Protein AF-A0A2N2UIP7-F1 (afdb_monomer)

Sequence (643 aa):
MDFLDLPQLLSAAGTVRLPGSKSISNRVLLLAALAEGETEVRDLLASDDTERMLEALKTLGIGVTHLGGENWRISGCAGRIPVRQAELFLGNAGTAFRPLTAALALAGGDYVLKGVARMHERPIGDLVDGLRQLGADVTYLGNDGYPPLHLKPATIRAGGVLKVRGDVSSQFLTGLLMALPLTGEAAAVEVIGELISKPYIEITLATMARFGVDVQRDGWQRFTVPAGSRYRSPGTVYVEGDASSASYFLALGAIGGGPVRVEGVGRDSIQGDVKFAEALAQMGAQITMGPNWMEARAPAGGLLAVDLDCNHIPDAAMTLATAALFAKGTTTLRNIASWRVKETDRIAAMATELRKLGAEVEEGADYIRVTPAALQPAAIATYDDHRMAMCFSLAAFGTPLRINDPKCVAKTFPDYFERFAGVTRAAPVIAIDGPSASGKGTVAARVAAELGYAYLDSGALYRLTALAARQASVDWTDEFAVAAIATNLDVAFAENDIRLNGALVGDAIRTEEISAGASQVAALPAVREALLFRQRVFNRVPGLVGDGRDMGSVVFPHATLKVFLTASAEARAERRYKQLIEKGFSANLPDLLLDLQQRDARDSGRSVAPLRQEVDAKLLDTTALTIEEAVNQVLLWSREASL

Secondary structure (DSSP, 8-state):
--EEEEPPEEEEEEEEEPPBPHHHHHHHHHHHHHSBSEEEEES---SHHHHHHHHHHHHTT-EEEEEETTEEEEE--TT--S-SEEEEE-TT-HHHHHHHHHHHHHHT-EEEEE--GGGGGS--HHHHHHHHHTT-EEEESSSTTSS-EEEE------SEEEEEESSS-HHHHHHHHHHGGGG-S-EEEEEES----HHHHHHHHHHHHHTT---EEETTTEEEEPTT---B--SEEEPPB-HHHHHHHHHHHHHSEEEEEEES--TT-S-GGGGHHHHHHHTT-EEEE-SSEEEEE--TT-EE--EEE-TTSTTTHHHHHHHGGGEES-EEEES-GGGGGSSS-HHHHHHHHHHHTT-EEEE-SS-EEEE--S---EEEP-TT-HHHHHHHGGGGGTS-EEEESGGGGGGT-TTHHHHHHHTEEEPPEEEEE--TTSSHHHHHHHHHHHHT-EEEEHHHHHHHHHHHHHHTT--TT-HHHHHHHHHT--EEE-SS-EEETTEE-TTGGGSHHHHHHHHHHTT-HHHHHHHHHHHHTT--TT-EEEEESSIIIII-TT-SEEEEEE--HHHHHHHHHHHHHHTT----HHHHHHHHHHHHHHHHT-SSS-----TTPEEEE-TT--HHHHHHHHHHHHHHTT-

Nearest PDB structures (foldseek):
  7tm6-assembly1_A  TM=9.715E-01  e=1.469E-62  Klebsiella pneumoniae subsp. pneumoniae HS11286
  1mi4-assembly1_A  TM=9.652E-01  e=9.496E-60  Escherichia coli
  1x8r-assembly1_A  TM=9.606E-01  e=3.960E-60  Escherichia coli
  1q36-assembly1_A  TM=9.617E-01  e=1.428E-59  Escherichia coli
  2qft-assembly1_A  TM=9.630E-01  e=5.787E-59  Escherichia coli K-12

Foldseek 3Di:
DDWDWFFFFQFFEDEAEFQFAPLLQLLLLLLQQQAAAKEKEASRGDFLQNVLLLVVCVQQVWDWADPDDNIIMTGYPQLARPDQAEEGERALNLSNQLLCVLSNQLNFGWYWYAYPPLQQLFFDQQLVQQSVVQFWDKDAPDDHRGDGIITHGTDGNQADEGEGEQQADPSSVLSNVSRNVSSLAKYKYFYDDDHFQVLSVLSSQVSLVLQVWHWDDDDPGMIMTHHRDTGHHNHYDYGAGHLLLVLLQQLSQQQRFDWYKYFRAFDQDSGLSVCSQVVQVVQVWDWDTDNGMITTGHHPVWGAAEADECRSNLRSVLLVQLSLLGHDFKHKYFQNLNCCNGLHVNQVLSQVQLVQQVWDWDGDNTMIITHHDQGDEEEHECSLPLSSLSSCSSVSNRFIYMDPPNCSVSNGGRCRVVSVVVGIHFQFEEEEAEAPLLCRQLLLQVLCVVVVAFEAELLLLLLLLLVQCVVVVHDLQPLVVSLVCSLPWDWGDHNQATDTPNDGCVVVSVDPVSNVSSVSNVVRPSNCVSNLSVLSRSQDPPGYRYYYQQCCPPNCVPHLAAAYRYEDLLLSLVSVCVVQVVVVHDDDSVVSSVVRVVRLCVQQPDPPRRRDADPRHHYHYCHPPDSVRSSVVSNVVSVVSVD

Radius of gyration: 30.1 Å; Cα contacts (8 Å, |Δi|>4): 1523; chains: 1; bounding box: 69×46×92 Å

Solvent-accessible surface area (backbone atoms only — not comparable to full-atom values): 31795 Å² total; per-residue (Å²): 131,64,65,44,78,43,50,10,36,70,33,19,43,46,77,44,75,49,56,16,17,63,75,54,35,39,48,50,54,50,49,28,39,35,3,37,53,53,22,40,39,31,47,37,37,81,24,63,43,44,48,32,41,54,53,42,40,46,69,33,60,40,46,75,44,81,71,58,90,45,26,36,37,27,41,24,44,56,51,52,69,71,47,50,66,48,76,38,70,36,46,77,24,61,75,38,48,45,37,50,51,36,36,49,38,66,54,50,27,40,37,38,43,39,52,42,76,73,33,43,73,34,82,46,37,59,38,52,55,35,41,42,73,32,40,31,42,72,42,60,76,61,52,86,44,18,38,31,37,38,26,36,66,44,73,65,52,63,45,54,77,39,61,36,61,18,69,74,46,46,57,38,59,45,10,46,64,72,24,46,43,63,57,43,34,40,33,31,43,35,41,45,75,62,66,45,44,52,32,63,45,51,39,44,51,55,52,37,39,60,23,60,32,69,65,47,67,53,86,80,47,35,41,34,40,52,56,67,32,51,46,35,43,67,43,67,45,76,41,49,19,25,38,49,64,45,36,48,49,35,48,39,2,33,70,28,52,34,54,16,32,37,32,44,35,28,74,71,50,68,51,37,28,54,53,42,57,57,56,44,35,68,20,46,27,46,72,50,70,44,62,49,22,34,32,15,19,32,33,95,85,49,39,38,40,46,79,42,78,27,44,59,23,66,74,30,46,57,38,52,61,47,50,21,58,62,22,56,55,60,21,35,44,29,66,44,44,62,36,54,70,51,88,42,42,46,58,63,50,49,46,54,49,44,41,56,26,48,28,51,64,52,73,57,86,30,35,44,33,33,32,46,49,80,54,39,65,37,78,37,78,25,75,82,26,30,62,49,45,55,30,53,56,62,48,16,57,70,26,18,34,32,34,37,52,55,68,38,26,28,65,69,39,65,59,45,70,60,56,51,54,73,27,45,38,61,35,48,30,38,17,35,18,40,59,86,68,36,50,46,65,63,35,34,28,5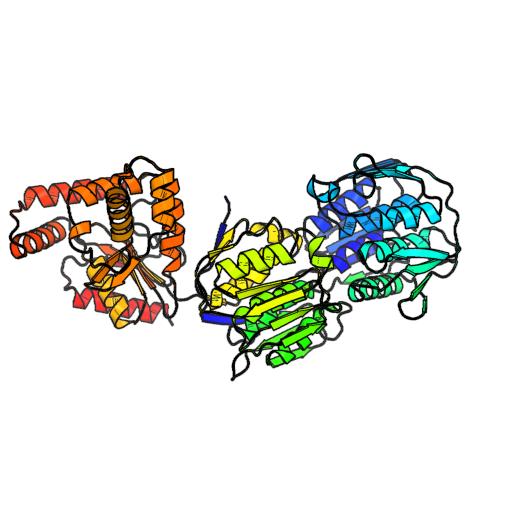0,45,8,61,77,70,63,25,40,41,40,55,53,66,54,50,41,13,49,42,31,46,50,27,53,76,68,73,42,59,65,82,41,45,68,64,45,15,58,49,38,62,68,61,50,70,49,53,52,80,92,46,35,27,52,78,84,40,84,38,60,67,67,42,68,36,69,68,27,48,54,35,18,56,51,38,67,70,30,66,59,27,47,57,30,38,51,56,59,58,46,55,50,31,30,80,76,11,22,21,33,22,30,46,36,26,40,72,68,75,36,63,80,36,61,37,32,32,29,32,33,45,49,62,64,56,27,22,53,52,52,41,53,57,37,48,78,71,73,42,92,78,56,58,70,60,46,33,51,53,50,52,54,48,48,54,52,42,44,63,37,95,69,74,37,45,66,75,52,97,83,36,48,78,41,74,38,62,90,49,53,68,65,58,53,30,53,52,52,55,49,53,52,53,64,60,72,110

pLDDT: mean 94.38, std 4.98, range [49.62, 98.81]

Mean predicted aligned error: 5.88 Å

Structure (mmCIF, N/CA/C/O backbone):
data_AF-A0A2N2UIP7-F1
#
_entry.id   AF-A0A2N2UIP7-F1
#
loop_
_atom_site.group_PDB
_atom_site.id
_atom_site.type_symbol
_atom_site.label_atom_id
_atom_site.label_alt_id
_atom_site.label_comp_id
_atom_site.label_asym_id
_atom_site.label_entity_id
_atom_site.label_seq_id
_atom_site.pdbx_PDB_ins_code
_atom_site.Cartn_x
_atom_site.Cartn_y
_atom_site.Cartn_z
_atom_site.occupancy
_atom_site.B_iso_or_equiv
_atom_site.auth_seq_id
_atom_site.auth_comp_id
_atom_site.auth_asym_id
_atom_site.auth_atom_id
_atom_site.pdbx_PDB_model_num
ATOM 1 N N . MET A 1 1 ? -7.714 4.421 -16.549 1.00 59.88 1 MET A N 1
ATOM 2 C CA . MET A 1 1 ? -7.763 4.181 -15.086 1.00 59.88 1 MET A CA 1
ATOM 3 C C . MET A 1 1 ? -6.495 4.748 -14.481 1.00 59.88 1 MET A C 1
ATOM 5 O O . MET A 1 1 ? -5.479 4.726 -15.163 1.00 59.88 1 MET A O 1
ATOM 9 N N . ASP A 1 2 ? -6.537 5.245 -13.246 1.00 91.00 2 ASP A N 1
ATOM 10 C CA . ASP A 1 2 ? -5.313 5.659 -12.550 1.00 91.00 2 ASP A CA 1
ATOM 11 C C . ASP A 1 2 ? -4.471 4.417 -12.210 1.00 91.00 2 ASP A C 1
ATOM 13 O O . ASP A 1 2 ? -5.002 3.400 -11.759 1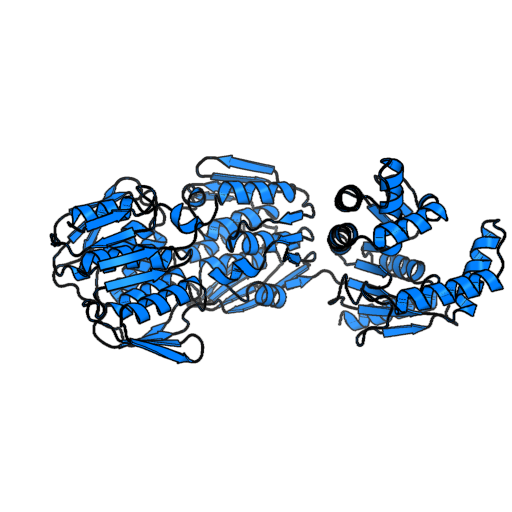.00 91.00 2 ASP A O 1
ATOM 17 N N . PHE A 1 3 ? -3.159 4.484 -12.435 1.00 93.94 3 PHE A N 1
ATOM 18 C CA . PHE A 1 3 ? -2.216 3.411 -12.118 1.00 93.94 3 PHE A CA 1
ATOM 19 C C . PHE A 1 3 ? -0.857 3.978 -11.694 1.00 93.94 3 PHE A C 1
ATOM 21 O O . PHE A 1 3 ? -0.518 5.119 -12.011 1.00 93.94 3 PHE A O 1
ATOM 28 N N . LEU A 1 4 ? -0.061 3.155 -11.013 1.00 95.56 4 LEU A N 1
ATOM 29 C CA . LEU A 1 4 ? 1.342 3.410 -10.698 1.00 95.56 4 LEU A CA 1
ATOM 30 C C . LEU A 1 4 ? 2.184 2.229 -11.179 1.00 95.56 4 LEU A C 1
ATOM 32 O O . LEU A 1 4 ? 1.950 1.099 -10.762 1.00 95.56 4 LEU A O 1
ATOM 36 N N . ASP A 1 5 ? 3.178 2.487 -12.025 1.00 95.56 5 ASP A N 1
ATOM 37 C CA . ASP A 1 5 ? 4.145 1.460 -12.413 1.00 95.56 5 ASP A CA 1
ATOM 38 C C . ASP A 1 5 ? 5.363 1.530 -11.498 1.00 95.56 5 ASP A C 1
ATOM 40 O O . ASP A 1 5 ? 6.028 2.564 -11.412 1.00 95.56 5 ASP A O 1
ATOM 44 N N . LEU A 1 6 ? 5.653 0.418 -10.834 1.00 95.69 6 LEU A N 1
ATOM 45 C CA . LEU A 1 6 ? 6.823 0.243 -9.994 1.00 95.69 6 LEU A CA 1
ATOM 46 C C . LEU A 1 6 ? 7.925 -0.453 -10.810 1.00 95.69 6 LEU A C 1
ATOM 48 O O . LEU A 1 6 ? 7.676 -1.517 -11.389 1.00 95.69 6 LEU A O 1
ATOM 52 N N . PRO A 1 7 ? 9.137 0.126 -10.880 1.00 93.88 7 PRO A N 1
ATOM 53 C CA . PRO A 1 7 ? 10.280 -0.523 -11.513 1.00 93.88 7 PRO A CA 1
ATOM 54 C C . PRO A 1 7 ? 10.759 -1.715 -10.680 1.00 93.88 7 PRO A C 1
ATOM 56 O O . PRO A 1 7 ? 10.384 -1.846 -9.513 1.00 93.88 7 PRO A O 1
ATOM 59 N N . GLN A 1 8 ? 11.648 -2.545 -11.238 1.00 96.00 8 GLN A N 1
ATOM 60 C CA . GLN A 1 8 ? 12.323 -3.529 -10.399 1.00 96.00 8 GLN A CA 1
ATOM 61 C C . GLN A 1 8 ? 13.229 -2.822 -9.379 1.00 96.00 8 GLN A C 1
ATOM 63 O O . GLN A 1 8 ? 13.991 -1.918 -9.734 1.00 96.00 8 GLN A O 1
ATOM 68 N N . LEU A 1 9 ? 13.146 -3.221 -8.112 1.00 96.94 9 LEU A N 1
ATOM 69 C CA . LEU A 1 9 ? 13.920 -2.641 -7.015 1.00 96.94 9 LEU A CA 1
ATOM 70 C C . LEU A 1 9 ? 15.216 -3.417 -6.761 1.00 96.94 9 LEU A C 1
ATOM 72 O O . LEU A 1 9 ? 15.248 -4.641 -6.843 1.00 96.94 9 LEU A O 1
ATOM 76 N N . LEU A 1 10 ? 16.275 -2.686 -6.414 1.00 95.81 10 LEU A N 1
ATOM 77 C CA . LEU A 1 10 ? 17.601 -3.209 -6.078 1.00 95.81 10 LEU A CA 1
ATOM 78 C C . LEU A 1 10 ? 17.790 -3.393 -4.573 1.00 95.81 10 LEU A C 1
ATOM 80 O O . LEU A 1 10 ? 18.344 -4.393 -4.128 1.00 95.81 10 LEU A O 1
ATOM 84 N N . SER A 1 11 ? 17.381 -2.397 -3.790 1.00 97.12 11 SER A N 1
ATOM 85 C CA . SER A 1 11 ? 17.629 -2.36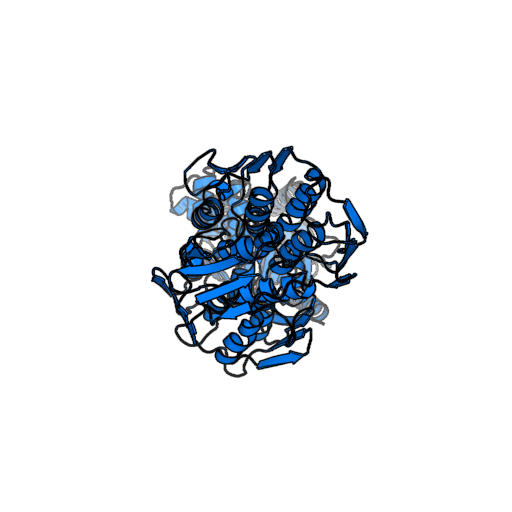8 -2.349 1.00 97.12 11 SER A CA 1
ATOM 86 C C . SER A 1 11 ? 16.613 -1.500 -1.620 1.00 97.12 11 SER A C 1
ATOM 88 O O . SER A 1 11 ? 16.015 -0.605 -2.221 1.00 97.12 11 SER A O 1
ATOM 90 N N . ALA A 1 12 ? 16.495 -1.708 -0.311 1.00 98.19 12 ALA A N 1
ATOM 91 C CA . ALA A 1 12 ? 15.815 -0.799 0.595 1.00 98.19 12 ALA A CA 1
ATOM 92 C C . ALA A 1 12 ? 16.638 -0.524 1.851 1.00 98.19 12 ALA A C 1
ATOM 94 O O . ALA A 1 12 ? 17.149 -1.448 2.486 1.00 98.19 12 ALA A O 1
ATOM 95 N N . ALA A 1 13 ? 16.737 0.753 2.209 1.00 98.44 13 ALA A N 1
ATOM 96 C CA . ALA A 1 13 ? 17.358 1.219 3.437 1.00 98.44 13 ALA A CA 1
ATOM 97 C C . ALA A 1 13 ? 16.841 2.618 3.800 1.00 98.44 13 ALA A C 1
ATOM 99 O O . ALA A 1 13 ? 16.536 3.415 2.916 1.00 98.44 13 ALA A O 1
ATOM 100 N N . GLY A 1 14 ? 16.777 2.929 5.094 1.00 98.31 14 GLY A N 1
ATOM 101 C CA . GLY A 1 14 ? 16.383 4.251 5.585 1.00 98.31 14 GLY A CA 1
ATOM 102 C C . GLY A 1 14 ? 15.420 4.194 6.766 1.00 98.31 14 GLY A C 1
ATOM 103 O O . GLY A 1 14 ? 15.246 3.147 7.389 1.00 98.31 14 GLY A O 1
ATOM 104 N N . THR A 1 15 ? 14.790 5.330 7.062 1.00 98.56 15 THR A N 1
ATOM 105 C CA . THR A 1 15 ? 13.851 5.485 8.181 1.00 98.56 15 THR A CA 1
ATOM 106 C C . THR A 1 15 ? 12.525 6.048 7.684 1.00 98.56 15 THR A C 1
ATOM 108 O O . THR A 1 15 ? 12.508 7.014 6.924 1.00 98.56 15 THR A O 1
ATOM 111 N N . VAL A 1 16 ? 11.413 5.475 8.144 1.00 97.94 16 VAL A N 1
ATOM 112 C CA . VAL A 1 16 ? 10.048 5.916 7.837 1.00 97.94 16 VAL A CA 1
ATOM 113 C C . VAL A 1 16 ? 9.301 6.208 9.132 1.00 97.94 16 VAL A C 1
ATOM 115 O O . VAL A 1 16 ? 9.153 5.329 9.978 1.00 97.94 16 VAL A O 1
ATOM 118 N N . ARG A 1 17 ? 8.780 7.429 9.284 1.00 96.56 17 ARG A N 1
ATOM 119 C CA . ARG A 1 17 ? 7.814 7.744 10.345 1.00 96.56 17 ARG A CA 1
ATOM 120 C C . ARG A 1 17 ? 6.425 7.329 9.877 1.00 96.56 17 ARG A C 1
ATOM 122 O O . ARG A 1 17 ? 5.999 7.739 8.800 1.00 96.56 17 ARG A O 1
ATOM 129 N N . LEU A 1 18 ? 5.749 6.499 10.662 1.00 96.06 18 LEU A N 1
ATOM 130 C CA . LEU A 1 18 ? 4.412 6.023 10.326 1.00 96.06 18 LEU A CA 1
ATOM 131 C C . LEU A 1 18 ? 3.351 7.074 10.680 1.00 96.06 18 LEU A C 1
ATOM 133 O O . LEU A 1 18 ? 3.507 7.768 11.690 1.00 96.06 18 LEU A O 1
ATOM 137 N N . PRO A 1 19 ? 2.257 7.163 9.905 1.00 95.38 19 PRO A N 1
ATOM 138 C CA . PRO A 1 19 ? 1.084 7.918 10.312 1.00 95.38 19 PRO A CA 1
ATOM 139 C C . PRO A 1 19 ? 0.377 7.212 11.477 1.00 95.38 19 PRO A C 1
ATOM 141 O O . PRO A 1 19 ? 0.603 6.024 11.737 1.00 95.38 19 PRO A O 1
ATOM 144 N N . GLY A 1 20 ? -0.505 7.940 12.166 1.00 96.19 20 GLY A N 1
ATOM 145 C CA . GLY A 1 20 ? -1.274 7.410 13.289 1.00 96.19 20 GLY A CA 1
ATOM 146 C C . GLY A 1 20 ? -2.097 6.161 12.941 1.00 96.19 20 GLY A C 1
ATOM 147 O O . GLY A 1 20 ? -2.575 5.974 11.824 1.00 96.19 20 GLY A O 1
ATOM 148 N N . SER A 1 21 ? -2.317 5.294 13.926 1.00 96.00 21 SER A N 1
ATOM 149 C CA . SER A 1 21 ? -3.133 4.089 13.790 1.00 96.00 21 SER A CA 1
ATOM 150 C C . SER A 1 21 ? -4.600 4.445 13.589 1.00 96.00 21 SER A C 1
ATOM 152 O O . SER A 1 21 ? -5.225 5.085 14.444 1.00 96.00 21 SER A O 1
ATOM 154 N N . LYS A 1 22 ? -5.201 3.961 12.496 1.00 93.31 22 LYS A N 1
ATOM 155 C CA . LYS A 1 22 ? -6.638 4.135 12.214 1.00 93.31 22 LYS A CA 1
ATOM 156 C C . LYS A 1 22 ? -7.507 3.573 13.339 1.00 93.31 22 LYS A C 1
ATOM 158 O O . LYS A 1 22 ? -8.514 4.164 13.733 1.00 93.31 22 LYS A O 1
ATOM 163 N N . SER A 1 23 ? -7.118 2.407 13.857 1.00 92.00 23 SER A N 1
ATOM 164 C CA . SER A 1 23 ? -7.872 1.692 14.889 1.00 92.00 23 SER A CA 1
ATOM 165 C C . SER A 1 23 ? -7.858 2.421 16.227 1.00 92.00 23 SER A C 1
ATOM 167 O O . SER A 1 23 ? -8.884 2.426 16.910 1.00 92.00 23 SER A O 1
ATOM 169 N N . ILE A 1 24 ? -6.729 3.037 16.591 1.00 96.50 24 ILE A N 1
ATOM 170 C CA . ILE A 1 24 ? -6.614 3.863 17.799 1.00 96.50 24 ILE A CA 1
ATOM 171 C C . ILE A 1 24 ? -7.332 5.196 17.581 1.00 96.50 24 ILE A C 1
ATOM 173 O O . ILE A 1 24 ? -8.148 5.576 18.414 1.00 96.50 24 ILE A O 1
ATOM 177 N N . SER A 1 25 ? -7.111 5.853 16.439 1.00 97.50 25 SER A N 1
ATOM 178 C CA . SER A 1 25 ? -7.690 7.161 16.100 1.00 97.50 25 SER A CA 1
ATOM 179 C C . SER A 1 25 ? -9.206 7.201 16.305 1.00 97.50 25 SER A C 1
ATOM 181 O O . SER A 1 25 ? -9.699 7.998 17.100 1.00 97.50 25 SER A O 1
ATOM 183 N N . ASN A 1 26 ? -9.958 6.293 15.674 1.00 97.06 26 ASN A N 1
ATOM 184 C CA . ASN A 1 26 ? -11.423 6.303 15.775 1.00 97.06 26 ASN A CA 1
ATOM 185 C C . ASN A 1 26 ? -11.946 5.937 17.175 1.00 97.06 26 ASN A C 1
ATOM 187 O O . ASN A 1 26 ? -12.981 6.456 17.595 1.00 97.06 26 ASN A O 1
ATOM 191 N N . ARG A 1 27 ? -11.220 5.102 17.934 1.00 98.12 27 ARG A N 1
ATOM 192 C CA . ARG A 1 27 ? -11.558 4.811 19.339 1.00 98.12 27 ARG A CA 1
ATOM 193 C C . ARG A 1 27 ? -11.333 6.031 20.216 1.00 98.12 27 ARG A C 1
ATOM 195 O O . ARG A 1 27 ? -12.224 6.406 20.965 1.00 98.12 27 ARG A O 1
ATOM 202 N N . VAL A 1 28 ? -10.173 6.670 20.091 1.00 98.38 28 VAL A N 1
ATOM 203 C CA . VAL A 1 28 ? -9.830 7.878 20.845 1.00 98.38 28 VAL A CA 1
ATOM 204 C C . VAL A 1 28 ? -10.815 9.002 20.538 1.00 98.38 28 VAL A C 1
ATOM 206 O O . VAL A 1 28 ? -11.292 9.630 21.474 1.00 98.38 28 VAL A O 1
ATOM 209 N N . LEU A 1 29 ? -11.182 9.216 19.270 1.00 98.69 29 LEU A N 1
ATOM 210 C CA . LEU A 1 29 ? -12.185 10.217 18.891 1.00 98.69 29 LEU A CA 1
ATOM 211 C C . LEU A 1 29 ? -13.543 9.952 19.550 1.00 98.69 29 LEU A C 1
ATOM 213 O O . LEU A 1 29 ? -14.135 10.873 20.111 1.00 98.69 29 LEU A O 1
ATOM 217 N N . LEU A 1 30 ? -14.026 8.705 19.520 1.00 98.56 30 LEU A N 1
ATOM 218 C CA . LEU A 1 30 ? -15.292 8.360 20.166 1.00 98.56 30 LEU A CA 1
ATOM 219 C C . LEU A 1 30 ? -15.212 8.538 21.684 1.00 98.56 30 LEU A C 1
ATOM 221 O O . LEU A 1 30 ? -16.082 9.173 22.269 1.00 98.56 30 LEU A O 1
ATOM 225 N N . LEU A 1 31 ? -14.179 7.995 22.330 1.00 98.69 31 LEU A N 1
ATOM 226 C CA . LEU A 1 31 ? -14.061 8.058 23.786 1.00 98.69 31 LEU A CA 1
ATOM 227 C C . LEU A 1 31 ? -13.845 9.490 24.283 1.00 98.69 31 LEU A C 1
ATOM 229 O O . LEU A 1 31 ? -14.440 9.866 25.287 1.00 98.69 31 LEU A O 1
ATOM 233 N N . ALA A 1 32 ? -13.091 10.313 23.551 1.00 98.75 32 ALA A N 1
ATOM 234 C CA . ALA A 1 32 ? -12.959 11.740 23.827 1.00 98.75 32 ALA A CA 1
ATOM 235 C C . ALA A 1 32 ? -14.299 12.476 23.707 1.00 98.75 32 ALA A C 1
ATOM 237 O O . ALA A 1 32 ? -14.622 13.301 24.557 1.00 98.75 32 ALA A O 1
ATOM 238 N N . ALA A 1 33 ? -15.114 12.142 22.702 1.00 98.62 33 ALA A N 1
ATOM 239 C CA . ALA A 1 33 ? -16.452 12.706 22.561 1.00 98.62 33 ALA A CA 1
ATOM 240 C C . ALA A 1 33 ? -17.385 12.287 23.708 1.00 98.62 33 ALA A C 1
ATOM 242 O O . ALA A 1 33 ? -18.175 13.099 24.178 1.00 98.62 33 ALA A O 1
ATOM 243 N N . LEU A 1 34 ? -17.293 11.043 24.186 1.00 98.44 34 LEU A N 1
ATOM 244 C CA . LEU A 1 34 ? -18.128 10.536 25.280 1.00 98.44 34 LEU A CA 1
ATOM 245 C C . LEU A 1 34 ? -17.633 10.955 26.676 1.00 98.44 34 LEU A C 1
ATOM 247 O O . LEU A 1 34 ? -18.390 10.838 27.641 1.00 98.44 34 LEU A O 1
ATOM 251 N N . ALA A 1 35 ? -16.395 11.432 26.802 1.00 98.44 35 ALA A N 1
ATOM 252 C CA . ALA A 1 35 ? -15.773 11.771 28.075 1.00 98.44 35 ALA A CA 1
ATOM 253 C C . ALA A 1 35 ? -16.315 13.055 28.720 1.00 98.44 35 ALA A C 1
ATOM 255 O O . ALA A 1 35 ? -16.899 13.923 28.074 1.00 98.44 35 ALA A O 1
ATOM 256 N N . GLU A 1 36 ? -16.098 13.180 30.027 1.00 98.12 36 GLU A N 1
ATOM 257 C CA . GLU A 1 36 ? -16.140 14.456 30.739 1.00 98.12 36 GLU A CA 1
ATOM 258 C C . GLU A 1 36 ? -14.818 15.221 30.540 1.00 98.12 36 GLU A C 1
ATOM 260 O O . GLU A 1 36 ? -13.735 14.664 30.747 1.00 98.12 36 GLU A O 1
ATOM 265 N N . GLY A 1 37 ? -14.909 16.503 30.173 1.00 98.00 37 GLY A N 1
ATOM 266 C CA . GLY A 1 37 ? -13.764 17.392 29.948 1.00 98.00 37 GLY A CA 1
ATOM 267 C C . GLY A 1 37 ? -13.328 17.490 28.482 1.00 98.00 37 GLY A C 1
ATOM 268 O O . GLY A 1 37 ? -13.983 16.974 27.580 1.00 98.00 37 GLY A O 1
ATOM 269 N N . GLU A 1 38 ? -12.214 18.182 28.242 1.00 98.56 38 GLU A N 1
ATOM 270 C CA . GLU A 1 38 ? -11.635 18.344 26.903 1.00 98.56 38 GLU A CA 1
ATOM 271 C C . GLU A 1 38 ? -10.434 17.425 26.716 1.00 98.56 38 GLU A C 1
ATOM 273 O O . GLU A 1 38 ? -9.593 17.318 27.613 1.00 98.56 38 GLU A O 1
ATOM 278 N N . THR A 1 39 ? -10.333 16.777 25.557 1.00 98.81 39 THR A N 1
ATOM 279 C CA . THR A 1 39 ? -9.190 15.936 25.189 1.00 98.81 39 THR A CA 1
ATOM 280 C C . THR A 1 39 ? -8.463 16.525 23.988 1.00 98.81 39 THR A C 1
ATOM 282 O O . THR A 1 39 ? -9.058 16.734 22.931 1.00 98.81 39 THR A O 1
ATOM 285 N N . GLU A 1 40 ? -7.159 16.752 24.124 1.00 98.69 40 GLU A N 1
ATOM 286 C CA . GLU A 1 40 ? -6.274 17.004 22.991 1.00 98.69 40 GLU A CA 1
ATOM 287 C C . GLU A 1 40 ? -5.779 15.678 22.413 1.00 98.69 40 GLU A C 1
ATOM 289 O O . GLU A 1 40 ? -5.111 14.904 23.096 1.00 98.69 40 GLU A O 1
ATOM 294 N N . VAL A 1 41 ? -6.087 15.423 21.148 1.00 98.50 41 VAL A N 1
ATOM 295 C CA . VAL A 1 41 ? -5.643 14.247 20.399 1.00 98.50 41 VAL A CA 1
ATOM 296 C C . VAL A 1 41 ? -4.502 14.662 19.471 1.00 98.50 41 VAL A C 1
ATOM 298 O O . VAL A 1 41 ? -4.662 15.588 18.676 1.00 98.50 41 VAL A O 1
ATOM 301 N N . ARG A 1 42 ? -3.347 14.008 19.602 1.00 97.81 42 ARG A N 1
ATOM 302 C CA . ARG A 1 42 ? -2.093 14.288 18.886 1.00 97.81 42 ARG A CA 1
ATOM 303 C C . ARG A 1 42 ? -1.727 13.129 17.958 1.00 97.81 42 ARG A C 1
ATOM 305 O O . ARG A 1 42 ? -2.031 11.981 18.287 1.00 97.81 42 ARG A O 1
ATOM 312 N N . ASP A 1 43 ? -1.076 13.448 16.837 1.00 95.81 43 ASP A N 1
ATOM 313 C CA . ASP A 1 43 ? -0.696 12.497 15.773 1.00 95.81 43 ASP A CA 1
ATOM 314 C C . ASP A 1 43 ? -1.904 11.673 15.251 1.00 95.81 43 ASP A C 1
ATOM 316 O O . ASP A 1 43 ? -1.792 10.496 14.905 1.00 95.81 43 ASP A O 1
ATOM 320 N N . LEU A 1 44 ? -3.100 12.280 15.229 1.00 96.94 44 LEU A N 1
ATOM 321 C CA . LEU A 1 44 ? -4.311 11.646 14.707 1.00 96.94 44 LEU A CA 1
ATOM 322 C C . LEU A 1 44 ? -4.128 11.340 13.218 1.00 96.94 44 LEU A C 1
ATOM 324 O O . LEU A 1 44 ? -3.775 12.227 12.444 1.00 96.94 44 LEU A O 1
ATOM 328 N N . LEU A 1 45 ? -4.460 10.119 12.797 1.00 96.19 45 LEU A N 1
ATOM 329 C CA . LEU A 1 45 ? -4.417 9.763 11.382 1.00 96.19 45 LEU A CA 1
ATOM 330 C C . LEU A 1 45 ? -5.279 10.722 10.548 1.00 96.19 45 LEU A C 1
ATOM 332 O O . LEU A 1 45 ? -6.479 10.847 10.797 1.00 96.19 45 LEU A O 1
ATOM 336 N N . ALA A 1 46 ? -4.695 11.326 9.516 1.00 93.56 46 ALA A N 1
ATOM 337 C CA . ALA A 1 46 ? -5.435 12.006 8.459 1.00 93.56 46 ALA A CA 1
ATOM 338 C C . ALA A 1 46 ? -5.848 10.980 7.388 1.00 93.56 46 ALA A C 1
ATOM 340 O O . ALA A 1 46 ? -5.021 10.522 6.604 1.00 93.56 46 ALA A O 1
ATOM 341 N N . SER A 1 47 ? -7.120 10.574 7.390 1.00 91.00 47 SER A N 1
ATOM 342 C CA . SER A 1 47 ? -7.685 9.592 6.451 1.00 91.00 47 SER A CA 1
ATOM 343 C C . SER A 1 47 ? -9.180 9.825 6.256 1.00 91.00 47 SER A C 1
ATOM 345 O O . SER A 1 47 ? -9.819 10.443 7.109 1.00 91.00 47 SER A O 1
ATOM 347 N N . ASP A 1 48 ? -9.761 9.238 5.211 1.00 87.56 48 ASP A N 1
ATOM 348 C CA . ASP A 1 48 ? -11.208 9.280 4.975 1.00 87.56 48 ASP A CA 1
ATOM 349 C C . ASP A 1 48 ? -12.006 8.784 6.195 1.00 87.56 48 ASP A C 1
ATOM 351 O O . ASP A 1 48 ? -12.995 9.397 6.592 1.00 87.56 48 ASP A O 1
ATOM 355 N N . ASP A 1 49 ? -11.566 7.691 6.834 1.00 91.12 49 ASP A N 1
ATOM 356 C CA . ASP A 1 49 ? -12.258 7.083 7.978 1.00 91.12 49 ASP A CA 1
ATOM 357 C C . ASP A 1 49 ? -12.298 8.021 9.202 1.00 91.12 49 ASP A C 1
ATOM 359 O O . ASP A 1 49 ? -13.321 8.094 9.888 1.00 91.12 49 ASP A O 1
ATOM 363 N N . THR A 1 50 ? -11.197 8.721 9.495 1.00 94.81 50 THR A N 1
ATOM 364 C CA . THR A 1 50 ? -11.120 9.674 10.617 1.00 94.81 50 THR A CA 1
ATOM 365 C C . THR A 1 50 ? -11.811 10.990 10.288 1.00 94.81 50 THR A C 1
ATOM 367 O O . THR A 1 50 ? -12.435 11.581 11.168 1.00 94.81 50 THR A O 1
ATOM 370 N N . GLU A 1 51 ? -11.789 11.419 9.026 1.00 94.69 51 GLU A N 1
ATOM 371 C CA . GLU A 1 51 ? -12.559 12.569 8.559 1.00 94.69 51 GLU A CA 1
ATOM 372 C C . GLU A 1 51 ? -14.065 12.325 8.727 1.00 94.69 51 GLU A C 1
ATOM 374 O O . GLU A 1 51 ? -14.742 13.139 9.358 1.00 94.69 51 GLU A O 1
ATOM 379 N N . ARG A 1 52 ? -14.582 11.164 8.286 1.00 95.75 52 ARG A N 1
ATOM 380 C CA . ARG A 1 52 ? -15.996 10.794 8.494 1.00 95.75 52 ARG A CA 1
ATOM 381 C C . ARG A 1 52 ? -16.371 10.763 9.976 1.00 95.75 52 ARG A C 1
ATOM 383 O O . ARG A 1 52 ? -17.467 11.183 10.344 1.00 95.75 52 ARG A O 1
ATOM 390 N N . MET A 1 53 ? -15.473 10.282 10.838 1.00 97.56 53 MET A N 1
ATOM 391 C CA . MET A 1 53 ? -15.688 10.296 12.287 1.00 97.56 53 MET A CA 1
ATOM 392 C C . MET A 1 53 ? -15.775 11.731 12.829 1.00 97.56 53 MET A C 1
ATOM 394 O O . MET A 1 53 ? -16.713 12.055 13.554 1.00 97.56 53 MET A O 1
ATOM 398 N N . LEU A 1 54 ? -14.843 12.613 12.458 1.00 98.19 54 LEU A N 1
ATOM 399 C CA . LEU A 1 54 ? -14.838 14.020 12.875 1.00 98.19 54 LEU A CA 1
ATOM 400 C C . LEU A 1 54 ? -16.086 14.774 12.381 1.00 98.19 54 LEU A C 1
ATOM 402 O O . LEU A 1 54 ? -16.673 15.547 13.138 1.00 98.19 54 LEU A O 1
ATOM 406 N N . GLU A 1 55 ? -16.516 14.544 11.138 1.00 98.00 55 GLU A N 1
ATOM 407 C CA . GLU A 1 55 ? -17.761 15.089 10.575 1.00 98.00 55 GLU A CA 1
ATOM 408 C C . GLU A 1 55 ? -18.998 14.613 11.345 1.00 98.00 55 GLU A C 1
ATOM 410 O O . GLU A 1 55 ? -19.873 15.417 11.683 1.00 98.00 55 GLU A O 1
ATOM 415 N N . ALA A 1 56 ? -19.062 13.318 11.668 1.00 98.44 56 ALA A N 1
ATOM 416 C CA . ALA A 1 56 ? -20.153 12.754 12.449 1.00 98.44 56 ALA A CA 1
ATOM 417 C C . ALA A 1 56 ? -20.212 13.371 13.852 1.00 98.44 56 ALA A C 1
ATOM 419 O O . ALA A 1 56 ? -21.280 13.790 14.290 1.00 98.44 56 ALA A O 1
ATOM 420 N N . LEU A 1 57 ? -19.068 13.511 14.531 1.00 98.56 57 LEU A N 1
ATOM 421 C CA . LEU A 1 57 ? -18.994 14.167 15.839 1.00 98.56 57 LEU A CA 1
ATOM 422 C C . LEU A 1 57 ? -19.488 15.621 15.783 1.00 98.56 57 LEU A C 1
ATOM 424 O O . LEU A 1 57 ? -20.299 16.017 16.621 1.00 98.56 57 LEU A O 1
ATOM 428 N N . LYS A 1 58 ? -19.079 16.395 14.768 1.00 98.44 58 LYS A N 1
ATOM 429 C CA . LYS A 1 58 ? -19.585 17.764 14.551 1.00 98.44 58 LYS A CA 1
ATOM 430 C C . LYS A 1 58 ? -21.100 17.785 14.343 1.00 98.44 58 LYS A C 1
ATOM 432 O O . LYS A 1 58 ? -21.789 18.597 14.953 1.00 98.44 58 LYS A O 1
ATOM 437 N N . THR A 1 59 ? -21.622 16.872 13.523 1.00 98.44 59 THR A N 1
ATOM 438 C CA . THR A 1 59 ? -23.065 16.746 13.240 1.00 98.44 59 THR A CA 1
ATOM 439 C C . THR A 1 59 ? -23.862 16.404 14.501 1.00 98.44 59 THR A C 1
ATOM 441 O O . THR A 1 59 ? -24.974 16.888 14.689 1.00 98.44 59 THR A O 1
ATOM 444 N N . LEU A 1 60 ? -23.269 15.628 15.410 1.00 98.56 60 LEU A N 1
ATOM 445 C CA . LEU A 1 60 ? -23.841 15.291 16.715 1.00 98.56 60 LEU A CA 1
ATOM 446 C C . LEU A 1 60 ? -23.753 16.440 17.743 1.00 98.56 60 LEU A C 1
ATOM 448 O O . LEU A 1 60 ? -24.218 16.292 18.875 1.00 98.56 60 LEU A O 1
ATOM 452 N N . GLY A 1 61 ? -23.182 17.588 17.365 1.00 98.19 61 GLY A N 1
ATOM 453 C CA . GLY A 1 61 ? -23.018 18.763 18.223 1.00 98.19 61 GLY A CA 1
ATOM 454 C C . GLY A 1 61 ? -21.846 18.668 19.202 1.00 98.19 61 GLY A C 1
ATOM 455 O O . GLY A 1 61 ? -21.799 19.431 20.164 1.00 98.19 61 GLY A O 1
ATOM 456 N N . ILE A 1 62 ? -20.913 17.737 18.989 1.00 98.50 62 ILE A N 1
ATOM 457 C CA . ILE A 1 62 ? -19.687 17.621 19.786 1.00 98.50 62 ILE A CA 1
ATOM 458 C C . ILE A 1 62 ? -18.703 18.715 19.355 1.00 98.50 62 ILE A C 1
ATOM 460 O O . ILE A 1 62 ? -18.532 18.977 18.162 1.00 98.50 62 ILE A O 1
ATOM 464 N N . GLY A 1 63 ? -18.030 19.348 20.319 1.00 97.69 63 GLY A N 1
ATOM 465 C CA . GLY A 1 63 ? -17.004 20.348 20.028 1.00 97.69 63 GLY A CA 1
ATOM 466 C C . GLY A 1 63 ? -15.774 19.697 19.398 1.00 97.69 63 GLY A C 1
ATOM 467 O O . GLY A 1 63 ? -15.118 18.882 20.039 1.00 97.69 63 GLY A O 1
ATOM 468 N N . VAL A 1 64 ? -15.456 20.051 18.152 1.00 98.38 64 VAL A N 1
ATOM 469 C CA . VAL A 1 64 ? -14.304 19.524 17.404 1.00 98.38 64 VAL A CA 1
ATOM 470 C C . VAL A 1 64 ? -13.508 20.689 16.827 1.00 98.38 64 VAL A C 1
ATOM 472 O O . VAL A 1 64 ? -13.945 21.334 15.872 1.00 98.38 64 VAL A O 1
ATOM 475 N N . THR A 1 65 ? -12.324 20.936 17.382 1.00 98.38 65 THR A N 1
ATOM 476 C CA . THR A 1 65 ? -11.450 22.054 16.999 1.00 98.38 65 THR A CA 1
ATOM 477 C C . THR A 1 65 ? -10.134 21.527 16.436 1.00 98.38 65 THR A C 1
ATOM 479 O O . THR A 1 65 ? -9.458 20.729 17.082 1.00 98.38 65 THR A O 1
ATOM 482 N N . HIS A 1 66 ? -9.741 21.976 15.243 1.00 97.81 66 HIS A N 1
ATOM 483 C CA . HIS A 1 66 ? -8.427 21.664 14.670 1.00 97.81 66 HIS A CA 1
ATOM 484 C C . HIS A 1 66 ? -7.355 22.556 15.302 1.00 97.81 66 HIS A C 1
ATOM 486 O O . HIS A 1 66 ? -7.525 23.772 15.359 1.00 97.81 66 HIS A O 1
ATOM 492 N N . LEU A 1 67 ? -6.264 21.962 15.789 1.00 96.94 67 LEU A N 1
ATOM 493 C CA . LEU A 1 67 ? -5.160 22.677 16.444 1.00 96.94 67 LEU A CA 1
ATOM 494 C C . LEU A 1 67 ? -3.934 22.858 15.528 1.00 96.94 67 LEU A C 1
ATOM 496 O O . LEU A 1 67 ? -2.907 23.361 15.979 1.00 96.94 67 LEU A O 1
ATOM 500 N N . GLY A 1 68 ? -4.028 22.445 14.259 1.00 94.25 68 GLY A N 1
ATOM 501 C CA . GLY A 1 68 ? -2.926 22.445 13.295 1.00 94.25 68 GLY A CA 1
ATOM 502 C C . GLY A 1 68 ? -2.195 21.100 13.206 1.00 94.25 68 GLY A C 1
ATOM 503 O O . GLY A 1 68 ? -2.053 20.373 14.194 1.00 94.25 68 GLY A O 1
ATOM 504 N N . GLY A 1 69 ? -1.726 20.760 12.001 1.00 92.31 69 GLY A N 1
ATOM 505 C CA . GLY A 1 69 ? -1.162 19.439 11.702 1.00 92.31 69 GLY A CA 1
ATOM 506 C C . GLY A 1 69 ? -2.173 18.320 11.966 1.00 92.31 69 GLY A C 1
ATOM 507 O O . GLY A 1 69 ? -3.357 18.458 11.669 1.00 92.31 69 GLY A O 1
ATOM 508 N N . GLU A 1 70 ? -1.720 17.238 12.585 1.00 94.75 70 GLU A N 1
ATOM 509 C CA . GLU A 1 70 ? -2.527 16.062 12.947 1.00 94.75 70 GLU A CA 1
ATOM 510 C C . GLU A 1 70 ? -3.114 16.169 14.369 1.00 94.75 70 GLU A C 1
ATOM 512 O O . GLU A 1 70 ? -3.346 15.171 15.049 1.00 94.75 70 GLU A O 1
ATOM 517 N N . ASN A 1 71 ? -3.337 17.397 14.855 1.00 97.94 71 ASN A N 1
ATOM 518 C CA . ASN A 1 71 ? -3.746 17.659 16.234 1.00 97.94 71 ASN A CA 1
ATOM 519 C C . ASN A 1 71 ? -5.158 18.245 16.316 1.00 97.94 71 ASN A C 1
ATOM 521 O O . ASN A 1 71 ? -5.496 19.201 15.614 1.00 97.94 71 ASN A O 1
ATOM 525 N N . TRP A 1 72 ? -5.961 17.718 17.235 1.00 98.56 72 TRP A N 1
ATOM 526 C CA . TRP A 1 72 ? -7.363 18.088 17.420 1.00 98.56 72 TRP A CA 1
ATOM 527 C C . TRP A 1 72 ? -7.703 18.244 18.899 1.00 98.56 72 TRP A C 1
ATOM 529 O O . TRP A 1 72 ? -7.127 17.575 19.750 1.00 98.56 72 TRP A O 1
ATOM 539 N N . ARG A 1 73 ? -8.674 19.100 19.210 1.00 98.69 73 ARG A N 1
ATOM 540 C CA . ARG A 1 73 ? -9.315 19.176 20.523 1.00 98.69 73 ARG A CA 1
ATOM 541 C C . ARG A 1 73 ? -10.759 18.727 20.401 1.00 98.69 73 ARG A C 1
ATOM 543 O O . ARG A 1 73 ? -11.493 19.251 19.562 1.00 98.69 73 ARG A O 1
ATOM 550 N N . ILE A 1 74 ? -11.145 17.783 21.249 1.00 98.75 74 ILE A N 1
ATOM 551 C CA . ILE A 1 74 ? -12.506 17.265 21.354 1.00 98.75 74 ILE A CA 1
ATOM 552 C C . ILE A 1 74 ? -13.072 17.688 22.710 1.00 98.75 74 ILE A C 1
ATOM 554 O O . ILE A 1 74 ? -12.510 17.339 23.749 1.00 98.75 74 ILE A O 1
ATOM 558 N N . SER A 1 75 ? -14.165 18.447 22.705 1.00 98.69 75 SER A N 1
ATOM 559 C CA . SER A 1 75 ? -14.889 18.841 23.917 1.00 98.69 75 SER A CA 1
ATOM 560 C C . SER A 1 75 ? -15.961 17.788 24.197 1.00 98.69 75 SER A C 1
ATOM 562 O O . SER A 1 75 ? -16.970 17.717 23.490 1.00 98.69 75 SER A O 1
ATOM 564 N N . GLY A 1 76 ? -15.706 16.931 25.187 1.00 98.25 76 GLY A N 1
ATOM 565 C CA . GLY A 1 76 ? -16.541 15.776 25.489 1.00 98.25 76 GLY A CA 1
ATOM 566 C C . GLY A 1 76 ? -17.923 16.148 26.034 1.00 98.25 76 GLY A C 1
ATOM 567 O O . GLY A 1 76 ? -18.112 17.180 26.679 1.00 98.25 76 GLY A O 1
ATOM 568 N N . CYS A 1 77 ? -18.913 15.294 25.770 1.00 97.88 77 CYS A N 1
ATOM 569 C CA . CYS A 1 77 ? -20.313 15.505 26.135 1.00 97.88 77 CYS A CA 1
ATOM 570 C C . CYS A 1 77 ? -20.758 14.711 27.374 1.00 97.88 77 CYS A C 1
ATOM 572 O O . CYS A 1 77 ? -21.959 14.611 27.638 1.00 97.88 77 CYS A O 1
ATOM 574 N N . ALA A 1 78 ? -19.826 14.093 28.110 1.00 96.56 78 ALA A N 1
ATOM 575 C CA . ALA A 1 78 ? -20.101 13.272 29.295 1.00 96.56 78 ALA A CA 1
ATOM 576 C C . ALA A 1 78 ? -21.218 12.224 29.066 1.00 96.56 78 ALA A C 1
ATOM 578 O O . ALA A 1 78 ? -22.133 12.061 29.880 1.00 96.56 78 ALA A O 1
ATOM 579 N N . GLY A 1 79 ? -21.182 11.563 27.905 1.00 93.44 79 GLY A N 1
ATOM 580 C CA . GLY A 1 79 ? -22.154 10.556 27.467 1.00 93.44 79 GLY A CA 1
ATOM 581 C C . GLY A 1 79 ? -23.527 11.090 27.035 1.00 93.44 79 GLY A C 1
ATOM 582 O O . GLY A 1 79 ? -24.378 10.314 26.609 1.00 93.44 79 GLY A O 1
ATOM 583 N N . ARG A 1 80 ? -23.771 12.404 27.113 1.00 94.69 80 ARG A N 1
ATOM 584 C CA . ARG A 1 80 ? -25.041 13.036 26.725 1.00 94.69 80 ARG A CA 1
ATOM 585 C C . ARG A 1 80 ? -24.917 13.703 25.361 1.00 94.69 80 ARG A C 1
ATOM 587 O O . ARG A 1 80 ? -24.572 14.878 25.279 1.00 94.69 80 ARG A O 1
ATOM 594 N N . ILE A 1 81 ? -25.235 12.958 24.305 1.00 97.44 81 ILE A N 1
ATOM 595 C CA . ILE A 1 81 ? -25.172 13.466 22.928 1.00 97.44 81 ILE A CA 1
ATOM 596 C C . ILE A 1 81 ? -26.068 14.719 22.777 1.00 97.44 81 ILE A C 1
ATOM 598 O O . ILE A 1 81 ? -27.267 14.629 23.080 1.00 97.44 81 ILE A O 1
ATOM 602 N N . PRO A 1 82 ? -25.511 15.876 22.356 1.00 97.56 82 PRO A N 1
ATOM 603 C CA . PRO A 1 82 ? -26.252 17.137 22.271 1.00 97.56 82 PRO A CA 1
ATOM 604 C C . PRO A 1 82 ? -27.373 17.127 21.230 1.00 97.56 82 PRO A C 1
ATOM 606 O O . PRO A 1 82 ? -28.517 17.457 21.546 1.00 97.56 82 PRO A O 1
ATOM 609 N N . VAL A 1 83 ? -27.062 16.732 19.993 1.00 98.12 83 VAL A N 1
ATOM 610 C CA . VAL A 1 83 ? -28.046 16.653 18.909 1.00 98.12 83 VAL A CA 1
ATOM 611 C C . VAL A 1 83 ? -28.755 15.308 18.981 1.00 98.12 83 VAL A C 1
ATOM 613 O O . VAL A 1 83 ? -28.130 14.265 18.835 1.00 98.12 83 VAL A O 1
ATOM 616 N N . ARG A 1 84 ? -30.074 15.334 19.202 1.00 97.50 84 ARG A N 1
ATOM 617 C CA . ARG A 1 84 ? -30.905 14.129 19.379 1.00 97.50 84 ARG A CA 1
ATOM 618 C C . ARG A 1 84 ? -31.520 13.584 18.097 1.00 97.50 84 ARG A C 1
ATOM 620 O O . ARG A 1 84 ? -32.154 12.537 18.163 1.00 97.50 84 ARG A O 1
ATOM 627 N N . GLN A 1 85 ? -31.344 14.277 16.975 1.00 98.19 85 GLN A N 1
ATOM 628 C CA . GLN A 1 85 ? -31.813 13.836 15.669 1.00 98.19 85 GLN A CA 1
ATOM 629 C C . GLN A 1 85 ? -30.770 14.150 14.596 1.00 98.19 85 GLN A C 1
ATOM 631 O O . GLN A 1 85 ? -30.442 15.320 14.404 1.00 98.19 85 GLN A O 1
ATOM 636 N N . ALA A 1 86 ? -30.240 13.134 13.911 1.00 98.12 86 ALA A N 1
ATOM 637 C CA . ALA A 1 86 ? -29.233 13.347 12.870 1.00 98.12 86 ALA A CA 1
ATOM 638 C C . ALA A 1 86 ? -29.183 12.224 11.828 1.00 98.12 86 ALA A C 1
ATOM 640 O O . ALA A 1 86 ? -29.435 11.059 12.124 1.00 98.12 86 ALA A O 1
ATOM 641 N N . GLU A 1 87 ? -28.756 12.569 10.617 1.00 98.44 87 GLU A N 1
ATOM 642 C CA . GLU A 1 87 ? -28.355 11.604 9.597 1.00 98.44 87 GLU A CA 1
ATOM 643 C C . GLU A 1 87 ? -26.836 11.672 9.410 1.00 98.44 87 GLU A C 1
ATOM 645 O O . GLU A 1 87 ? -26.275 12.747 9.205 1.00 98.44 87 GLU A O 1
ATOM 650 N N . LEU A 1 88 ? -26.167 10.523 9.495 1.00 98.50 88 LEU A N 1
ATOM 651 C CA . LEU A 1 88 ? -24.717 10.395 9.447 1.00 98.50 88 LEU A CA 1
ATOM 652 C C . LEU A 1 88 ? -24.305 9.567 8.229 1.00 98.50 88 LEU A C 1
ATOM 654 O O . LEU A 1 88 ? -24.660 8.390 8.099 1.00 98.50 88 LEU A O 1
ATOM 658 N N . PHE A 1 89 ? -23.505 10.174 7.356 1.00 97.94 89 PHE A N 1
ATOM 659 C CA . PHE A 1 89 ? -22.834 9.478 6.265 1.00 97.94 89 PHE A CA 1
ATOM 660 C C . PHE A 1 89 ? -21.409 9.107 6.682 1.00 97.94 89 PHE A C 1
ATOM 662 O O . PHE A 1 89 ? -20.573 9.973 6.914 1.00 97.94 89 PHE A O 1
ATOM 669 N N . LEU A 1 90 ? -21.123 7.807 6.760 1.00 96.38 90 LEU A N 1
ATOM 670 C CA . LEU A 1 90 ? -19.858 7.275 7.280 1.00 96.38 90 LEU A CA 1
ATOM 671 C C . LEU A 1 90 ? -19.017 6.564 6.204 1.00 96.38 90 LEU A C 1
ATOM 673 O O . LEU A 1 90 ? -18.090 5.820 6.525 1.00 96.38 90 LEU A O 1
ATOM 677 N N . GLY A 1 91 ? -19.331 6.760 4.919 1.00 93.00 91 GLY A N 1
ATOM 678 C CA . GLY A 1 91 ? -18.575 6.175 3.807 1.00 93.00 91 GLY A CA 1
ATOM 679 C C . GLY A 1 91 ? -18.427 4.649 3.914 1.00 93.00 91 GLY A C 1
ATOM 680 O O . GLY A 1 91 ? -19.400 3.942 4.180 1.00 93.00 91 GLY A O 1
ATOM 681 N N . ASN A 1 92 ? -17.207 4.135 3.716 1.00 90.25 92 ASN A N 1
ATOM 682 C CA . ASN A 1 92 ? -16.847 2.728 3.957 1.00 90.25 92 ASN A CA 1
ATOM 683 C C . ASN A 1 92 ? -16.051 2.536 5.279 1.00 90.25 92 ASN A C 1
ATOM 685 O O . ASN A 1 92 ? -15.281 1.574 5.426 1.00 90.25 92 ASN A O 1
ATOM 689 N N . ALA A 1 93 ? -16.227 3.443 6.249 1.00 91.00 93 ALA A N 1
ATOM 690 C CA . ALA A 1 93 ? -15.440 3.508 7.482 1.00 91.00 93 ALA A CA 1
ATOM 691 C C . ALA A 1 93 ? -15.987 2.577 8.572 1.00 91.00 93 ALA A C 1
ATOM 693 O O . ALA A 1 93 ? -16.775 2.962 9.437 1.00 91.00 93 ALA A O 1
ATOM 694 N N . GLY A 1 94 ? -15.584 1.304 8.547 1.00 90.38 94 GLY A N 1
ATOM 695 C CA . GLY A 1 94 ? -16.112 0.313 9.492 1.00 90.38 94 GLY A CA 1
ATOM 696 C C . GLY A 1 94 ? -15.758 0.609 10.951 1.00 90.38 94 GLY A C 1
ATOM 697 O O . GLY A 1 94 ? -16.609 0.475 11.830 1.00 90.38 94 GLY A O 1
ATOM 698 N N . THR A 1 95 ? -14.539 1.100 11.181 1.00 91.62 95 THR A N 1
ATOM 699 C CA . THR A 1 95 ? -14.014 1.450 12.508 1.00 91.62 95 THR A CA 1
ATOM 700 C C . THR A 1 95 ? -14.696 2.669 13.130 1.00 91.62 95 THR A C 1
ATOM 702 O O . THR A 1 95 ? -14.596 2.828 14.340 1.00 91.62 95 THR A O 1
ATOM 705 N N . ALA A 1 96 ? -15.406 3.489 12.346 1.00 94.94 96 ALA A N 1
ATOM 706 C CA . ALA A 1 96 ? -16.289 4.547 12.840 1.00 94.94 96 ALA A CA 1
ATOM 707 C C . ALA A 1 96 ? -17.744 4.055 12.952 1.00 94.94 96 ALA A C 1
ATOM 709 O O . ALA A 1 96 ? -18.382 4.227 13.989 1.00 94.94 96 ALA A O 1
ATOM 710 N N . PHE A 1 97 ? -18.249 3.365 11.920 1.00 97.38 97 PHE A N 1
ATOM 711 C CA . PHE A 1 97 ? -19.651 2.944 11.813 1.00 97.38 97 PHE A CA 1
ATOM 712 C C . PHE A 1 97 ? -20.125 2.082 12.986 1.00 97.38 97 PHE A C 1
ATOM 714 O O . PHE A 1 97 ? -21.148 2.381 13.601 1.00 97.38 97 PHE A O 1
ATOM 721 N N . ARG A 1 98 ? -19.396 1.005 13.309 1.00 96.88 98 ARG A N 1
ATOM 722 C CA . ARG A 1 98 ? -19.808 0.042 14.347 1.00 96.88 98 ARG A CA 1
ATOM 723 C C . ARG A 1 98 ? -19.853 0.679 15.741 1.00 96.88 98 ARG A C 1
ATOM 725 O O . ARG A 1 98 ? -20.889 0.571 16.394 1.00 96.88 98 ARG A O 1
ATOM 732 N N . PRO A 1 99 ? -18.795 1.357 16.218 1.00 97.44 99 PRO A N 1
ATOM 733 C CA . PRO A 1 99 ? -18.832 1.912 17.563 1.00 97.44 99 PRO A CA 1
ATOM 734 C C . PRO A 1 99 ? -19.757 3.134 17.688 1.00 97.44 99 PRO A C 1
ATOM 736 O O . PRO A 1 99 ? -20.401 3.270 18.726 1.00 97.44 99 PRO A O 1
ATOM 739 N N . LEU A 1 100 ? -19.933 3.952 16.637 1.00 97.88 100 LEU A N 1
ATOM 740 C CA . LEU A 1 100 ? -20.975 4.992 16.632 1.00 97.88 100 LEU A CA 1
ATOM 741 C C . LEU A 1 100 ? -22.381 4.394 16.699 1.00 97.88 100 LEU A C 1
ATOM 743 O O . LEU A 1 100 ? -23.200 4.883 17.469 1.00 97.88 100 LEU A O 1
ATOM 747 N N . THR A 1 101 ? -22.652 3.318 15.951 1.00 98.38 101 THR A N 1
ATOM 748 C CA . THR A 1 101 ? -23.937 2.600 16.031 1.00 98.38 101 THR A CA 1
ATOM 749 C C . THR A 1 101 ? -24.230 2.194 17.474 1.00 98.38 101 THR A C 1
ATOM 751 O O . THR A 1 101 ? -25.309 2.477 17.984 1.00 98.38 101 THR A O 1
ATOM 754 N N . ALA A 1 102 ? -23.254 1.577 18.149 1.00 97.81 102 ALA A N 1
ATOM 755 C CA . ALA A 1 102 ? -23.411 1.129 19.528 1.00 97.81 102 ALA A CA 1
ATOM 756 C C . ALA A 1 102 ? -23.643 2.295 20.502 1.00 97.81 102 ALA A C 1
ATOM 758 O O . ALA A 1 102 ? -24.587 2.260 21.289 1.00 97.81 102 ALA A O 1
ATOM 759 N N . ALA A 1 103 ? -22.820 3.345 20.427 1.00 97.75 103 ALA A N 1
ATOM 760 C CA . ALA A 1 103 ? -22.931 4.499 21.315 1.00 97.75 103 ALA A CA 1
ATOM 761 C C . ALA A 1 103 ? -24.264 5.243 21.132 1.00 97.75 103 ALA A C 1
ATOM 763 O O . ALA A 1 103 ? -24.943 5.551 22.110 1.00 97.75 103 ALA A O 1
ATOM 764 N N . LEU A 1 104 ? -24.671 5.497 19.885 1.00 98.06 104 LEU A N 1
ATOM 765 C CA . LEU A 1 104 ? -25.892 6.240 19.572 1.00 98.06 104 LEU A CA 1
ATOM 766 C C . LEU A 1 104 ? -27.163 5.450 19.898 1.00 98.06 104 LEU A C 1
ATOM 768 O O . LEU A 1 104 ? -28.127 6.039 20.386 1.00 98.06 104 LEU A O 1
ATOM 772 N N . ALA A 1 105 ? -27.146 4.127 19.706 1.00 97.19 105 ALA A N 1
ATOM 773 C CA . ALA A 1 105 ? -28.262 3.254 20.068 1.00 97.19 105 ALA A CA 1
ATOM 774 C C . ALA A 1 105 ? -28.551 3.275 21.579 1.00 97.19 105 ALA A C 1
ATOM 776 O O . ALA A 1 105 ? -29.708 3.185 21.981 1.00 97.19 105 ALA A O 1
ATOM 777 N N . LEU A 1 106 ? -27.520 3.438 22.417 1.00 95.31 106 LEU A N 1
ATOM 778 C CA . LEU A 1 106 ? -27.673 3.536 23.873 1.00 95.31 106 LEU A CA 1
ATOM 779 C C . LEU A 1 106 ? -27.846 4.981 24.376 1.00 95.31 106 LEU A C 1
ATOM 781 O O . LEU A 1 106 ? 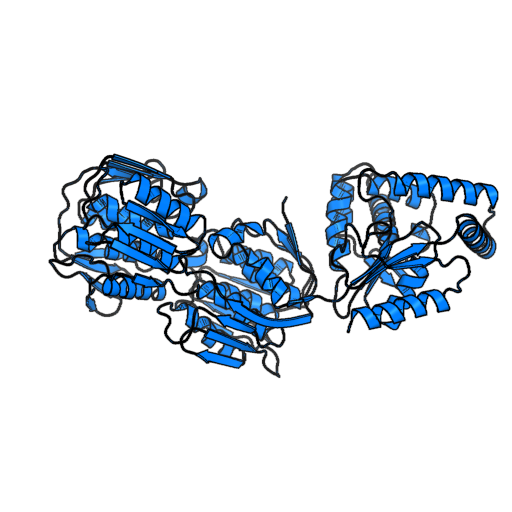-28.232 5.184 25.525 1.00 95.31 106 LEU A O 1
ATOM 785 N N . ALA A 1 107 ? -27.605 5.990 23.533 1.00 92.31 107 ALA A N 1
ATOM 786 C CA . ALA A 1 107 ? -27.721 7.404 23.900 1.00 92.31 107 ALA A CA 1
ATOM 787 C C . ALA A 1 107 ? -29.165 7.949 23.877 1.00 92.31 107 ALA A C 1
ATOM 789 O O . ALA A 1 107 ? -29.410 9.040 24.404 1.00 92.31 107 ALA A O 1
ATOM 790 N N . GLY A 1 108 ? -30.120 7.225 23.277 1.00 84.81 108 GLY A N 1
ATOM 791 C CA . GLY A 1 108 ? -31.547 7.579 23.262 1.00 84.81 108 GLY A CA 1
ATOM 792 C C . GLY A 1 108 ? -31.890 8.786 22.377 1.00 84.81 108 GLY A C 1
ATOM 793 O O . GLY A 1 108 ? -32.450 9.769 22.863 1.00 84.81 108 GLY A O 1
ATOM 794 N N . GLY A 1 109 ? -31.520 8.742 21.095 1.00 94.38 109 GLY A N 1
ATOM 795 C CA . GLY A 1 109 ? -31.919 9.718 20.067 1.00 94.38 109 GLY A CA 1
ATOM 796 C C . GLY A 1 109 ? -32.425 9.030 18.794 1.00 94.38 109 GLY A C 1
ATOM 797 O O . GLY A 1 109 ? -32.526 7.806 18.764 1.00 94.38 109 GLY A O 1
ATOM 798 N N . ASP A 1 110 ? -32.756 9.819 17.773 1.00 98.31 110 ASP A N 1
ATOM 799 C CA . ASP A 1 110 ? -33.216 9.365 16.456 1.00 98.31 110 ASP A CA 1
ATOM 800 C C . ASP A 1 110 ? -32.108 9.577 15.410 1.00 98.31 110 ASP A C 1
ATOM 802 O O . ASP A 1 110 ? -31.803 10.705 15.022 1.00 98.31 110 ASP A O 1
ATOM 806 N N . TYR A 1 111 ? -31.443 8.503 14.990 1.00 98.69 111 TYR A N 1
ATOM 807 C CA . TYR A 1 111 ? -30.265 8.603 14.131 1.00 98.69 111 TYR A CA 1
ATOM 808 C C . TYR A 1 111 ? -30.345 7.675 12.931 1.00 98.69 111 TYR A C 1
ATOM 810 O O . TYR A 1 111 ? -30.594 6.481 13.077 1.00 98.69 111 TYR A O 1
ATOM 818 N N . VAL A 1 112 ? -30.032 8.192 11.747 1.00 98.75 112 VAL A N 1
ATOM 819 C CA . VAL A 1 112 ? -29.860 7.379 10.538 1.00 98.75 112 VAL A CA 1
ATOM 820 C C . VAL A 1 112 ? -28.375 7.277 10.217 1.00 98.75 112 VAL A C 1
ATOM 822 O O . VAL A 1 112 ? -27.711 8.293 10.045 1.00 98.75 112 VAL A O 1
ATOM 825 N N . LEU A 1 113 ? -27.837 6.061 10.134 1.00 98.62 113 LEU A N 1
ATOM 826 C CA . LEU A 1 113 ? -26.440 5.809 9.771 1.00 98.62 113 LEU A CA 1
ATOM 827 C C . LEU A 1 113 ? -26.389 5.091 8.421 1.00 98.62 113 LEU A C 1
ATOM 829 O O . LEU A 1 113 ? -26.964 4.010 8.261 1.00 98.62 113 LEU A O 1
ATOM 833 N N . LYS A 1 114 ? -25.663 5.662 7.457 1.00 98.00 114 LYS A N 1
ATOM 834 C CA . LYS A 1 114 ? -25.504 5.105 6.105 1.00 98.00 114 LYS A CA 1
ATOM 835 C C . LYS A 1 114 ? -24.084 5.266 5.569 1.00 98.00 114 LYS A C 1
ATOM 837 O O . LYS A 1 114 ? -23.258 5.970 6.150 1.00 98.00 114 LYS A O 1
ATOM 842 N N . GLY A 1 115 ? -23.792 4.595 4.461 1.00 96.00 115 GLY A N 1
ATOM 843 C CA . GLY A 1 115 ? -22.491 4.651 3.807 1.00 96.00 115 GLY A CA 1
ATOM 844 C C . GLY A 1 115 ? -22.600 4.524 2.293 1.00 96.00 115 GLY A C 1
ATOM 845 O O . GLY A 1 115 ? -23.653 4.761 1.704 1.00 96.00 115 GLY A O 1
ATOM 846 N N . VAL A 1 116 ? -21.485 4.160 1.665 1.00 93.75 116 VAL A N 1
ATOM 847 C CA . VAL A 1 116 ? -21.457 3.778 0.242 1.00 93.75 116 VAL A CA 1
ATOM 848 C C . VAL A 1 116 ? -22.038 2.372 0.046 1.00 93.75 116 VAL A C 1
ATOM 850 O O . VAL A 1 116 ? -22.157 1.622 1.012 1.00 93.75 116 VAL A O 1
ATOM 853 N N . ALA A 1 117 ? -22.325 1.972 -1.199 1.00 92.94 117 ALA A N 1
ATOM 854 C CA . ALA A 1 117 ? -22.896 0.655 -1.520 1.00 92.94 117 ALA A CA 1
ATOM 855 C C . ALA A 1 117 ? -22.159 -0.511 -0.836 1.00 92.94 117 ALA A C 1
ATOM 857 O O . ALA A 1 117 ? -22.786 -1.327 -0.166 1.00 92.94 117 ALA A O 1
ATOM 858 N N . ARG A 1 118 ? -20.819 -0.514 -0.869 1.00 89.19 118 ARG A N 1
ATOM 859 C CA . ARG A 1 118 ? -20.008 -1.545 -0.204 1.00 89.19 118 ARG A CA 1
ATOM 860 C C . ARG A 1 118 ? -20.237 -1.627 1.310 1.00 89.19 118 ARG A C 1
ATOM 862 O O . ARG A 1 118 ? -20.155 -2.708 1.880 1.00 89.19 118 ARG A O 1
ATOM 869 N N . MET A 1 119 ? -20.546 -0.520 1.990 1.00 92.81 119 MET A N 1
ATOM 870 C CA . MET A 1 119 ? -20.871 -0.548 3.423 1.00 92.81 119 MET A CA 1
ATOM 871 C C . MET A 1 119 ? -22.154 -1.345 3.697 1.00 92.81 119 MET A C 1
ATOM 873 O O . MET A 1 119 ? -22.246 -1.993 4.737 1.00 92.81 119 MET A O 1
ATOM 877 N N . HIS A 1 120 ? -23.106 -1.343 2.761 1.00 94.69 120 HIS A N 1
ATOM 878 C CA . HIS A 1 120 ? -24.386 -2.053 2.868 1.00 94.69 120 HIS A CA 1
ATOM 879 C C . HIS A 1 120 ? -24.260 -3.564 2.606 1.00 94.69 120 HIS A C 1
ATOM 881 O O . HIS A 1 120 ? -25.230 -4.301 2.723 1.00 94.69 120 HIS A O 1
ATOM 887 N N . GLU A 1 121 ? -23.057 -4.038 2.281 1.00 91.12 121 GLU A N 1
ATOM 888 C CA . GLU A 1 121 ? -22.723 -5.459 2.126 1.00 91.12 121 GLU A CA 1
ATOM 889 C C . GLU A 1 121 ? -21.864 -5.973 3.289 1.00 91.12 121 GLU A C 1
ATOM 891 O O . GLU A 1 121 ? -21.513 -7.150 3.348 1.00 91.12 121 GLU A O 1
ATOM 896 N N . ARG A 1 122 ? -21.487 -5.095 4.230 1.00 91.75 122 ARG A N 1
ATOM 897 C CA . ARG A 1 122 ? -20.628 -5.464 5.358 1.00 91.75 122 ARG A CA 1
ATOM 898 C C . ARG A 1 122 ? -21.465 -5.803 6.588 1.00 91.75 122 ARG A C 1
ATOM 900 O O . ARG A 1 122 ? -22.242 -4.953 7.029 1.00 91.75 122 ARG A O 1
ATOM 907 N N . PRO A 1 123 ? -21.253 -6.972 7.213 1.00 93.12 123 PRO A N 1
ATOM 908 C CA . PRO A 1 123 ? -22.102 -7.436 8.301 1.00 93.12 123 PRO A CA 1
ATOM 909 C C . PRO A 1 123 ? -22.062 -6.489 9.508 1.00 93.12 123 PRO A C 1
ATOM 911 O O . PRO A 1 123 ? -21.023 -5.896 9.845 1.00 93.12 123 PRO A O 1
ATOM 914 N N . ILE A 1 124 ? -23.220 -6.352 10.153 1.00 96.06 124 ILE A N 1
ATOM 915 C CA . ILE A 1 124 ? -23.409 -5.674 11.444 1.00 96.06 124 ILE A CA 1
ATOM 916 C C . ILE A 1 124 ? -24.445 -6.379 12.342 1.00 96.06 124 ILE A C 1
ATOM 918 O O . ILE A 1 124 ? -24.649 -5.953 13.475 1.00 96.06 124 ILE A O 1
ATOM 922 N N . GLY A 1 125 ? -25.069 -7.461 11.853 1.00 96.50 125 GLY A N 1
ATOM 923 C CA . GLY A 1 125 ? -26.103 -8.248 12.538 1.00 96.50 125 GLY A CA 1
ATOM 924 C C . GLY A 1 125 ? -25.813 -8.538 14.008 1.00 96.50 125 GLY A C 1
ATOM 925 O O . GLY A 1 125 ? -26.554 -8.076 14.868 1.00 96.50 125 GLY A O 1
ATOM 926 N N . ASP A 1 126 ? -24.683 -9.181 14.308 1.00 94.81 126 ASP A N 1
ATOM 927 C CA . ASP A 1 126 ? -24.350 -9.581 15.684 1.00 94.81 126 ASP A CA 1
ATOM 928 C C . ASP A 1 126 ? -24.232 -8.390 16.655 1.00 94.81 126 ASP A C 1
ATOM 930 O O . ASP A 1 126 ? -24.550 -8.511 17.839 1.00 94.81 126 ASP A O 1
ATOM 934 N N . LEU A 1 127 ? -23.794 -7.219 16.172 1.00 96.88 127 LEU A N 1
ATOM 935 C CA . LEU A 1 127 ? -23.784 -5.997 16.981 1.00 96.88 127 LEU A CA 1
ATOM 936 C C . LEU A 1 127 ? -25.212 -5.527 17.273 1.00 96.88 127 LEU A C 1
ATOM 938 O O . LEU A 1 127 ? -25.525 -5.177 18.408 1.00 96.88 127 LEU A O 1
ATOM 942 N N . VAL A 1 128 ? -26.070 -5.515 16.254 1.00 97.69 128 VAL A N 1
ATOM 943 C CA . VAL A 1 128 ? -27.473 -5.110 16.393 1.00 97.69 128 VAL A CA 1
ATOM 944 C C . VAL A 1 128 ? -28.225 -6.053 17.329 1.00 97.69 128 VAL A C 1
ATOM 946 O O . VAL A 1 128 ? -28.956 -5.582 18.197 1.00 97.69 128 VAL A O 1
ATOM 949 N N . ASP A 1 129 ? -27.997 -7.359 17.228 1.00 96.31 129 ASP A N 1
ATOM 950 C CA . ASP A 1 129 ? -28.592 -8.347 18.129 1.00 96.31 129 ASP A CA 1
ATOM 951 C C . ASP A 1 129 ? -28.097 -8.168 19.571 1.00 96.31 129 ASP A C 1
ATOM 953 O O . ASP A 1 129 ? -28.883 -8.264 20.517 1.00 96.31 129 ASP A O 1
ATOM 957 N N . GLY A 1 130 ? -26.817 -7.828 19.761 1.00 95.06 130 GLY A N 1
ATOM 958 C CA . GLY A 1 130 ? -26.268 -7.424 21.059 1.00 95.06 130 GLY A CA 1
ATOM 959 C C . GLY A 1 130 ? -26.951 -6.181 21.643 1.00 95.06 130 GLY A C 1
ATOM 960 O O . GLY A 1 130 ? -27.302 -6.158 22.820 1.00 95.06 130 GLY A O 1
ATOM 961 N N . LEU A 1 131 ? -27.198 -5.157 20.822 1.00 96.00 131 LEU A N 1
ATOM 962 C CA . LEU A 1 131 ? -27.880 -3.926 21.241 1.00 96.00 131 LEU A CA 1
ATOM 963 C C . LEU A 1 131 ? -29.368 -4.160 21.551 1.00 96.00 131 LEU A C 1
ATOM 965 O O . LEU A 1 131 ? -29.891 -3.622 22.527 1.00 96.00 131 LEU A O 1
ATOM 969 N N . ARG A 1 132 ? -30.053 -5.002 20.771 1.00 95.94 132 ARG A N 1
ATOM 970 C CA . ARG A 1 132 ? -31.462 -5.366 20.996 1.00 95.94 132 ARG A CA 1
ATOM 971 C C . ARG A 1 132 ? -31.663 -6.159 22.289 1.00 95.94 132 ARG A C 1
ATOM 973 O O . ARG A 1 132 ? -32.689 -5.980 22.942 1.00 95.94 132 ARG A O 1
ATOM 980 N N . GLN A 1 133 ? -30.683 -6.962 22.719 1.00 95.88 133 GLN A N 1
ATOM 981 C CA . GLN A 1 133 ? -30.703 -7.602 24.048 1.00 95.88 133 GLN A CA 1
ATOM 982 C C . GLN A 1 133 ? -30.769 -6.570 25.190 1.00 95.88 133 GLN A C 1
ATOM 984 O O . GLN A 1 133 ? -31.407 -6.829 26.209 1.00 95.88 133 GLN A O 1
ATOM 989 N N . LEU A 1 134 ? -30.185 -5.381 24.994 1.00 94.44 134 LEU A N 1
ATOM 990 C CA . LEU A 1 134 ? -30.258 -4.245 25.924 1.00 94.44 134 LEU A CA 1
ATOM 991 C C . LEU A 1 134 ? -31.531 -3.395 25.750 1.00 94.44 134 LEU A C 1
ATOM 993 O O . LEU A 1 134 ? -31.706 -2.397 26.445 1.00 94.44 134 LEU A O 1
ATOM 997 N N . GLY A 1 135 ? -32.433 -3.766 24.838 1.00 95.12 135 GLY A N 1
ATOM 998 C CA . GLY A 1 135 ? -33.667 -3.028 24.560 1.00 95.12 135 GLY A CA 1
ATOM 999 C C . GLY A 1 135 ? -33.514 -1.851 23.594 1.00 95.12 135 GLY A C 1
ATOM 1000 O O . GLY A 1 135 ? -34.441 -1.052 23.493 1.00 95.12 135 GLY A O 1
ATOM 1001 N N . ALA A 1 136 ? -32.386 -1.723 22.886 1.00 96.62 136 ALA A N 1
ATOM 1002 C CA . ALA A 1 136 ? -32.236 -0.698 21.855 1.00 96.62 136 ALA A CA 1
ATOM 1003 C C . ALA A 1 136 ? -33.158 -0.966 20.648 1.00 96.62 136 ALA A C 1
ATOM 1005 O O . ALA A 1 136 ? -33.277 -2.108 20.194 1.00 96.62 136 ALA A O 1
ATOM 1006 N N . ASP A 1 137 ? -33.761 0.091 20.096 1.00 97.56 137 ASP A N 1
ATOM 1007 C CA . ASP A 1 137 ? -34.549 0.028 18.860 1.00 97.56 137 ASP A CA 1
ATOM 1008 C C . ASP A 1 137 ? -33.658 0.376 17.663 1.00 97.56 137 ASP A C 1
ATOM 1010 O O . ASP A 1 137 ? -33.289 1.529 17.428 1.00 97.56 137 ASP A O 1
ATOM 1014 N N . VAL A 1 138 ? -33.275 -0.668 16.931 1.00 98.25 138 VAL A N 1
ATOM 1015 C CA . VAL A 1 138 ? -32.437 -0.589 15.735 1.00 98.25 138 VAL A CA 1
ATOM 1016 C C . VAL A 1 138 ? -33.195 -1.239 14.587 1.00 98.25 138 VAL A C 1
ATOM 1018 O O . VAL A 1 138 ? -33.484 -2.437 14.626 1.00 98.25 138 VAL A O 1
ATOM 1021 N N . THR A 1 139 ? -33.497 -0.462 13.551 1.00 98.25 139 THR A N 1
ATOM 1022 C CA . THR A 1 139 ? -34.190 -0.905 12.336 1.00 98.25 139 THR A CA 1
ATOM 1023 C C . THR A 1 139 ? -33.214 -0.931 11.154 1.00 98.25 139 THR A C 1
ATOM 1025 O O . THR A 1 139 ? -32.477 0.032 10.944 1.00 98.25 139 THR A O 1
ATOM 1028 N N . TYR A 1 140 ? -33.212 -2.010 10.367 1.00 98.56 140 TYR A N 1
ATOM 1029 C CA . TYR A 1 140 ? -32.514 -2.048 9.077 1.00 98.56 140 TYR A CA 1
ATOM 1030 C C . TYR A 1 140 ? -33.346 -1.302 8.031 1.00 98.56 140 TYR A C 1
ATOM 1032 O O . TYR A 1 140 ? -34.547 -1.528 7.922 1.00 98.56 140 TYR A O 1
ATOM 1040 N N . LEU A 1 141 ? -32.720 -0.404 7.270 1.00 98.06 141 LEU A N 1
ATOM 1041 C CA . LEU A 1 141 ? -33.395 0.334 6.192 1.00 98.06 141 LEU A CA 1
ATOM 1042 C C . LEU A 1 141 ? -33.251 -0.345 4.821 1.00 98.06 141 LEU A C 1
ATOM 1044 O O . LEU A 1 141 ? -33.881 0.080 3.857 1.00 98.06 141 LEU A O 1
ATOM 1048 N N . GLY A 1 142 ? -32.395 -1.366 4.734 1.00 96.38 142 GLY A N 1
ATOM 1049 C CA . GLY A 1 142 ? -32.159 -2.168 3.538 1.00 96.38 142 GLY A CA 1
ATOM 1050 C C . GLY A 1 142 ? -32.278 -3.656 3.853 1.00 96.38 142 GLY A C 1
ATOM 1051 O O . GLY A 1 142 ? -33.345 -4.127 4.232 1.00 96.38 142 GLY A O 1
ATOM 1052 N N . ASN A 1 143 ? -31.175 -4.388 3.704 1.00 96.06 143 ASN A N 1
ATOM 1053 C CA . ASN A 1 143 ? -31.131 -5.821 3.986 1.00 96.06 143 ASN A CA 1
ATOM 1054 C C . ASN A 1 143 ? -30.909 -6.090 5.480 1.00 96.06 143 ASN A C 1
ATOM 1056 O O . ASN A 1 143 ? -30.049 -5.466 6.108 1.00 96.06 143 ASN A O 1
ATOM 1060 N N . ASP A 1 144 ? -31.624 -7.073 6.025 1.00 97.00 144 ASP A N 1
ATOM 1061 C CA . ASP A 1 144 ? -31.420 -7.529 7.400 1.00 97.00 144 ASP A CA 1
ATOM 1062 C C . ASP A 1 144 ? -29.968 -7.959 7.636 1.00 97.00 144 ASP A C 1
ATOM 1064 O O . ASP A 1 144 ? -29.373 -8.690 6.846 1.00 97.00 144 ASP A O 1
ATOM 1068 N N . GLY A 1 145 ? -29.392 -7.498 8.747 1.00 96.56 145 GLY A N 1
ATOM 1069 C CA . GLY A 1 145 ? -28.006 -7.783 9.124 1.00 96.56 145 GLY A CA 1
ATOM 1070 C C . GLY A 1 145 ? -26.964 -6.822 8.541 1.00 96.56 145 GLY A C 1
ATOM 1071 O O . GLY A 1 145 ? -25.785 -6.935 8.902 1.00 96.56 145 GLY A O 1
ATOM 1072 N N . TYR A 1 146 ? -27.376 -5.848 7.720 1.00 96.94 146 TYR A N 1
ATOM 1073 C CA . TYR A 1 146 ? -26.488 -4.917 7.019 1.00 96.94 146 TYR A CA 1
ATOM 1074 C C . TYR A 1 146 ? -26.966 -3.454 7.109 1.00 96.94 146 TYR A C 1
ATOM 1076 O O . TYR A 1 146 ? -28.164 -3.198 7.207 1.00 96.94 146 TYR A O 1
ATOM 1084 N N . PRO A 1 147 ? -26.060 -2.456 7.069 1.00 97.69 147 PRO A N 1
ATOM 1085 C CA . PRO A 1 147 ? -26.444 -1.049 6.913 1.00 97.69 147 PRO A CA 1
ATOM 1086 C C . PRO A 1 147 ? -27.258 -0.787 5.626 1.00 97.69 147 PRO A C 1
ATOM 1088 O O . PRO A 1 147 ? -27.129 -1.558 4.675 1.00 97.69 147 PRO A O 1
ATOM 1091 N N . PRO A 1 148 ? -28.011 0.328 5.523 1.00 98.44 148 PRO A N 1
ATOM 1092 C CA . PRO A 1 148 ? -28.163 1.415 6.500 1.00 98.44 148 PRO A CA 1
ATOM 1093 C C . PRO A 1 148 ? -29.024 1.064 7.720 1.00 98.44 148 PRO A C 1
ATOM 1095 O O . PRO A 1 148 ? -29.869 0.172 7.660 1.00 98.44 148 PRO A O 1
ATOM 1098 N N . LEU A 1 149 ? -28.837 1.812 8.812 1.00 98.62 149 LEU A N 1
ATOM 1099 C CA . LEU A 1 149 ? -29.556 1.629 10.078 1.00 98.62 149 LEU A CA 1
ATOM 1100 C C . LEU A 1 149 ? -30.331 2.888 10.478 1.00 98.62 149 LEU A C 1
ATOM 1102 O O . LEU A 1 149 ? -29.828 3.998 10.317 1.00 98.62 149 LEU A O 1
ATOM 1106 N N . HIS A 1 150 ? -31.506 2.701 11.077 1.00 98.69 150 HIS A N 1
ATOM 1107 C CA . HIS A 1 150 ? -32.239 3.727 11.821 1.00 98.69 150 HIS A CA 1
ATOM 1108 C C . HIS A 1 150 ? -32.290 3.337 13.298 1.00 98.69 150 HIS A C 1
ATOM 1110 O O . HIS A 1 150 ? -32.834 2.293 13.654 1.00 98.69 150 HIS A O 1
ATOM 1116 N N . LEU A 1 151 ? -31.678 4.159 14.144 1.00 98.50 151 LEU A N 1
ATOM 1117 C CA . LEU A 1 151 ? -31.649 4.029 15.597 1.00 98.50 151 LEU A CA 1
ATOM 1118 C C . LEU A 1 151 ? -32.738 4.937 16.159 1.00 98.50 151 LEU A C 1
ATOM 1120 O O . LEU A 1 151 ? -32.726 6.129 15.861 1.00 98.50 151 LEU A O 1
ATOM 1124 N N . LYS A 1 152 ? -33.665 4.398 16.948 1.00 98.06 152 LYS A N 1
ATOM 1125 C CA . LYS A 1 152 ? -34.787 5.163 17.506 1.00 98.06 152 LYS A CA 1
ATOM 1126 C C . LYS A 1 152 ? -34.663 5.300 19.024 1.00 98.06 152 LYS A C 1
ATOM 1128 O O . LYS A 1 152 ? -34.027 4.461 19.670 1.00 98.06 152 LYS A O 1
ATOM 1133 N N . PRO A 1 153 ? -35.310 6.314 19.629 1.00 95.75 153 PRO A N 1
ATOM 1134 C CA . PRO A 1 153 ? -35.408 6.408 21.078 1.00 95.75 153 PRO A CA 1
ATOM 1135 C C . PRO A 1 153 ? -36.053 5.148 21.670 1.00 95.75 153 PRO A C 1
ATOM 1137 O O . PRO A 1 153 ? -37.155 4.766 21.279 1.00 95.75 153 PRO A O 1
ATOM 1140 N N . ALA A 1 154 ? -35.382 4.524 22.637 1.00 93.12 154 ALA A N 1
ATOM 1141 C CA . ALA A 1 154 ? -35.845 3.300 23.281 1.00 93.12 154 ALA A CA 1
ATOM 1142 C C . ALA A 1 154 ? -35.532 3.298 24.782 1.00 93.12 154 ALA A C 1
ATOM 1144 O O . ALA A 1 154 ? -34.633 4.000 25.255 1.00 93.12 154 ALA A O 1
ATOM 1145 N N . THR A 1 155 ? -36.270 2.490 25.544 1.00 91.81 155 THR A N 1
ATOM 1146 C CA . THR A 1 155 ? -35.974 2.249 26.960 1.00 91.81 155 THR A CA 1
ATOM 1147 C C . THR A 1 155 ? -34.872 1.204 27.083 1.00 91.81 155 THR A C 1
ATOM 1149 O O . THR A 1 155 ? -35.119 0.008 26.925 1.00 91.81 155 THR A O 1
ATOM 1152 N N . ILE A 1 156 ? -33.663 1.660 27.403 1.00 93.31 156 ILE A N 1
ATOM 1153 C CA . ILE A 1 156 ? -32.515 0.778 27.607 1.00 93.31 156 ILE A CA 1
ATOM 1154 C C . ILE A 1 156 ? -32.653 0.040 28.939 1.00 93.31 156 ILE A C 1
ATOM 1156 O O . ILE A 1 156 ? -32.818 0.645 29.999 1.00 93.31 156 ILE A O 1
ATOM 1160 N N . ARG A 1 157 ? -32.568 -1.288 28.880 1.00 88.56 157 ARG A N 1
ATOM 1161 C CA . ARG A 1 157 ? -32.504 -2.173 30.043 1.00 88.56 157 ARG A CA 1
ATOM 1162 C C . ARG A 1 157 ? -31.051 -2.262 30.476 1.00 88.56 157 ARG A C 1
ATOM 1164 O O . ARG A 1 157 ? -30.304 -3.123 30.023 1.00 88.56 157 ARG A O 1
ATOM 1171 N N . ALA A 1 158 ? -30.650 -1.294 31.286 1.00 74.19 158 ALA A N 1
ATOM 1172 C CA . ALA A 1 158 ? -29.294 -1.192 31.783 1.00 74.19 158 ALA A CA 1
ATOM 1173 C C . ALA A 1 158 ? -28.972 -2.384 32.712 1.00 74.19 158 ALA A C 1
ATOM 1175 O O . ALA A 1 158 ? -29.737 -2.706 33.621 1.00 74.19 158 ALA A O 1
ATOM 1176 N N . GLY A 1 159 ? -27.846 -3.047 32.443 1.00 76.44 159 GLY A N 1
ATOM 1177 C CA . GLY A 1 159 ? -27.310 -4.153 33.234 1.00 76.44 159 GLY A CA 1
ATOM 1178 C C . GLY A 1 159 ? -27.614 -5.569 32.731 1.00 76.44 159 GLY A C 1
ATOM 1179 O O . GLY A 1 159 ? -28.366 -5.785 31.784 1.00 76.44 159 GLY A O 1
ATOM 1180 N N . GLY A 1 160 ? -26.978 -6.558 33.364 1.00 85.38 160 GLY A N 1
ATOM 1181 C CA . GLY A 1 160 ? -27.109 -7.978 33.015 1.00 85.38 160 GLY A CA 1
ATOM 1182 C C . GLY A 1 160 ? -25.989 -8.509 32.117 1.00 85.38 160 GLY A C 1
ATOM 1183 O O . GLY A 1 160 ? -24.895 -7.946 32.060 1.00 85.38 160 GLY A O 1
ATOM 1184 N N . VAL A 1 161 ? -26.250 -9.641 31.462 1.00 93.00 161 VAL A N 1
ATOM 1185 C CA . VAL A 1 161 ? -25.294 -10.331 30.587 1.00 93.00 161 VAL A CA 1
ATOM 1186 C C . VAL A 1 161 ? -25.868 -10.387 29.178 1.00 93.00 161 VAL A C 1
ATOM 1188 O O . VAL A 1 161 ? -26.911 -11.005 28.969 1.00 93.00 161 VAL A O 1
ATOM 1191 N N . LEU A 1 162 ? -25.186 -9.764 28.221 1.00 94.12 162 LEU A N 1
ATOM 1192 C CA . LEU A 1 162 ? -25.491 -9.906 26.799 1.00 94.12 162 LEU A CA 1
ATOM 1193 C C . LEU A 1 162 ? -24.493 -10.845 26.128 1.00 94.12 162 LEU A C 1
ATOM 1195 O O . LEU A 1 162 ? -23.353 -10.983 26.572 1.00 94.12 162 LEU A O 1
ATOM 1199 N N . LYS A 1 163 ? -24.921 -11.481 25.042 1.00 94.88 163 LYS A N 1
ATOM 1200 C CA . LYS A 1 163 ? -24.090 -12.416 24.286 1.00 94.88 163 LYS A CA 1
ATOM 1201 C C . LYS A 1 163 ? -23.789 -11.876 22.899 1.00 94.88 163 LYS A C 1
ATOM 1203 O O . LYS A 1 163 ? -24.683 -11.351 22.235 1.00 94.88 163 LYS A O 1
ATOM 1208 N N . VAL A 1 164 ? -22.547 -12.044 22.456 1.00 94.25 164 VAL A N 1
ATOM 1209 C CA . VAL A 1 164 ? -22.098 -11.689 21.104 1.00 94.25 164 VAL A CA 1
ATOM 1210 C C . VAL A 1 164 ? -21.210 -12.793 20.546 1.00 94.25 164 VAL A C 1
ATOM 1212 O O . VAL A 1 164 ? -20.446 -13.420 21.279 1.00 94.25 164 VAL A O 1
ATOM 1215 N N . ARG A 1 165 ? -21.298 -13.044 19.242 1.00 91.50 165 ARG A N 1
ATOM 1216 C CA . ARG A 1 165 ? -20.400 -13.980 18.564 1.00 91.50 165 ARG A CA 1
ATOM 1217 C C . ARG A 1 165 ? -18.969 -13.449 18.529 1.00 91.50 165 ARG A C 1
ATOM 1219 O O . ARG A 1 165 ? -18.741 -12.286 18.197 1.00 91.50 165 ARG A O 1
ATOM 1226 N N . GLY A 1 166 ? -18.012 -14.310 18.868 1.00 86.25 166 GLY A N 1
ATOM 1227 C CA . GLY A 1 166 ? -16.584 -13.987 18.884 1.00 86.25 166 GLY A CA 1
ATOM 1228 C C . GLY A 1 166 ? -15.865 -14.200 17.556 1.00 86.25 166 GLY A C 1
ATOM 1229 O O . GLY A 1 166 ? -14.768 -13.676 17.386 1.00 86.25 166 GLY A O 1
ATOM 1230 N N . ASP A 1 167 ? -16.478 -14.936 16.630 1.00 82.75 167 ASP A N 1
ATOM 1231 C CA . ASP A 1 167 ? -15.847 -15.532 15.448 1.00 82.75 167 ASP A CA 1
ATOM 1232 C C . ASP A 1 167 ? -16.091 -14.752 14.142 1.00 82.75 167 ASP A C 1
ATOM 1234 O O . ASP A 1 167 ? -15.558 -15.114 13.096 1.00 82.75 167 ASP A O 1
ATOM 1238 N N . VAL A 1 168 ? -16.867 -13.661 14.191 1.00 78.25 168 VAL A N 1
ATOM 1239 C CA . VAL A 1 168 ? -17.234 -12.866 13.002 1.00 78.25 168 VAL A CA 1
ATOM 1240 C C . VAL A 1 168 ? -16.414 -11.578 12.888 1.00 78.25 168 VAL A C 1
ATOM 1242 O O . VAL A 1 168 ? -15.743 -11.346 11.883 1.00 78.25 168 VAL A O 1
ATOM 1245 N N . SER A 1 169 ? -16.462 -10.703 13.899 1.00 84.62 169 SER A N 1
ATOM 1246 C CA . SER A 1 169 ? -15.741 -9.422 13.888 1.00 84.62 169 SER A CA 1
ATOM 1247 C C . SER A 1 169 ? -15.513 -8.879 15.295 1.00 84.62 169 SER A C 1
ATOM 1249 O O . SER A 1 169 ? -16.460 -8.689 16.060 1.00 84.62 169 SER A O 1
ATOM 1251 N N . SER A 1 170 ? -14.267 -8.508 15.610 1.00 88.62 170 SER A N 1
ATOM 1252 C CA . SER A 1 170 ? -13.938 -7.840 16.880 1.00 88.62 170 SER A CA 1
ATOM 1253 C C . SER A 1 170 ? -14.655 -6.500 17.046 1.00 88.62 170 SER A C 1
ATOM 1255 O O . SER A 1 170 ? -14.909 -6.077 18.171 1.00 88.62 170 SER A O 1
ATOM 1257 N N . GLN A 1 171 ? -15.031 -5.839 15.944 1.00 91.56 171 GLN A N 1
ATOM 1258 C CA . GLN A 1 171 ? -15.661 -4.517 15.979 1.00 91.56 171 GLN A CA 1
ATOM 1259 C C . GLN A 1 171 ? -17.009 -4.527 16.707 1.00 91.56 171 GLN A C 1
ATOM 1261 O O . GLN A 1 171 ? -17.377 -3.509 17.292 1.00 91.56 171 GLN A O 1
ATOM 1266 N N . PHE A 1 172 ? -17.718 -5.660 16.712 1.00 94.00 172 PHE A N 1
ATOM 1267 C CA . PHE A 1 172 ? -19.006 -5.797 17.392 1.00 94.00 172 PHE A CA 1
ATOM 1268 C C . PHE A 1 172 ? -18.825 -5.787 18.908 1.00 94.00 172 PHE A C 1
ATOM 1270 O O . PHE A 1 172 ? -19.357 -4.908 19.584 1.00 94.00 172 PHE A O 1
ATOM 1277 N N . LEU A 1 173 ? -17.981 -6.682 19.428 1.00 95.38 173 LEU A N 1
ATOM 1278 C CA . LEU A 1 173 ? -17.638 -6.714 20.848 1.00 95.38 173 LEU A CA 1
ATOM 1279 C C . LEU A 1 173 ? -17.036 -5.380 21.303 1.00 95.38 173 LEU A C 1
ATOM 1281 O O . LEU A 1 173 ? -17.470 -4.826 22.305 1.00 95.38 173 LEU A O 1
ATOM 1285 N N . THR A 1 174 ? -16.083 -4.814 20.556 1.00 96.00 174 THR A N 1
ATOM 1286 C CA . THR A 1 174 ? -15.459 -3.545 20.962 1.00 96.00 174 THR A CA 1
ATOM 1287 C C . THR A 1 174 ? -16.436 -2.372 20.929 1.00 96.00 174 THR A C 1
ATOM 1289 O O . THR A 1 174 ? -16.359 -1.501 21.789 1.00 96.00 174 THR A O 1
ATOM 1292 N N . GLY A 1 175 ? -17.375 -2.353 19.974 1.00 96.81 175 GLY A N 1
ATOM 1293 C CA . GLY A 1 175 ? -18.434 -1.346 19.918 1.00 96.81 175 GLY A CA 1
ATOM 1294 C C . GLY A 1 175 ? -19.346 -1.420 21.140 1.00 96.81 175 GLY A C 1
ATOM 1295 O O . GLY A 1 175 ? -19.591 -0.397 21.772 1.00 96.81 175 GLY A O 1
ATOM 1296 N N . LEU A 1 176 ? -19.770 -2.631 21.519 1.00 96.69 176 LEU A N 1
ATOM 1297 C CA . LEU A 1 176 ? -20.556 -2.865 22.733 1.00 96.69 176 LEU A CA 1
ATOM 1298 C C . LEU A 1 176 ? -19.790 -2.411 23.979 1.00 96.69 176 LEU A C 1
ATOM 1300 O O . LEU A 1 176 ? -20.304 -1.596 24.738 1.00 96.69 176 LEU A O 1
ATOM 1304 N N . LEU A 1 177 ? -18.543 -2.860 24.159 1.00 97.38 177 LEU A N 1
ATOM 1305 C CA . LEU A 1 177 ? -17.725 -2.498 25.323 1.00 97.38 177 LEU A CA 1
ATOM 1306 C C . LEU A 1 177 ? -17.566 -0.982 25.482 1.00 97.38 177 LEU A C 1
ATOM 1308 O O . LEU A 1 177 ? -17.704 -0.482 26.594 1.00 97.38 177 LEU A O 1
ATOM 1312 N N . MET A 1 178 ? -17.338 -0.248 24.388 1.00 98.06 178 MET A N 1
ATOM 1313 C CA . MET A 1 178 ? -17.216 1.213 24.436 1.00 98.06 178 MET A CA 1
ATOM 1314 C C . MET A 1 178 ? -18.543 1.934 24.720 1.00 98.06 178 MET A C 1
ATOM 1316 O O . MET A 1 178 ? -18.539 3.048 25.234 1.00 98.06 178 MET A O 1
ATOM 1320 N N . ALA A 1 179 ? -19.683 1.325 24.384 1.00 97.06 179 ALA A N 1
ATOM 1321 C CA . ALA A 1 179 ? -21.001 1.928 24.577 1.00 97.06 179 ALA A CA 1
ATOM 1322 C C . ALA A 1 179 ? -21.608 1.620 25.955 1.00 97.06 179 ALA A C 1
ATOM 1324 O O . ALA A 1 179 ? -22.347 2.440 26.496 1.00 97.06 179 ALA A O 1
ATOM 1325 N N . LEU A 1 180 ? -21.290 0.468 26.552 1.00 96.31 180 LEU A N 1
ATOM 1326 C CA . LEU A 1 180 ? -21.860 0.020 27.829 1.00 96.31 180 LEU A CA 1
ATOM 1327 C C . LEU A 1 180 ? -21.726 1.019 28.998 1.00 96.31 180 LEU A C 1
ATOM 1329 O O . LEU A 1 180 ? -22.701 1.147 29.745 1.00 96.31 180 LEU A O 1
ATOM 1333 N N . PRO A 1 181 ? -20.621 1.780 29.162 1.00 96.25 181 PRO A N 1
ATOM 1334 C CA . PRO A 1 181 ? -20.528 2.806 30.206 1.00 96.25 181 PRO A CA 1
ATOM 1335 C C . PRO A 1 181 ? -21.627 3.877 30.138 1.00 96.25 181 PRO A C 1
ATOM 1337 O O . PRO A 1 181 ? -21.960 4.476 31.157 1.00 96.25 181 PRO A O 1
ATOM 1340 N N . LEU A 1 182 ? -22.242 4.100 28.968 1.00 94.12 182 LEU A N 1
ATOM 1341 C CA . LEU A 1 182 ? -23.344 5.057 28.803 1.00 94.12 182 LEU A CA 1
ATOM 1342 C C . LEU A 1 182 ? -24.610 4.646 29.561 1.00 94.12 182 LEU A C 1
ATOM 1344 O O . LEU A 1 182 ? -25.439 5.498 29.872 1.00 94.12 182 LEU A O 1
ATOM 1348 N N . THR A 1 183 ? -24.752 3.358 29.879 1.00 92.19 183 THR A N 1
ATOM 1349 C CA . THR A 1 183 ? -25.903 2.844 30.630 1.00 92.19 183 THR A CA 1
ATOM 1350 C C . THR A 1 183 ? -25.840 3.194 32.118 1.00 92.19 183 THR A C 1
ATOM 1352 O O . THR A 1 183 ? -26.870 3.199 32.782 1.00 92.19 183 THR A O 1
ATOM 1355 N N . GLY A 1 184 ? -24.646 3.491 32.650 1.00 90.00 184 GLY A N 1
ATOM 1356 C CA . GLY A 1 184 ? -24.410 3.755 34.073 1.00 90.00 184 GLY A CA 1
ATOM 1357 C C . GLY A 1 184 ? -24.479 2.526 34.991 1.00 90.00 184 GLY A C 1
ATOM 1358 O O . GLY A 1 184 ? -24.051 2.620 36.142 1.00 90.00 184 GLY A O 1
ATOM 1359 N N . GLU A 1 185 ? -24.945 1.380 34.493 1.00 92.56 185 GLU A N 1
ATOM 1360 C CA . GLU A 1 185 ? -25.112 0.133 35.246 1.00 92.56 185 GLU A CA 1
ATOM 1361 C C . GLU A 1 185 ? -24.011 -0.885 34.927 1.00 92.56 185 GLU A C 1
ATOM 1363 O O . GLU A 1 185 ? -23.351 -0.820 33.889 1.00 92.56 185 GLU A O 1
ATOM 1368 N N . ALA A 1 186 ? -23.821 -1.859 35.821 1.00 94.19 186 ALA A N 1
ATOM 1369 C CA . ALA A 1 186 ? -22.894 -2.961 35.574 1.00 94.19 186 ALA A CA 1
ATOM 1370 C C . ALA A 1 186 ? -23.440 -3.900 34.490 1.00 94.19 186 ALA A C 1
ATOM 1372 O O . ALA A 1 186 ? -24.519 -4.472 34.653 1.00 94.19 186 ALA A O 1
ATOM 1373 N N . ALA A 1 187 ? -22.666 -4.127 33.430 1.00 95.31 187 ALA A N 1
ATOM 1374 C CA . ALA A 1 187 ? -23.038 -5.014 32.332 1.00 95.31 187 ALA A CA 1
ATOM 1375 C C . ALA A 1 187 ? -21.871 -5.916 31.929 1.00 95.31 187 ALA A C 1
ATOM 1377 O O . ALA A 1 187 ? -20.715 -5.489 31.919 1.00 95.31 187 ALA A O 1
ATOM 1378 N N . ALA A 1 188 ? -22.177 -7.160 31.567 1.00 95.88 188 ALA A N 1
ATOM 1379 C CA . ALA A 1 188 ? -21.200 -8.105 31.049 1.00 95.88 188 ALA A CA 1
ATOM 1380 C C . ALA A 1 188 ? -21.525 -8.530 29.614 1.00 95.88 188 ALA A C 1
ATOM 1382 O O . ALA A 1 188 ? -22.689 -8.683 29.243 1.00 95.88 188 ALA A O 1
ATOM 1383 N N . VAL A 1 189 ? -20.479 -8.755 28.826 1.00 96.50 189 VAL A N 1
ATOM 1384 C CA . VAL A 1 189 ? -20.552 -9.345 27.492 1.00 96.50 189 VAL A CA 1
ATOM 1385 C C . VAL A 1 189 ? -19.919 -10.728 27.539 1.00 96.50 189 VAL A C 1
ATOM 1387 O O . VAL A 1 189 ? -18.730 -10.850 27.838 1.00 96.50 189 VAL A O 1
ATOM 1390 N N . GLU A 1 190 ? -20.709 -11.757 27.247 1.00 96.38 190 GLU A N 1
ATOM 1391 C CA . GLU A 1 190 ? -20.243 -13.129 27.044 1.00 96.38 190 GLU A CA 1
ATOM 1392 C C . GLU A 1 190 ? -19.992 -13.390 25.556 1.00 96.38 190 GLU A C 1
ATOM 1394 O O . GLU A 1 190 ? -20.829 -13.099 24.695 1.00 96.38 190 GLU A O 1
ATOM 1399 N N . VAL A 1 191 ? -18.825 -13.951 25.256 1.00 95.44 191 VAL A N 1
ATOM 1400 C CA . VAL A 1 191 ? -18.419 -14.309 23.900 1.00 95.44 191 VAL A CA 1
ATOM 1401 C C . VAL A 1 191 ? -18.885 -15.725 23.584 1.00 95.44 191 VAL A C 1
ATOM 1403 O O . VAL A 1 191 ? -18.523 -16.680 24.269 1.00 95.44 191 VAL A O 1
ATOM 1406 N N . ILE A 1 192 ? -19.672 -15.864 22.519 1.00 93.25 192 ILE A N 1
ATOM 1407 C CA . ILE A 1 192 ? -20.070 -17.158 21.965 1.00 93.25 192 ILE A CA 1
ATOM 1408 C C . ILE A 1 192 ? -19.017 -17.603 20.947 1.00 93.25 192 ILE A C 1
ATOM 1410 O O . ILE A 1 192 ? -18.748 -16.885 19.983 1.00 93.25 192 ILE A O 1
ATOM 1414 N N . GLY A 1 193 ? -18.486 -18.814 21.125 1.00 88.25 193 GLY A N 1
ATOM 1415 C CA . GLY A 1 193 ? -17.511 -19.415 20.212 1.00 88.25 193 GLY A CA 1
ATOM 1416 C C . GLY A 1 193 ? -16.078 -18.936 20.448 1.00 88.25 193 GLY A C 1
ATOM 1417 O O . GLY A 1 193 ? -15.748 -18.399 21.507 1.00 88.25 193 GLY A O 1
ATOM 1418 N N . GLU A 1 194 ? -15.210 -19.168 19.465 1.00 84.75 194 GLU A N 1
ATOM 1419 C CA . GLU A 1 194 ? -13.822 -18.717 19.526 1.00 84.75 194 GLU A CA 1
ATOM 1420 C C . GLU A 1 194 ? -13.719 -17.220 19.227 1.00 84.75 194 GLU A C 1
ATOM 1422 O O . GLU A 1 194 ? -14.282 -16.716 18.257 1.00 84.75 194 GLU A O 1
ATOM 1427 N N . LEU A 1 195 ? -12.975 -16.501 20.066 1.00 86.06 195 LEU A N 1
ATOM 1428 C CA . LEU A 1 195 ? -12.737 -15.079 19.882 1.00 86.06 195 LEU A CA 1
ATOM 1429 C C . LEU A 1 195 ? -11.586 -14.837 18.906 1.00 86.06 195 LEU A C 1
ATOM 1431 O O . LEU A 1 195 ? -10.417 -15.028 19.258 1.00 86.06 195 LEU A O 1
ATOM 1435 N N . ILE A 1 196 ? -11.909 -14.334 17.720 1.00 84.62 196 ILE A N 1
ATOM 1436 C CA . ILE A 1 196 ? -10.909 -13.894 16.748 1.00 84.62 196 ILE A CA 1
ATOM 1437 C C . ILE A 1 196 ? -10.454 -12.462 17.037 1.00 84.62 196 ILE A C 1
ATOM 1439 O O . ILE A 1 196 ? -11.113 -11.700 17.749 1.00 84.62 196 ILE A O 1
ATOM 1443 N N . SER A 1 197 ? -9.340 -12.045 16.425 1.00 83.19 197 SER A N 1
ATOM 1444 C CA . SER A 1 197 ? -8.947 -10.627 16.395 1.00 83.19 197 SER A CA 1
ATOM 1445 C C . SER A 1 197 ? -8.749 -10.000 17.792 1.00 83.19 197 SER A C 1
ATOM 1447 O O . SER A 1 197 ? -8.961 -8.797 17.979 1.00 83.19 197 SER A O 1
ATOM 1449 N N . LYS A 1 198 ? -8.291 -10.813 18.760 1.00 90.25 198 LYS A N 1
ATOM 1450 C CA . LYS A 1 198 ? -7.958 -10.434 20.150 1.00 90.25 198 LYS A CA 1
ATOM 1451 C C . LYS A 1 198 ? -7.150 -9.126 20.268 1.00 90.25 198 LYS A C 1
ATOM 1453 O O . LYS A 1 198 ? -7.536 -8.308 21.104 1.00 90.25 198 LYS A O 1
ATOM 1458 N N . PRO A 1 199 ? -6.140 -8.845 19.414 1.00 90.19 199 PRO A N 1
ATOM 1459 C CA . PRO A 1 199 ? -5.401 -7.578 19.450 1.00 90.19 199 PRO A CA 1
ATOM 1460 C C . PRO A 1 199 ? -6.269 -6.315 19.439 1.00 90.19 199 PRO A C 1
ATOM 1462 O O . PRO A 1 199 ? -5.998 -5.360 20.159 1.00 90.19 199 PRO A O 1
ATOM 1465 N N . TYR A 1 200 ? -7.354 -6.290 18.661 1.00 91.50 200 TYR A N 1
ATOM 1466 C CA . TYR A 1 200 ? -8.217 -5.105 18.594 1.00 91.50 200 TYR A CA 1
ATOM 1467 C C . TYR A 1 200 ? -9.045 -4.906 19.859 1.00 91.50 200 TYR A C 1
ATOM 1469 O O . TYR A 1 200 ? -9.454 -3.784 20.166 1.00 91.50 200 TYR A O 1
ATOM 1477 N N . ILE A 1 201 ? -9.303 -5.984 20.592 1.00 93.69 201 ILE A N 1
ATOM 1478 C CA . ILE A 1 201 ? -9.976 -5.922 21.884 1.00 93.69 201 ILE A CA 1
ATOM 1479 C C . ILE A 1 201 ? -8.998 -5.372 22.911 1.00 93.69 201 ILE A C 1
ATOM 1481 O O . ILE A 1 201 ? -9.368 -4.448 23.619 1.00 93.69 201 ILE A O 1
ATOM 1485 N N . GLU A 1 202 ? -7.741 -5.821 22.914 1.00 94.19 202 GLU A N 1
ATOM 1486 C CA . GLU A 1 202 ? -6.686 -5.273 23.783 1.00 94.19 202 GLU A CA 1
ATOM 1487 C C . GLU A 1 202 ? -6.513 -3.765 23.588 1.00 94.19 202 GLU A C 1
ATOM 1489 O O . GLU A 1 202 ? -6.583 -3.024 24.567 1.00 94.19 202 GLU A O 1
ATOM 1494 N N . ILE A 1 203 ? -6.428 -3.294 22.335 1.00 95.50 203 ILE A N 1
ATOM 1495 C CA . ILE A 1 203 ? -6.400 -1.854 22.021 1.00 95.50 203 ILE A CA 1
ATOM 1496 C C . ILE A 1 203 ? -7.618 -1.146 22.627 1.00 95.50 203 ILE A C 1
ATOM 1498 O O . ILE A 1 203 ? -7.497 -0.060 23.192 1.00 95.50 203 ILE A O 1
ATOM 1502 N N . THR A 1 204 ? -8.804 -1.750 22.526 1.00 97.31 204 THR A N 1
ATOM 1503 C CA . THR A 1 204 ? -10.045 -1.168 23.059 1.00 97.31 204 THR A CA 1
ATOM 1504 C C . THR A 1 204 ? -9.994 -1.068 24.578 1.00 97.31 204 THR A C 1
ATOM 1506 O O . THR A 1 204 ? -10.244 0.009 25.106 1.00 97.31 204 THR A O 1
ATOM 1509 N N . LEU A 1 205 ? -9.619 -2.146 25.273 1.00 97.44 205 LEU A N 1
ATOM 1510 C CA . LEU A 1 205 ? -9.517 -2.170 26.732 1.00 97.44 205 LEU A CA 1
ATOM 1511 C C . LEU A 1 205 ? -8.483 -1.156 27.237 1.00 97.44 205 LEU A C 1
ATOM 1513 O O . LEU A 1 205 ? -8.787 -0.372 28.130 1.00 97.44 205 LEU A O 1
ATOM 1517 N N . ALA A 1 206 ? -7.300 -1.110 26.618 1.00 97.00 206 ALA A N 1
ATOM 1518 C CA . ALA A 1 206 ? -6.253 -0.151 26.960 1.00 97.00 206 ALA A CA 1
ATOM 1519 C C . ALA A 1 206 ? -6.707 1.301 26.727 1.00 97.00 206 ALA A C 1
ATOM 1521 O O . ALA A 1 206 ? -6.472 2.173 27.565 1.00 97.00 206 ALA A O 1
ATOM 1522 N N . THR A 1 207 ? -7.412 1.563 25.620 1.00 97.81 207 THR A N 1
ATOM 1523 C CA . THR A 1 207 ? -7.952 2.902 25.338 1.00 97.81 207 THR A CA 1
ATOM 1524 C C . THR A 1 207 ? -9.048 3.265 26.344 1.00 97.81 207 THR A C 1
ATOM 1526 O O . THR A 1 207 ? -9.030 4.365 26.882 1.00 97.81 207 THR A O 1
ATOM 1529 N N . MET A 1 208 ? -9.968 2.351 26.669 1.00 98.50 208 MET A N 1
ATOM 1530 C CA . MET A 1 208 ? -11.007 2.582 27.682 1.00 98.50 208 MET A CA 1
ATOM 1531 C C . MET A 1 208 ? -10.408 2.876 29.061 1.00 98.50 208 MET A C 1
ATOM 1533 O O . MET A 1 208 ? -10.813 3.851 29.697 1.00 98.50 208 MET A O 1
ATOM 1537 N N . ALA A 1 209 ? -9.394 2.111 29.474 1.00 98.12 209 ALA A N 1
ATOM 1538 C CA . ALA A 1 209 ? -8.684 2.319 30.731 1.00 98.12 209 ALA A CA 1
ATOM 1539 C C . ALA A 1 209 ? -8.006 3.696 30.777 1.00 98.12 209 ALA A C 1
ATOM 1541 O O . ALA A 1 209 ? -8.084 4.392 31.789 1.00 98.12 209 ALA A O 1
ATOM 1542 N N . ARG A 1 210 ? -7.422 4.151 29.658 1.00 97.81 210 ARG A N 1
ATOM 1543 C CA . ARG A 1 210 ? -6.847 5.502 29.536 1.00 97.81 210 ARG A CA 1
ATOM 1544 C C . ARG A 1 210 ? -7.883 6.613 29.739 1.00 97.81 210 ARG A C 1
ATOM 1546 O O . ARG A 1 210 ? -7.530 7.670 30.249 1.00 97.81 210 ARG A O 1
ATOM 1553 N N . PHE A 1 211 ? -9.143 6.372 29.381 1.00 98.56 211 PHE A N 1
ATOM 1554 C CA . PHE A 1 211 ? -10.268 7.274 29.653 1.00 98.56 211 PHE A CA 1
ATOM 1555 C C . PHE A 1 211 ? -10.985 6.958 30.983 1.00 98.56 211 PHE A C 1
ATOM 1557 O O . PHE A 1 211 ? -12.106 7.411 31.205 1.00 98.56 211 PHE A O 1
ATOM 1564 N N . GLY A 1 212 ? -10.359 6.197 31.886 1.00 97.75 212 GLY A N 1
ATOM 1565 C CA . GLY A 1 212 ? -10.849 5.961 33.247 1.00 97.75 212 GLY A CA 1
ATOM 1566 C C . GLY A 1 212 ? -11.893 4.851 33.396 1.00 97.75 212 GLY A C 1
ATOM 1567 O O . GLY A 1 212 ? -12.502 4.750 34.458 1.00 97.75 212 GLY A O 1
ATOM 1568 N N . VAL A 1 213 ? -12.108 4.021 32.370 1.00 98.19 213 VAL A N 1
ATOM 1569 C CA . VAL A 1 213 ? -13.016 2.865 32.435 1.00 98.19 213 VAL A CA 1
ATOM 1570 C C . VAL A 1 213 ? -12.213 1.571 32.390 1.00 98.19 213 VAL A C 1
ATOM 1572 O O . VAL A 1 213 ? -11.728 1.172 31.333 1.00 98.19 213 VAL A O 1
ATOM 1575 N N . ASP A 1 214 ? -12.104 0.906 33.538 1.00 97.25 214 ASP A N 1
ATOM 1576 C CA . ASP A 1 214 ? -11.437 -0.389 33.662 1.00 97.25 214 ASP A CA 1
ATOM 1577 C C . ASP A 1 214 ? -12.436 -1.536 33.463 1.00 97.25 214 ASP A C 1
ATOM 1579 O O . ASP A 1 214 ? -13.380 -1.711 34.237 1.00 97.25 214 ASP A O 1
ATOM 1583 N N . VAL A 1 215 ? -12.255 -2.300 32.387 1.00 97.81 215 VAL A N 1
ATOM 1584 C CA . VAL A 1 215 ? -13.114 -3.439 32.053 1.00 97.81 215 VAL A CA 1
ATOM 1585 C C . VAL A 1 215 ? -12.506 -4.695 32.653 1.00 97.81 215 VAL A C 1
ATOM 1587 O O . VAL A 1 215 ? -11.414 -5.119 32.274 1.00 97.81 215 VAL A O 1
ATOM 1590 N N . GLN A 1 216 ? -13.251 -5.348 33.536 1.00 97.19 216 GLN A N 1
ATOM 1591 C CA . GLN A 1 216 ? -12.831 -6.613 34.118 1.00 97.19 216 GLN A CA 1
ATOM 1592 C C . GLN A 1 216 ? -12.948 -7.722 33.077 1.00 97.19 216 GLN A C 1
ATOM 1594 O O . GLN A 1 216 ? -13.957 -7.836 32.379 1.00 97.19 216 GLN A O 1
ATOM 1599 N N . ARG A 1 217 ? -11.926 -8.566 32.983 1.00 95.44 217 ARG A N 1
ATOM 1600 C CA . ARG A 1 217 ? -11.859 -9.636 31.989 1.00 95.44 217 ARG A CA 1
ATOM 1601 C C . ARG A 1 217 ? -11.680 -10.987 32.674 1.00 95.44 217 ARG A C 1
ATOM 1603 O O . ARG A 1 217 ? -10.708 -11.174 33.400 1.00 95.44 217 ARG A O 1
ATOM 1610 N N . ASP A 1 218 ? -12.583 -11.919 32.386 1.00 94.62 218 ASP A N 1
ATOM 1611 C CA . ASP A 1 218 ? -12.448 -13.336 32.729 1.00 94.62 218 ASP A CA 1
ATOM 1612 C C . A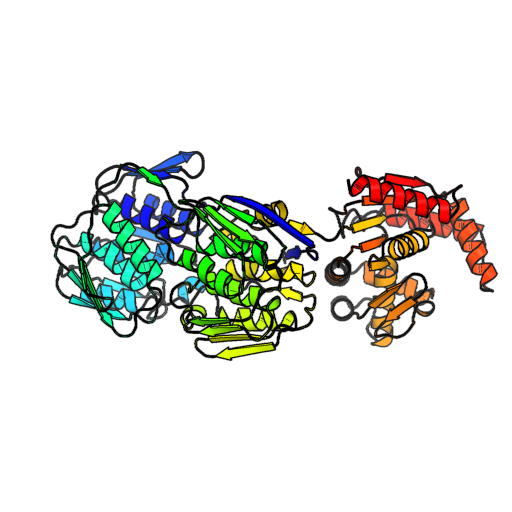SP A 1 218 ? -12.099 -14.113 31.451 1.00 94.62 218 ASP A C 1
ATOM 1614 O O . ASP A 1 218 ? -12.933 -14.324 30.561 1.00 94.62 218 ASP A O 1
ATOM 1618 N N . GLY A 1 219 ? -10.806 -14.418 31.319 1.00 93.44 219 GLY A N 1
ATOM 1619 C CA . GLY A 1 219 ? -10.230 -15.025 30.123 1.00 93.44 219 GLY A CA 1
ATOM 1620 C C . GLY A 1 219 ? -10.533 -14.233 28.846 1.00 93.44 219 GLY A C 1
ATOM 1621 O O . GLY A 1 219 ? -10.262 -13.042 28.750 1.00 93.44 219 GLY A O 1
ATOM 1622 N N . TRP A 1 220 ? -11.068 -14.910 27.836 1.00 93.56 220 TRP A N 1
ATOM 1623 C CA . TRP A 1 220 ? -11.571 -14.291 26.600 1.00 93.56 220 TRP A CA 1
ATOM 1624 C C . TRP A 1 220 ? -13.070 -14.538 26.406 1.00 93.56 220 TRP A C 1
ATOM 1626 O O . TRP A 1 220 ? -13.634 -14.178 25.376 1.00 93.56 220 TRP A O 1
ATOM 1636 N N . GLN A 1 221 ? -13.700 -15.170 27.395 1.00 94.50 221 GLN A N 1
ATOM 1637 C CA . GLN A 1 221 ? -15.090 -15.591 27.361 1.00 94.50 221 GLN A CA 1
ATOM 1638 C C . GLN A 1 221 ? -16.019 -14.509 27.904 1.00 94.50 221 GLN A C 1
ATOM 1640 O O . GLN A 1 221 ? -17.184 -14.473 27.513 1.00 94.50 221 GLN A O 1
ATOM 1645 N N . ARG A 1 222 ? -15.537 -13.634 28.799 1.00 96.38 222 ARG A N 1
ATOM 1646 C CA . ARG A 1 222 ? -16.389 -12.638 29.451 1.00 96.38 222 ARG A CA 1
ATOM 1647 C C . ARG A 1 222 ? -15.665 -11.335 29.776 1.00 96.38 222 ARG A C 1
ATOM 1649 O O . ARG A 1 222 ? -14.559 -11.324 30.312 1.00 96.38 222 ARG A O 1
ATOM 1656 N N . PHE A 1 223 ? -16.355 -10.229 29.514 1.00 97.69 223 PHE A N 1
ATOM 1657 C CA . PHE A 1 223 ? -15.906 -8.867 29.799 1.00 97.69 223 PHE A CA 1
ATOM 1658 C C . PHE A 1 223 ? -16.978 -8.144 30.604 1.00 97.69 223 PHE A C 1
ATOM 1660 O O . PHE A 1 223 ? -18.133 -8.143 30.197 1.00 97.69 223 PHE A O 1
ATOM 1667 N N . THR A 1 224 ? -16.619 -7.528 31.725 1.00 97.62 224 THR A N 1
ATOM 1668 C CA . THR A 1 224 ? -17.558 -6.854 32.628 1.00 97.62 224 THR A CA 1
ATOM 1669 C C . THR A 1 224 ? -17.181 -5.386 32.770 1.00 97.62 224 THR A C 1
ATOM 1671 O O . THR A 1 224 ? -16.083 -5.058 33.214 1.00 97.62 224 THR A O 1
ATOM 1674 N N . VAL A 1 225 ? -18.107 -4.503 32.402 1.00 97.25 225 VAL A N 1
ATOM 1675 C CA . VAL A 1 225 ? -18.024 -3.061 32.644 1.00 97.25 225 VAL A CA 1
ATOM 1676 C C . VAL A 1 225 ? -18.643 -2.777 34.020 1.00 97.25 225 VAL A C 1
ATOM 1678 O O . VAL A 1 225 ? -19.824 -3.081 34.212 1.00 97.25 225 VAL A O 1
ATOM 1681 N N . PRO A 1 226 ? -17.886 -2.233 34.992 1.00 95.94 226 PRO A N 1
ATOM 1682 C CA . PRO A 1 226 ? -18.399 -1.963 36.334 1.00 95.94 226 PRO A CA 1
ATOM 1683 C C . PRO A 1 226 ? -19.505 -0.901 36.358 1.00 95.94 226 PRO A C 1
ATOM 1685 O O . PRO A 1 226 ? -19.517 0.017 35.533 1.00 95.94 226 PRO A O 1
ATOM 1688 N N . ALA A 1 227 ? -20.393 -0.981 37.354 1.00 94.56 227 ALA A N 1
ATOM 1689 C CA . ALA A 1 227 ? -21.407 0.047 37.584 1.00 94.56 227 ALA A CA 1
ATOM 1690 C C . ALA A 1 227 ? -20.758 1.412 37.854 1.00 94.56 227 ALA A C 1
ATOM 1692 O O . ALA A 1 227 ? -19.683 1.500 38.448 1.00 94.56 227 ALA A O 1
ATOM 1693 N N . GLY A 1 228 ? -21.416 2.487 37.421 1.00 91.50 228 GLY A N 1
ATOM 1694 C CA . GLY A 1 228 ? -20.921 3.851 37.608 1.00 91.50 228 GLY A CA 1
ATOM 1695 C C . GLY A 1 228 ? -19.707 4.231 36.749 1.00 91.50 228 GLY A C 1
ATOM 1696 O O . GLY A 1 228 ? -19.202 5.345 36.902 1.00 91.50 228 GLY A O 1
ATOM 1697 N N . SER A 1 229 ? -19.255 3.355 35.840 1.00 94.69 229 SER A N 1
ATOM 1698 C CA . SER A 1 229 ? -18.193 3.663 34.875 1.00 94.69 229 SER A CA 1
ATOM 1699 C C . SER A 1 229 ? -18.546 4.899 34.051 1.00 94.69 229 SER A C 1
ATOM 1701 O O . SER A 1 229 ? -19.637 4.998 33.492 1.00 94.69 229 SER A O 1
ATOM 1703 N N . ARG A 1 230 ? -17.611 5.847 33.957 1.00 95.75 230 ARG A N 1
ATOM 1704 C CA . ARG A 1 230 ? -17.742 7.068 33.155 1.00 95.75 230 ARG A CA 1
ATOM 1705 C C . ARG A 1 230 ? -16.405 7.398 32.529 1.00 95.75 230 ARG A C 1
ATOM 1707 O O . ARG A 1 230 ? -15.383 7.348 33.208 1.00 95.75 230 ARG A O 1
ATOM 1714 N N . TYR A 1 231 ? -16.436 7.792 31.264 1.00 98.44 231 TYR A N 1
ATOM 1715 C CA . TYR A 1 231 ? -15.246 8.283 30.592 1.00 98.44 231 TYR A CA 1
ATOM 1716 C C . TYR A 1 231 ? -14.859 9.663 31.120 1.00 98.44 231 TYR A C 1
ATOM 1718 O O . TYR A 1 231 ? -15.699 10.555 31.243 1.00 98.44 231 TYR A O 1
ATOM 1726 N N . ARG A 1 232 ? -13.573 9.842 31.405 1.00 98.38 232 ARG A N 1
ATOM 1727 C CA . ARG A 1 232 ? -12.960 11.111 31.796 1.00 98.38 232 ARG A CA 1
ATOM 1728 C C . ARG A 1 232 ? -11.818 11.416 30.847 1.00 98.38 232 ARG A C 1
ATOM 1730 O O . ARG A 1 232 ? -11.063 10.515 30.484 1.00 98.38 232 ARG A O 1
ATOM 1737 N N . SER A 1 233 ? -11.693 12.678 30.450 1.00 98.31 233 SER A N 1
ATOM 1738 C CA . SER A 1 233 ? -10.590 13.093 29.597 1.00 98.31 233 SER A CA 1
ATOM 1739 C C . SER A 1 233 ? -9.253 12.864 30.317 1.00 98.31 233 SER A C 1
ATOM 1741 O O . SER A 1 233 ? -9.089 13.326 31.449 1.00 98.31 233 SER A O 1
ATOM 1743 N N . PRO A 1 234 ? -8.265 12.229 29.666 1.00 98.06 234 PRO A N 1
ATOM 1744 C CA . PRO A 1 234 ? -6.900 12.147 30.180 1.00 98.06 234 PRO A CA 1
ATOM 1745 C C . PRO A 1 234 ? -6.094 13.440 29.940 1.00 98.06 234 PRO A C 1
ATOM 1747 O O . PRO A 1 234 ? -4.874 13.445 30.097 1.00 98.06 234 PRO A O 1
ATOM 1750 N N . GLY A 1 235 ? -6.736 14.526 29.496 1.00 98.50 235 GLY A N 1
ATOM 1751 C CA . GLY A 1 235 ? -6.065 15.733 29.020 1.00 98.50 235 GLY A CA 1
ATOM 1752 C C . GLY A 1 235 ? -5.535 15.529 27.603 1.00 98.50 235 GLY A C 1
ATOM 1753 O O . GLY A 1 235 ? -6.206 15.896 26.645 1.00 98.50 235 GLY A O 1
ATOM 1754 N N . THR A 1 236 ? -4.369 14.898 27.452 1.00 98.38 236 THR A N 1
ATOM 1755 C CA . THR A 1 236 ? -3.725 14.690 26.142 1.00 98.38 236 THR A CA 1
ATOM 1756 C C . THR A 1 236 ? -3.567 13.206 25.804 1.00 98.38 236 THR A C 1
ATOM 1758 O O . THR A 1 236 ? -3.095 12.396 26.610 1.00 98.38 236 THR A O 1
ATOM 1761 N N . VAL A 1 237 ? -3.911 12.845 24.567 1.00 97.25 237 VAL A N 1
ATOM 1762 C CA . VAL A 1 237 ? -3.730 11.509 23.995 1.00 97.25 237 VAL A CA 1
ATOM 1763 C C . VAL A 1 237 ? -2.873 11.585 22.742 1.00 97.25 237 VAL A C 1
ATOM 1765 O O . VAL A 1 237 ? -3.228 12.278 21.798 1.00 97.25 237 VAL A O 1
ATOM 1768 N N . TYR A 1 238 ? -1.775 10.833 22.724 1.00 96.00 238 TYR A N 1
ATOM 1769 C CA . TYR A 1 238 ? -0.972 10.597 21.524 1.00 96.00 238 TYR A CA 1
ATOM 1770 C C . TYR A 1 238 ? -1.433 9.300 20.872 1.00 96.00 238 TYR A C 1
ATOM 1772 O O . TYR A 1 238 ? -1.567 8.281 21.561 1.00 96.00 238 TYR A O 1
ATOM 1780 N N . VAL A 1 239 ? -1.699 9.358 19.572 1.00 97.00 239 VAL A N 1
ATOM 1781 C CA . VAL A 1 239 ? -2.014 8.193 18.752 1.00 97.00 239 VAL A CA 1
ATOM 1782 C C . VAL A 1 239 ? -0.698 7.571 18.280 1.00 97.00 239 VAL A C 1
ATOM 1784 O O . VAL A 1 239 ? 0.149 8.248 17.710 1.00 97.00 239 VAL A O 1
ATOM 1787 N N . GLU A 1 240 ? -0.512 6.278 18.544 1.00 96.38 240 GLU A N 1
ATOM 1788 C CA . GLU A 1 240 ? 0.655 5.532 18.055 1.00 96.38 240 GLU A CA 1
ATOM 1789 C C . GLU A 1 240 ? 0.635 5.413 16.528 1.00 96.38 240 GLU A C 1
ATOM 1791 O O . GLU A 1 240 ? -0.438 5.364 15.925 1.00 96.38 240 GLU A O 1
ATOM 1796 N N . GLY A 1 241 ? 1.807 5.265 15.916 1.00 96.75 241 GLY A N 1
ATOM 1797 C CA . GLY A 1 241 ? 1.947 4.896 14.512 1.00 96.75 241 GLY A CA 1
ATOM 1798 C C . GLY A 1 241 ? 1.300 3.543 14.206 1.00 96.75 241 GLY A C 1
ATOM 1799 O O . GLY A 1 241 ? 1.224 2.660 15.060 1.00 96.75 241 GLY A O 1
ATOM 1800 N N . ASP A 1 2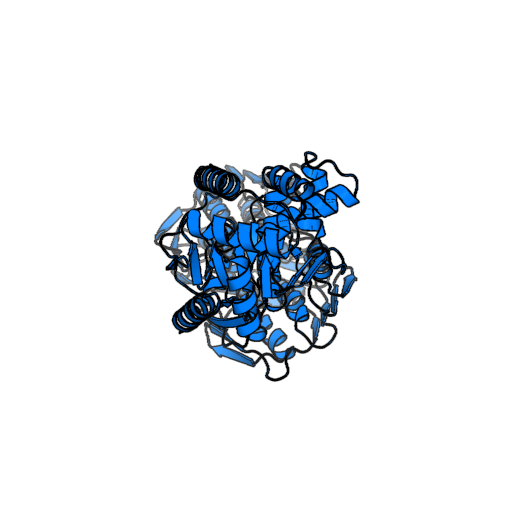42 ? 0.798 3.365 12.988 1.00 96.12 242 ASP A N 1
ATOM 1801 C CA . ASP A 1 242 ? 0.021 2.181 12.618 1.00 96.12 242 ASP A CA 1
ATOM 1802 C C . ASP A 1 242 ? 0.879 0.901 12.511 1.00 96.12 242 ASP A C 1
ATOM 1804 O O . ASP A 1 242 ? 1.663 0.726 11.576 1.00 96.12 242 ASP A O 1
ATOM 1808 N N . ALA A 1 243 ? 0.702 -0.036 13.451 1.00 95.31 243 ALA A N 1
ATOM 1809 C CA . ALA A 1 243 ? 1.483 -1.277 13.503 1.00 95.31 243 ALA A CA 1
ATOM 1810 C C . ALA A 1 243 ? 1.243 -2.193 12.289 1.00 95.31 243 ALA A C 1
ATOM 1812 O O . ALA A 1 243 ? 2.164 -2.857 11.815 1.00 95.31 243 ALA A O 1
ATOM 1813 N N . SER A 1 244 ? 0.025 -2.198 11.737 1.00 94.56 244 SER A N 1
ATOM 1814 C CA . SER A 1 244 ? -0.257 -2.898 10.483 1.00 94.56 244 SER A CA 1
ATOM 1815 C C . SER A 1 244 ? 0.580 -2.333 9.330 1.00 94.56 244 SER A C 1
ATOM 1817 O O . SER A 1 244 ? 1.145 -3.096 8.551 1.00 94.56 244 SER A O 1
ATOM 1819 N N . SER A 1 245 ? 0.678 -1.008 9.220 1.00 96.12 245 SER A N 1
ATOM 1820 C CA . SER A 1 245 ? 1.435 -0.323 8.168 1.00 96.12 245 SER A CA 1
ATOM 1821 C C . SER A 1 245 ? 2.944 -0.468 8.331 1.00 96.12 245 SER A C 1
ATOM 1823 O O . SER A 1 245 ? 3.672 -0.537 7.340 1.00 96.12 245 SER A O 1
ATOM 1825 N N . ALA A 1 246 ? 3.414 -0.609 9.572 1.00 97.69 246 ALA A N 1
ATOM 1826 C CA . ALA A 1 246 ? 4.797 -0.959 9.876 1.00 97.69 246 ALA A CA 1
ATOM 1827 C C . ALA A 1 246 ? 5.240 -2.244 9.157 1.00 97.69 246 ALA A C 1
ATOM 1829 O O . ALA A 1 246 ? 6.385 -2.336 8.712 1.00 97.69 246 ALA A O 1
ATOM 1830 N N . SER A 1 247 ? 4.329 -3.216 9.004 1.00 98.25 247 SER A N 1
ATOM 1831 C CA . SER A 1 247 ? 4.642 -4.517 8.405 1.00 98.25 247 SER A CA 1
ATOM 1832 C C . SER A 1 247 ? 5.234 -4.400 7.000 1.00 98.25 247 SER A C 1
ATOM 1834 O O . SER A 1 247 ? 6.197 -5.101 6.694 1.00 98.25 247 SER A O 1
ATOM 1836 N N . TYR A 1 248 ? 4.731 -3.476 6.171 1.00 98.44 248 TYR A N 1
ATOM 1837 C CA . TYR A 1 248 ? 5.193 -3.301 4.792 1.00 98.44 248 TYR A CA 1
ATOM 1838 C C . TYR A 1 248 ? 6.670 -2.902 4.749 1.00 98.44 248 TYR A C 1
ATOM 1840 O O . TYR A 1 248 ? 7.450 -3.488 4.008 1.00 98.44 248 TYR A O 1
ATOM 1848 N N . PHE A 1 249 ? 7.074 -1.947 5.587 1.00 98.56 249 PHE A N 1
ATOM 1849 C CA . PHE A 1 249 ? 8.446 -1.437 5.631 1.00 98.56 249 PHE A CA 1
ATOM 1850 C C . PHE A 1 249 ? 9.406 -2.382 6.360 1.00 98.56 249 PHE A C 1
ATOM 1852 O O . PHE A 1 249 ? 10.571 -2.489 5.982 1.00 98.56 249 PHE A O 1
ATOM 1859 N N . LEU A 1 250 ? 8.923 -3.128 7.356 1.00 98.75 250 LEU A N 1
ATOM 1860 C CA . LEU A 1 250 ? 9.712 -4.198 7.967 1.00 98.75 250 LEU A CA 1
ATOM 1861 C C . LEU A 1 250 ? 9.987 -5.320 6.953 1.00 98.75 250 LEU A C 1
ATOM 1863 O O . LEU A 1 250 ? 11.134 -5.737 6.793 1.00 98.75 250 LEU A O 1
ATOM 1867 N N . ALA A 1 251 ? 8.973 -5.757 6.199 1.00 98.62 251 ALA A N 1
ATOM 1868 C CA . ALA A 1 251 ? 9.159 -6.712 5.107 1.00 98.62 251 ALA A CA 1
ATOM 1869 C C . ALA A 1 251 ? 10.097 -6.158 4.024 1.00 98.62 251 ALA A C 1
ATOM 1871 O O . ALA A 1 251 ? 10.975 -6.874 3.548 1.00 98.62 251 ALA A O 1
ATOM 1872 N N . LEU A 1 252 ? 9.981 -4.868 3.697 1.00 97.94 252 LEU A N 1
ATOM 1873 C CA . LEU A 1 252 ? 10.876 -4.178 2.771 1.00 97.94 252 LEU A CA 1
ATOM 1874 C C . LEU A 1 252 ? 12.348 -4.282 3.204 1.00 97.94 252 LEU A C 1
ATOM 1876 O O . LEU A 1 252 ? 13.198 -4.624 2.387 1.00 97.94 252 LEU A O 1
ATOM 1880 N N . GLY A 1 253 ? 12.653 -4.046 4.485 1.00 98.25 253 GLY A N 1
ATOM 1881 C CA . GLY A 1 253 ? 14.009 -4.199 5.026 1.00 98.25 253 GLY A CA 1
ATOM 1882 C C . GLY A 1 253 ? 14.510 -5.645 5.023 1.00 98.25 253 GLY A C 1
ATOM 1883 O O . GLY A 1 253 ? 15.702 -5.886 4.830 1.00 98.25 253 GLY A O 1
ATOM 1884 N N . ALA A 1 254 ? 13.607 -6.613 5.193 1.00 98.44 254 ALA A N 1
ATOM 1885 C CA . ALA A 1 254 ? 13.923 -8.038 5.163 1.00 98.44 254 ALA A CA 1
ATOM 1886 C C . ALA A 1 254 ? 14.136 -8.603 3.745 1.00 98.44 254 ALA A C 1
ATOM 1888 O O . ALA A 1 254 ? 14.891 -9.560 3.584 1.00 98.44 254 ALA A O 1
ATOM 1889 N N . ILE A 1 255 ? 13.498 -8.017 2.728 1.00 98.06 255 ILE A N 1
ATOM 1890 C CA . ILE A 1 255 ? 13.633 -8.414 1.317 1.00 98.06 255 ILE A CA 1
ATOM 1891 C C . ILE A 1 255 ? 14.779 -7.641 0.648 1.00 98.06 255 ILE A C 1
ATOM 1893 O O . ILE A 1 255 ? 15.645 -8.228 0.007 1.00 98.06 255 ILE A O 1
ATOM 1897 N N . GLY A 1 256 ? 14.813 -6.319 0.826 1.00 96.62 256 GLY A N 1
ATOM 1898 C CA . GLY A 1 256 ? 15.683 -5.391 0.100 1.00 96.62 256 GLY A CA 1
ATOM 1899 C C . GLY A 1 256 ? 17.076 -5.174 0.693 1.00 96.62 256 GLY A C 1
ATOM 1900 O O . GLY A 1 256 ? 17.713 -4.167 0.391 1.00 96.62 256 GLY A O 1
ATOM 1901 N N . GLY A 1 257 ? 17.550 -6.057 1.571 1.00 96.38 257 GLY A N 1
ATOM 1902 C CA . GLY A 1 257 ? 18.869 -5.960 2.206 1.00 96.38 257 GLY A CA 1
ATOM 1903 C C . GLY A 1 257 ? 18.876 -5.213 3.544 1.00 96.38 257 GLY A C 1
ATOM 1904 O O . GLY A 1 257 ? 19.485 -5.702 4.496 1.00 96.38 257 GLY A O 1
ATOM 1905 N N . GLY A 1 258 ? 18.177 -4.081 3.657 1.00 95.81 258 GLY A N 1
ATOM 1906 C CA . GLY A 1 258 ? 18.062 -3.304 4.896 1.00 95.81 258 GLY A CA 1
ATOM 1907 C C . GLY A 1 258 ? 19.332 -2.523 5.295 1.00 95.81 258 GLY A C 1
ATOM 1908 O O . GLY A 1 258 ? 20.384 -2.630 4.659 1.00 95.81 258 GLY A O 1
ATOM 1909 N N . PRO A 1 259 ? 19.286 -1.751 6.397 1.00 98.06 259 PRO A N 1
ATOM 1910 C CA . PRO A 1 259 ? 18.213 -1.727 7.383 1.00 98.06 259 PRO A CA 1
ATOM 1911 C C . PRO A 1 259 ? 17.110 -0.736 7.002 1.00 98.06 259 PRO A C 1
ATOM 1913 O O . PRO A 1 259 ? 17.394 0.373 6.548 1.00 98.06 259 PRO A O 1
ATOM 1916 N N . VAL A 1 260 ? 15.856 -1.120 7.239 1.00 98.75 260 VAL A N 1
ATOM 1917 C CA . VAL A 1 260 ? 14.710 -0.202 7.188 1.00 98.75 260 VAL A CA 1
ATOM 1918 C C . VAL A 1 260 ? 14.137 -0.071 8.590 1.00 98.75 260 VAL A C 1
ATOM 1920 O O . VAL A 1 260 ? 13.719 -1.065 9.188 1.00 98.75 260 VAL A O 1
ATOM 1923 N N . ARG A 1 261 ? 14.127 1.158 9.110 1.00 98.69 261 ARG A N 1
ATOM 1924 C CA . ARG A 1 261 ? 13.558 1.516 10.409 1.00 98.69 261 ARG A CA 1
ATOM 1925 C C . ARG A 1 261 ? 12.187 2.153 10.238 1.00 98.69 261 ARG A C 1
ATOM 1927 O O . ARG A 1 261 ? 12.004 3.024 9.394 1.00 98.69 261 ARG A O 1
ATOM 1934 N N . VAL A 1 262 ? 11.247 1.767 11.088 1.00 98.19 262 VAL A N 1
ATOM 1935 C CA . VAL A 1 262 ? 9.947 2.416 11.252 1.00 98.19 262 VAL A CA 1
ATOM 1936 C C . VAL A 1 262 ? 9.875 3.100 12.613 1.00 98.19 262 VAL A C 1
ATOM 1938 O O . VAL A 1 262 ? 10.267 2.520 13.624 1.00 98.19 262 VAL A O 1
ATOM 1941 N N . GLU A 1 263 ? 9.378 4.331 12.641 1.00 97.75 263 GLU A N 1
ATOM 1942 C CA . GLU A 1 263 ? 9.199 5.139 13.852 1.00 97.75 263 GLU A CA 1
ATOM 1943 C C . GLU A 1 263 ? 7.716 5.398 14.129 1.00 97.75 263 GLU A C 1
ATOM 1945 O O . GLU A 1 263 ? 6.907 5.501 13.206 1.00 97.75 263 GLU A O 1
ATOM 1950 N N . GLY A 1 264 ? 7.369 5.541 15.410 1.00 94.75 264 GLY A N 1
ATOM 1951 C CA . GLY A 1 264 ? 5.993 5.751 15.877 1.00 94.75 264 GLY A CA 1
ATOM 1952 C C . GLY A 1 264 ? 5.337 4.491 16.443 1.00 94.75 264 GLY A C 1
ATOM 1953 O O . GLY A 1 264 ? 4.240 4.569 16.985 1.00 94.75 264 GLY A O 1
ATOM 1954 N N . VAL A 1 265 ? 6.004 3.341 16.348 1.00 96.00 265 VAL A N 1
ATOM 1955 C CA . VAL A 1 265 ? 5.542 2.070 16.907 1.00 96.00 265 VAL A CA 1
ATOM 1956 C C . VAL A 1 265 ? 6.744 1.212 17.294 1.00 96.00 265 VAL A C 1
ATOM 1958 O O . VAL A 1 265 ? 7.737 1.156 16.569 1.00 96.00 265 VAL A O 1
ATOM 1961 N N . GLY A 1 266 ? 6.678 0.555 18.447 1.00 95.12 266 GLY A N 1
ATOM 1962 C CA . GLY A 1 266 ? 7.769 -0.259 18.977 1.00 95.12 266 GLY A CA 1
ATOM 1963 C C . GLY A 1 266 ? 7.302 -1.205 20.074 1.00 95.12 266 GLY A C 1
ATOM 1964 O O . GLY A 1 266 ? 6.132 -1.580 20.126 1.00 95.12 266 GLY A O 1
ATOM 1965 N N . ARG A 1 267 ? 8.227 -1.578 20.962 1.00 93.94 267 ARG A N 1
ATOM 1966 C CA . ARG A 1 267 ? 8.022 -2.576 22.023 1.00 93.94 267 ARG A CA 1
ATOM 1967 C C . ARG A 1 267 ? 6.875 -2.238 22.968 1.00 93.94 267 ARG A C 1
ATOM 1969 O O . ARG A 1 267 ? 6.239 -3.152 23.480 1.00 93.94 267 ARG A O 1
ATOM 1976 N N . ASP A 1 268 ? 6.635 -0.950 23.186 1.00 93.38 268 ASP A N 1
ATOM 1977 C CA . ASP A 1 268 ? 5.668 -0.473 24.174 1.00 93.38 268 ASP A CA 1
ATOM 1978 C C . ASP A 1 268 ? 4.279 -0.225 23.556 1.00 93.38 268 ASP A C 1
ATOM 1980 O O . ASP A 1 268 ? 3.375 0.253 24.238 1.00 93.38 268 ASP A O 1
ATOM 1984 N N . SER A 1 269 ? 4.100 -0.542 22.267 1.00 94.31 269 SER A N 1
ATOM 1985 C CA . SER A 1 269 ? 2.830 -0.370 21.561 1.00 94.31 269 SER A CA 1
ATOM 1986 C C . SER A 1 269 ? 1.735 -1.274 22.120 1.00 94.31 269 SER A C 1
ATOM 1988 O O . SER A 1 269 ? 1.945 -2.462 22.370 1.00 94.31 269 SER A O 1
ATOM 1990 N N . ILE A 1 270 ? 0.518 -0.735 22.217 1.00 93.19 270 ILE A N 1
ATOM 1991 C CA . ILE A 1 270 ? -0.678 -1.513 22.577 1.00 93.19 270 ILE A CA 1
ATOM 1992 C C . ILE A 1 270 ? -1.236 -2.343 21.409 1.00 93.19 270 ILE A C 1
ATOM 1994 O O . ILE A 1 270 ? -2.216 -3.072 21.573 1.00 93.19 270 ILE A O 1
ATOM 1998 N N . GLN A 1 271 ? -0.682 -2.193 20.205 1.00 94.38 271 GLN A N 1
ATOM 1999 C CA . GLN A 1 271 ? -1.188 -2.836 18.998 1.00 94.38 271 GLN A CA 1
ATOM 2000 C C . GLN A 1 271 ? -0.577 -4.227 18.839 1.00 94.38 271 GLN A C 1
ATOM 2002 O O . GLN A 1 271 ? 0.629 -4.358 18.671 1.00 94.38 271 GLN A O 1
ATOM 2007 N N . GLY A 1 272 ? -1.398 -5.280 18.801 1.00 89.56 272 GLY A N 1
ATOM 2008 C CA . GLY A 1 272 ? -0.873 -6.649 18.661 1.00 89.56 272 GLY A CA 1
ATOM 2009 C C . GLY A 1 272 ? -0.148 -6.928 17.337 1.00 89.56 272 GLY A C 1
ATOM 2010 O O . GLY A 1 272 ? 0.683 -7.831 17.291 1.00 89.56 272 GLY A O 1
ATOM 2011 N N . ASP A 1 273 ? -0.379 -6.117 16.299 1.00 91.31 273 ASP A N 1
ATOM 2012 C CA . ASP A 1 273 ? 0.300 -6.232 15.002 1.00 91.31 273 ASP A CA 1
ATOM 2013 C C . ASP A 1 273 ? 1.824 -6.010 15.083 1.00 91.31 273 ASP A C 1
ATOM 2015 O O . ASP A 1 273 ? 2.535 -6.420 14.168 1.00 91.31 273 ASP A O 1
ATOM 2019 N N . VAL A 1 274 ? 2.366 -5.484 16.194 1.00 93.75 274 VAL A N 1
ATOM 2020 C CA . VAL A 1 274 ? 3.826 -5.474 16.431 1.00 93.75 274 VAL A CA 1
ATOM 2021 C C . VAL A 1 274 ? 4.441 -6.876 16.430 1.00 93.75 274 VAL A C 1
ATOM 2023 O O . VAL A 1 274 ? 5.610 -7.038 16.084 1.00 93.75 274 VAL A O 1
ATOM 2026 N N . LYS A 1 275 ? 3.642 -7.917 16.708 1.00 94.69 275 LYS A N 1
ATOM 2027 C CA . LYS A 1 275 ? 4.056 -9.326 16.603 1.00 94.69 275 LYS A CA 1
ATOM 2028 C C . LYS A 1 275 ? 4.364 -9.762 15.171 1.00 94.69 275 LYS A C 1
ATOM 2030 O O . LYS A 1 275 ? 4.951 -10.821 14.968 1.00 94.69 275 LYS A O 1
ATOM 2035 N N . PHE A 1 276 ? 4.042 -8.947 14.164 1.00 97.19 276 PHE A N 1
ATOM 2036 C CA . PHE A 1 276 ? 4.523 -9.170 12.803 1.00 97.19 276 PHE A CA 1
ATOM 2037 C C . PHE A 1 276 ? 6.055 -9.244 12.761 1.00 97.19 276 PHE A C 1
ATOM 2039 O O . PHE A 1 276 ? 6.608 -10.058 12.028 1.00 97.19 276 PHE A O 1
ATOM 2046 N N . ALA A 1 277 ? 6.743 -8.447 13.584 1.00 97.44 277 ALA A N 1
ATOM 2047 C CA . ALA A 1 277 ? 8.195 -8.481 13.678 1.00 97.44 277 ALA A CA 1
ATOM 2048 C C . ALA A 1 277 ? 8.709 -9.864 14.130 1.00 97.44 277 ALA A C 1
ATOM 2050 O O . ALA A 1 277 ? 9.697 -10.360 13.595 1.00 97.44 277 ALA A O 1
ATOM 2051 N N . GLU A 1 278 ? 8.000 -10.537 15.042 1.00 96.88 278 GLU A N 1
ATOM 2052 C CA . GLU A 1 278 ? 8.322 -11.906 15.470 1.00 96.88 278 GLU A CA 1
ATOM 2053 C C . GLU A 1 278 ? 8.101 -12.916 14.336 1.00 96.88 278 GLU A C 1
ATOM 2055 O O . GLU A 1 278 ? 8.947 -13.778 14.106 1.00 96.88 278 GLU A O 1
ATOM 2060 N N . ALA A 1 279 ? 6.998 -12.797 13.590 1.00 97.62 279 ALA A N 1
ATOM 2061 C CA . ALA A 1 279 ? 6.725 -13.651 12.432 1.00 97.62 279 ALA A CA 1
ATOM 2062 C C . ALA A 1 279 ? 7.785 -13.479 11.330 1.00 97.62 279 ALA A C 1
ATOM 2064 O O . ALA A 1 279 ? 8.264 -14.457 10.758 1.00 97.62 279 ALA A O 1
ATOM 2065 N N . LEU A 1 280 ? 8.213 -12.243 11.072 1.00 98.19 280 LEU A N 1
ATOM 2066 C CA . LEU A 1 280 ? 9.263 -11.948 10.101 1.00 98.19 280 LEU A CA 1
ATOM 2067 C C . LEU A 1 280 ? 10.638 -12.460 10.571 1.00 98.19 280 LEU A C 1
ATOM 2069 O O . LEU A 1 280 ? 11.420 -12.960 9.761 1.00 98.19 280 LEU A O 1
ATOM 2073 N N . ALA A 1 281 ? 10.916 -12.414 11.878 1.00 98.19 281 ALA A N 1
ATOM 2074 C CA . ALA A 1 281 ? 12.101 -13.041 12.462 1.00 98.19 281 ALA A CA 1
ATOM 2075 C C . ALA A 1 281 ? 12.088 -14.573 12.311 1.00 98.19 281 ALA A C 1
ATOM 2077 O O . ALA A 1 281 ? 13.136 -15.165 12.062 1.00 98.19 281 ALA A O 1
ATOM 2078 N N . GLN A 1 282 ? 10.918 -15.224 12.380 1.00 98.12 282 GLN A N 1
ATOM 2079 C CA . GLN A 1 282 ? 10.783 -16.662 12.092 1.00 98.12 282 GLN A CA 1
ATOM 2080 C C . GLN A 1 282 ? 11.076 -17.001 10.623 1.00 98.12 282 GLN A C 1
ATOM 2082 O O . GLN A 1 282 ? 11.607 -18.073 10.344 1.00 98.12 282 GLN A O 1
ATOM 2087 N N . MET A 1 283 ? 10.826 -16.071 9.693 1.00 98.44 283 MET A N 1
ATOM 2088 C CA . MET A 1 283 ? 11.300 -16.175 8.304 1.00 98.44 283 MET A CA 1
ATOM 2089 C C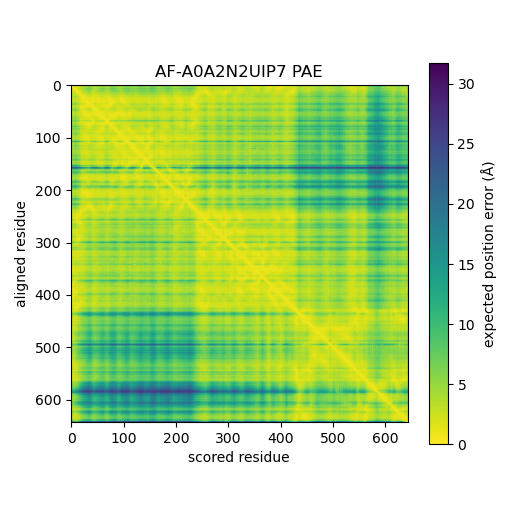 . MET A 1 283 ? 12.814 -15.914 8.165 1.00 98.44 283 MET A C 1
ATOM 2091 O O . MET A 1 283 ? 13.358 -15.996 7.066 1.00 98.44 283 MET A O 1
ATOM 2095 N N . GLY A 1 284 ? 13.512 -15.592 9.257 1.00 98.19 284 GLY A N 1
ATOM 2096 C CA . GLY A 1 284 ? 14.957 -15.376 9.318 1.00 98.19 284 GLY A CA 1
ATOM 2097 C C . GLY A 1 284 ? 15.394 -13.910 9.359 1.00 98.19 284 GLY A C 1
ATOM 2098 O O . GLY A 1 284 ? 16.586 -13.653 9.516 1.00 98.19 284 GLY A O 1
ATOM 2099 N N . ALA A 1 285 ? 14.488 -12.937 9.233 1.00 98.38 285 ALA A N 1
ATOM 2100 C CA . ALA A 1 285 ? 14.873 -11.526 9.253 1.00 98.38 285 ALA A CA 1
ATOM 2101 C C . ALA A 1 285 ? 15.552 -11.120 10.569 1.00 98.38 285 ALA A C 1
ATOM 2103 O O . ALA A 1 285 ? 15.195 -11.579 11.654 1.00 98.38 285 ALA A O 1
ATOM 2104 N N . GLN A 1 286 ? 16.518 -10.208 10.477 1.00 98.50 286 GLN A N 1
ATOM 2105 C CA . GLN A 1 286 ? 17.146 -9.616 11.654 1.00 98.50 286 GLN A CA 1
ATOM 2106 C C . GLN A 1 286 ? 16.292 -8.444 12.122 1.00 98.50 286 GLN A C 1
ATOM 2108 O O . GLN A 1 286 ? 16.126 -7.470 11.386 1.00 98.50 286 GLN A O 1
ATOM 2113 N N . ILE A 1 287 ? 15.767 -8.540 13.342 1.00 98.38 287 ILE A N 1
ATOM 2114 C CA . ILE A 1 287 ? 14.874 -7.540 13.925 1.00 98.38 287 ILE A CA 1
ATOM 2115 C C . ILE A 1 287 ? 15.538 -6.893 15.132 1.00 98.38 287 ILE A C 1
ATOM 2117 O O . ILE A 1 287 ? 16.032 -7.577 16.028 1.00 98.38 287 ILE A O 1
ATOM 2121 N N . THR A 1 288 ? 15.489 -5.565 15.187 1.00 98.06 288 THR A N 1
ATOM 2122 C CA . THR A 1 288 ? 15.767 -4.807 16.410 1.00 98.06 288 THR A CA 1
ATOM 2123 C C . THR A 1 288 ? 14.601 -3.873 16.711 1.00 98.06 288 THR A C 1
ATOM 2125 O O . THR A 1 288 ? 13.901 -3.422 15.808 1.00 98.06 288 THR A O 1
ATOM 2128 N N . MET A 1 289 ? 14.331 -3.629 17.993 1.00 97.31 289 MET A N 1
ATOM 2129 C CA . MET A 1 289 ? 13.161 -2.858 18.413 1.00 97.31 289 MET A CA 1
ATOM 2130 C C . MET A 1 289 ? 13.445 -2.080 19.695 1.00 97.31 289 MET A C 1
ATOM 2132 O O . MET A 1 289 ? 13.896 -2.649 20.698 1.00 97.31 289 MET A O 1
ATOM 2136 N N . GLY A 1 290 ? 13.132 -0.787 19.667 1.00 97.06 290 GLY A N 1
ATOM 2137 C CA . GLY A 1 290 ? 13.101 0.093 20.831 1.00 97.06 290 GLY A CA 1
ATOM 2138 C C . GLY A 1 290 ? 11.671 0.374 21.308 1.00 97.06 290 GLY A C 1
ATOM 2139 O O . GLY A 1 290 ? 10.729 -0.239 20.809 1.00 97.06 290 GLY A O 1
ATOM 2140 N N . PRO A 1 291 ? 11.488 1.308 22.259 1.00 95.06 291 PRO A N 1
ATOM 2141 C CA . PRO A 1 291 ? 10.169 1.663 22.798 1.00 95.06 291 PRO A CA 1
ATOM 2142 C C . PRO A 1 291 ? 9.160 2.109 21.729 1.00 95.06 291 PRO A C 1
ATOM 2144 O O . PRO A 1 291 ? 8.024 1.649 21.721 1.00 95.06 291 PRO A O 1
ATOM 2147 N N . ASN A 1 292 ? 9.603 2.953 20.787 1.00 95.56 292 ASN A N 1
ATOM 2148 C CA . ASN A 1 292 ? 8.757 3.610 19.780 1.00 95.56 292 ASN A CA 1
ATOM 2149 C C . ASN A 1 292 ? 9.306 3.488 18.340 1.00 95.56 292 ASN A C 1
ATOM 2151 O O . ASN A 1 292 ? 9.074 4.354 17.494 1.00 95.56 292 ASN A O 1
ATOM 2155 N N . TRP A 1 293 ? 10.112 2.458 18.077 1.00 97.94 293 TRP A N 1
ATOM 2156 C CA . TRP A 1 293 ? 10.623 2.157 16.739 1.00 97.94 293 TRP A CA 1
ATOM 2157 C C . TRP A 1 293 ? 10.918 0.660 16.580 1.00 97.94 293 TRP A C 1
ATOM 2159 O O . TRP A 1 293 ? 11.267 -0.015 17.554 1.00 97.94 293 TRP A O 1
ATOM 2169 N N . MET A 1 294 ? 10.847 0.163 15.345 1.00 98.44 294 MET A N 1
ATOM 2170 C CA . MET A 1 294 ? 11.275 -1.181 14.929 1.00 98.44 294 MET A CA 1
ATOM 2171 C C . MET A 1 294 ? 12.182 -1.084 13.702 1.00 98.44 294 MET A C 1
ATOM 2173 O O . MET A 1 294 ? 12.067 -0.149 12.920 1.00 98.44 294 MET A O 1
ATOM 2177 N N . GLU A 1 295 ? 13.084 -2.037 13.506 1.00 98.69 295 GLU A N 1
ATOM 2178 C CA . GLU A 1 295 ? 13.987 -2.073 12.356 1.00 98.69 295 GLU A CA 1
ATOM 2179 C C . GLU A 1 295 ? 14.177 -3.508 11.873 1.00 98.69 295 GLU A C 1
ATOM 2181 O O . GLU A 1 295 ? 14.350 -4.423 12.682 1.00 98.69 295 GLU A O 1
ATOM 2186 N N . ALA A 1 296 ? 14.162 -3.687 10.553 1.00 98.69 296 ALA A N 1
ATOM 2187 C CA . ALA A 1 296 ? 14.358 -4.975 9.906 1.00 98.69 296 ALA A CA 1
ATOM 2188 C C . ALA A 1 296 ? 15.510 -4.938 8.899 1.00 98.69 296 ALA A C 1
ATOM 2190 O O . ALA A 1 296 ? 15.716 -3.955 8.178 1.00 98.69 296 ALA A O 1
ATOM 2191 N N . ARG A 1 297 ? 16.233 -6.054 8.827 1.00 98.62 297 ARG A N 1
ATOM 2192 C CA . ARG A 1 297 ? 17.301 -6.314 7.861 1.00 98.62 297 ARG A CA 1
ATOM 2193 C C . ARG A 1 297 ? 17.178 -7.730 7.301 1.00 98.62 297 ARG A C 1
ATOM 2195 O O . ARG A 1 297 ? 16.761 -8.654 8.005 1.00 98.62 297 ARG A O 1
ATOM 2202 N N . ALA A 1 298 ? 17.581 -7.898 6.045 1.00 97.81 298 ALA A N 1
ATOM 2203 C 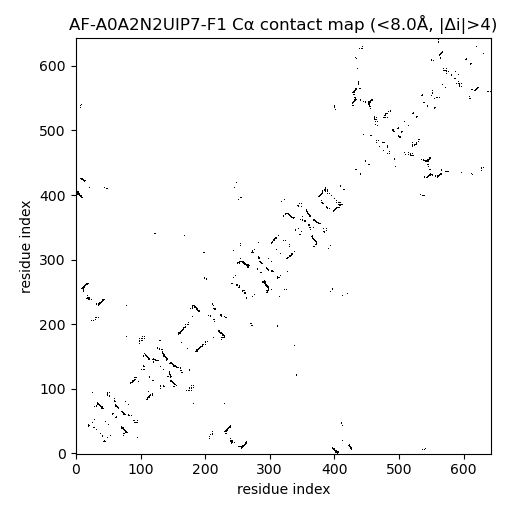CA . ALA A 1 298 ? 17.593 -9.192 5.382 1.00 97.81 298 ALA A CA 1
ATOM 2204 C C . ALA A 1 298 ? 18.522 -10.208 6.083 1.00 97.81 298 ALA A C 1
ATOM 2206 O O . ALA A 1 298 ? 19.616 -9.848 6.536 1.00 97.81 298 ALA A O 1
ATOM 2207 N N . PRO A 1 299 ? 18.134 -11.494 6.152 1.00 96.62 299 PRO A N 1
ATOM 2208 C CA . PRO A 1 299 ? 19.049 -12.564 6.538 1.00 96.62 299 PRO A CA 1
ATOM 2209 C C . PRO A 1 299 ? 20.137 -12.792 5.489 1.00 96.62 299 PRO A C 1
ATOM 2211 O O . PRO A 1 299 ? 19.876 -12.742 4.289 1.00 96.62 299 PRO A O 1
ATOM 2214 N N . ALA A 1 300 ? 21.329 -13.204 5.932 1.00 90.81 300 ALA A N 1
ATOM 2215 C CA . ALA A 1 300 ? 22.411 -13.605 5.026 1.00 90.81 300 ALA A CA 1
ATOM 2216 C C . ALA A 1 300 ? 22.030 -14.798 4.119 1.00 90.81 300 ALA A C 1
ATOM 2218 O O . ALA A 1 300 ? 22.529 -14.911 3.005 1.00 90.81 300 ALA A O 1
ATOM 2219 N N . GLY A 1 301 ? 21.145 -15.688 4.588 1.00 90.94 301 GLY A N 1
ATOM 2220 C CA . GLY A 1 301 ? 20.717 -16.892 3.867 1.00 90.94 301 GLY A CA 1
ATOM 2221 C C . GLY A 1 301 ? 19.480 -16.731 2.974 1.00 90.94 301 GLY A C 1
ATOM 2222 O O . GLY A 1 301 ? 19.058 -17.725 2.374 1.00 90.94 301 GLY A O 1
ATOM 2223 N N . GLY A 1 302 ? 18.902 -15.528 2.881 1.00 94.50 302 GLY A N 1
ATOM 2224 C CA . GLY A 1 302 ? 17.565 -15.312 2.315 1.00 94.50 302 GLY A CA 1
ATOM 2225 C C . GLY A 1 302 ? 16.444 -15.749 3.267 1.00 94.50 302 GLY A C 1
ATOM 2226 O O . GLY A 1 302 ? 16.700 -16.414 4.274 1.00 94.50 302 GLY A O 1
ATOM 2227 N N . LEU A 1 303 ? 15.211 -15.327 2.980 1.00 97.94 303 LEU A N 1
ATOM 2228 C CA . LEU A 1 303 ? 14.058 -15.648 3.822 1.00 97.94 303 LEU A CA 1
ATOM 2229 C C . LEU A 1 303 ? 13.709 -17.141 3.737 1.00 97.94 303 LEU A C 1
ATOM 2231 O O . LEU A 1 303 ? 13.918 -17.792 2.712 1.00 97.94 303 LEU A O 1
ATOM 2235 N N . LEU A 1 304 ? 13.155 -17.681 4.817 1.00 98.50 304 LEU A N 1
ATOM 2236 C CA . LEU A 1 304 ? 12.652 -19.048 4.920 1.00 98.50 304 LEU A CA 1
ATOM 2237 C C . LEU A 1 304 ? 11.129 -19.040 5.002 1.00 98.50 304 LEU A C 1
ATOM 2239 O O . LEU A 1 304 ? 10.528 -18.120 5.559 1.00 98.50 304 LEU A O 1
ATOM 2243 N N . ALA A 1 305 ? 10.508 -20.066 4.428 1.00 98.38 305 ALA A N 1
ATOM 2244 C CA . ALA A 1 305 ? 9.072 -20.247 4.535 1.00 98.38 305 ALA A CA 1
ATOM 2245 C C . ALA A 1 305 ? 8.652 -20.607 5.967 1.00 98.38 305 ALA A C 1
ATOM 2247 O O . ALA A 1 305 ? 9.411 -21.221 6.718 1.00 98.38 305 ALA A O 1
ATOM 2248 N N . VAL A 1 306 ? 7.423 -20.238 6.324 1.00 98.44 306 VAL A N 1
ATOM 2249 C CA . VAL A 1 306 ? 6.852 -20.437 7.665 1.00 98.44 306 VAL A CA 1
ATOM 2250 C C . VAL A 1 306 ? 5.439 -21.011 7.589 1.00 98.44 306 VAL A C 1
ATOM 2252 O O . VAL A 1 306 ? 4.743 -20.836 6.593 1.00 98.44 306 VAL A O 1
ATOM 2255 N N . ASP A 1 307 ? 5.004 -21.679 8.653 1.00 98.44 307 ASP A N 1
ATOM 2256 C CA . ASP A 1 307 ? 3.630 -22.153 8.835 1.00 98.44 307 ASP A CA 1
ATOM 2257 C C . ASP A 1 307 ? 3.073 -21.527 10.115 1.00 98.44 307 ASP A C 1
ATOM 2259 O O . ASP A 1 307 ? 3.528 -21.858 11.212 1.00 98.44 307 ASP A O 1
ATOM 2263 N N . LEU A 1 308 ? 2.167 -20.555 9.972 1.00 97.19 308 LEU A N 1
ATOM 2264 C CA . LEU A 1 308 ? 1.758 -19.674 11.064 1.00 97.19 308 LEU A CA 1
ATOM 2265 C C . LEU A 1 308 ? 0.245 -19.617 11.241 1.00 97.19 308 LEU A C 1
ATOM 2267 O O . LEU A 1 308 ? -0.519 -19.459 10.289 1.00 97.19 308 LEU A O 1
ATOM 2271 N N . ASP A 1 309 ? -0.166 -19.644 12.506 1.00 94.88 309 ASP A N 1
ATOM 2272 C CA . ASP A 1 309 ? -1.459 -19.127 12.940 1.00 94.88 309 ASP A CA 1
ATOM 2273 C C . ASP A 1 309 ? -1.398 -17.592 12.977 1.00 94.88 309 ASP A C 1
ATOM 2275 O O . ASP A 1 309 ? -0.595 -17.000 13.704 1.00 94.88 309 ASP A O 1
ATOM 2279 N N . CYS A 1 310 ? -2.251 -16.938 12.191 1.00 93.06 310 CYS A N 1
ATOM 2280 C CA . CYS A 1 310 ? -2.253 -15.488 12.043 1.00 93.06 310 CYS A CA 1
ATOM 2281 C C . CYS A 1 310 ? -3.326 -14.769 12.876 1.00 93.06 310 CYS A C 1
ATOM 2283 O O . CYS A 1 310 ? -3.504 -13.561 12.710 1.00 93.06 310 CYS A O 1
ATOM 2285 N N . ASN A 1 311 ? -3.998 -15.443 13.819 1.00 86.50 311 ASN A N 1
ATOM 2286 C CA . ASN A 1 311 ? -5.030 -14.835 14.674 1.00 86.50 311 ASN A CA 1
ATOM 2287 C C . ASN A 1 311 ? -4.549 -13.600 15.459 1.00 86.50 311 ASN A C 1
ATOM 2289 O O . ASN A 1 311 ? -5.348 -12.722 15.803 1.00 86.50 311 ASN A O 1
ATOM 2293 N N . HIS A 1 312 ? -3.251 -13.533 15.769 1.00 86.75 312 HIS A N 1
ATOM 2294 C CA . HIS A 1 312 ? -2.637 -12.437 16.525 1.00 86.75 312 HIS A CA 1
ATOM 2295 C C . HIS A 1 312 ? -2.156 -11.264 15.670 1.00 86.75 312 HIS A C 1
ATOM 2297 O O . HIS A 1 312 ? -1.856 -10.214 16.229 1.00 86.75 312 HIS A O 1
ATOM 2303 N N . ILE A 1 313 ? -2.091 -11.434 14.351 1.00 91.50 313 ILE A N 1
ATOM 2304 C CA . ILE A 1 313 ? -1.657 -10.411 13.392 1.00 91.50 313 ILE A CA 1
ATOM 2305 C C . ILE A 1 313 ? -2.548 -10.435 12.144 1.00 91.50 313 ILE A C 1
ATOM 2307 O O . ILE A 1 313 ? -2.046 -10.461 11.017 1.00 91.50 313 ILE A O 1
ATOM 2311 N N . PRO A 1 314 ? -3.884 -10.483 12.304 1.00 84.50 314 PRO A N 1
ATOM 2312 C CA . PRO A 1 314 ? -4.777 -10.861 11.216 1.00 84.50 314 PRO A CA 1
ATOM 2313 C C . PRO A 1 314 ? -4.706 -9.875 10.053 1.00 84.50 314 PRO A C 1
ATOM 2315 O O . PRO A 1 314 ? -5.012 -10.242 8.934 1.00 84.50 314 PRO A O 1
ATOM 2318 N N . ASP A 1 315 ? -4.324 -8.627 10.288 1.00 88.50 315 ASP A N 1
ATOM 2319 C CA . ASP A 1 315 ? -4.227 -7.604 9.255 1.00 88.50 315 ASP A CA 1
ATOM 2320 C C . ASP A 1 315 ? -2.813 -7.526 8.648 1.00 88.50 315 ASP A C 1
ATOM 2322 O O . ASP A 1 315 ? -2.675 -7.458 7.425 1.00 88.50 315 ASP A O 1
ATOM 2326 N N . ALA A 1 316 ? -1.763 -7.593 9.473 1.00 93.81 316 ALA A N 1
ATOM 2327 C CA . ALA A 1 316 ? -0.369 -7.619 9.016 1.00 93.81 316 ALA A CA 1
ATOM 2328 C C . ALA A 1 316 ? 0.039 -8.930 8.309 1.00 93.81 316 ALA A C 1
ATOM 2330 O O . ALA A 1 316 ? 1.001 -8.943 7.541 1.00 93.81 316 ALA A O 1
ATOM 2331 N N . ALA A 1 317 ? -0.694 -10.031 8.505 1.00 95.69 317 ALA A N 1
ATOM 2332 C CA . ALA A 1 317 ? -0.411 -11.312 7.857 1.00 95.69 317 ALA A CA 1
ATOM 2333 C C . ALA A 1 317 ? -0.498 -11.267 6.316 1.00 95.69 317 ALA A C 1
ATOM 2335 O O . ALA A 1 317 ? 0.172 -12.058 5.655 1.00 95.69 317 ALA A O 1
ATOM 2336 N N . MET A 1 318 ? -1.233 -10.316 5.719 1.00 97.69 318 MET A N 1
ATOM 2337 C CA . MET A 1 318 ? -1.228 -10.117 4.256 1.00 97.69 318 MET A CA 1
ATOM 2338 C C . MET A 1 318 ? 0.177 -9.825 3.725 1.00 97.69 318 MET A C 1
ATOM 2340 O O . MET A 1 318 ? 0.558 -10.305 2.660 1.00 97.69 318 MET A O 1
ATOM 2344 N N . THR A 1 319 ? 0.980 -9.103 4.503 1.00 98.56 319 THR A N 1
ATOM 2345 C CA . THR A 1 319 ? 2.361 -8.780 4.151 1.00 98.56 319 THR A CA 1
ATOM 2346 C C . THR A 1 319 ? 3.261 -10.019 4.169 1.00 98.56 319 THR A C 1
ATOM 2348 O O . THR A 1 319 ? 4.184 -10.112 3.365 1.00 98.56 319 THR A O 1
ATOM 2351 N N . LEU A 1 320 ? 2.978 -11.017 5.020 1.00 98.50 320 LEU A N 1
ATOM 2352 C CA . LEU A 1 320 ? 3.707 -12.295 5.001 1.00 98.50 320 LEU A CA 1
ATOM 2353 C C . LEU A 1 320 ? 3.443 -13.075 3.708 1.00 98.50 320 LEU A C 1
ATOM 2355 O O . LEU A 1 320 ? 4.353 -13.714 3.184 1.00 98.50 320 LEU A O 1
ATOM 2359 N N . ALA A 1 321 ? 2.223 -13.005 3.169 1.00 98.19 321 ALA A N 1
ATOM 2360 C CA . ALA A 1 321 ? 1.874 -13.696 1.932 1.00 98.19 321 ALA A CA 1
ATOM 2361 C C . ALA A 1 321 ? 2.625 -13.136 0.711 1.00 98.19 321 ALA A C 1
ATOM 2363 O O . ALA A 1 321 ? 2.997 -13.913 -0.164 1.00 98.19 321 ALA A O 1
ATOM 2364 N N . THR A 1 322 ? 2.917 -11.830 0.655 1.00 98.12 322 THR A N 1
ATOM 2365 C CA . THR A 1 322 ? 3.799 -11.281 -0.394 1.00 98.12 322 THR A CA 1
ATOM 2366 C C . THR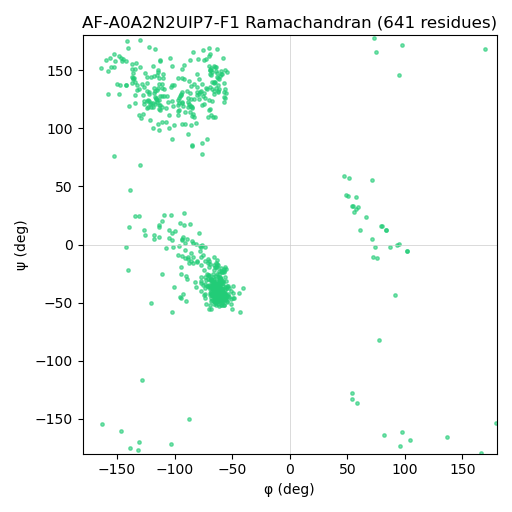 A 1 322 ? 5.281 -11.450 -0.070 1.00 98.12 322 THR A C 1
ATOM 2368 O O . THR A 1 322 ? 6.063 -11.713 -0.980 1.00 98.12 322 THR A O 1
ATOM 2371 N N . ALA A 1 323 ? 5.688 -11.408 1.204 1.00 98.38 323 ALA A N 1
ATOM 2372 C CA . ALA A 1 323 ? 7.058 -11.752 1.601 1.00 98.38 323 ALA A CA 1
ATOM 2373 C C . ALA A 1 323 ? 7.424 -13.208 1.251 1.00 98.38 323 ALA A C 1
ATOM 2375 O O . ALA A 1 323 ? 8.580 -13.499 0.942 1.00 98.38 323 ALA A O 1
ATOM 2376 N N . ALA A 1 324 ? 6.439 -14.113 1.230 1.00 98.38 324 ALA A N 1
ATOM 2377 C CA . ALA A 1 324 ? 6.611 -15.503 0.814 1.00 98.38 324 ALA A CA 1
ATOM 2378 C C . ALA A 1 324 ? 7.127 -15.656 -0.627 1.00 98.38 324 ALA A C 1
ATOM 2380 O O . ALA A 1 324 ? 7.780 -16.654 -0.917 1.00 98.38 324 ALA A O 1
ATOM 2381 N N . LEU A 1 325 ? 6.924 -14.658 -1.502 1.00 98.44 325 LEU A N 1
ATOM 2382 C CA . LEU A 1 325 ? 7.485 -14.643 -2.861 1.00 98.44 325 LEU A CA 1
ATOM 2383 C C . LEU A 1 325 ? 9.025 -14.692 -2.875 1.00 98.44 325 LEU A C 1
ATOM 2385 O O . LEU A 1 325 ? 9.621 -15.062 -3.883 1.00 98.44 325 LEU A O 1
ATOM 2389 N N . PHE A 1 326 ? 9.663 -14.329 -1.760 1.00 98.06 326 PHE A N 1
ATOM 2390 C CA . PHE A 1 326 ? 11.116 -14.253 -1.599 1.00 98.06 326 PHE A CA 1
ATOM 2391 C C . PHE A 1 326 ? 11.664 -15.288 -0.605 1.00 98.06 326 PHE A C 1
ATOM 2393 O O . PHE A 1 326 ? 12.845 -15.252 -0.254 1.00 98.06 326 PHE A O 1
ATOM 2400 N N . ALA A 1 327 ? 10.811 -16.193 -0.122 1.00 98.06 327 ALA A N 1
ATOM 2401 C CA . ALA A 1 327 ? 11.171 -17.206 0.857 1.00 98.06 327 ALA A CA 1
ATOM 2402 C C . ALA A 1 327 ? 11.613 -18.521 0.194 1.00 98.06 327 ALA A C 1
ATOM 2404 O O . ALA A 1 327 ? 11.214 -18.857 -0.915 1.00 98.06 327 ALA A O 1
ATOM 2405 N N . LYS A 1 328 ? 12.430 -19.317 0.881 1.00 98.06 328 LYS A N 1
ATOM 2406 C CA . LYS A 1 328 ? 12.734 -20.694 0.474 1.00 98.06 328 LYS A CA 1
ATOM 2407 C C . LYS A 1 328 ? 11.681 -21.641 1.048 1.00 98.06 328 LYS A C 1
ATOM 2409 O O . LYS A 1 328 ? 11.634 -21.828 2.263 1.00 98.06 328 LYS A O 1
ATOM 2414 N N . GLY A 1 329 ? 10.887 -22.265 0.177 1.00 98.06 329 GLY A N 1
ATOM 2415 C CA . GLY A 1 329 ? 9.831 -23.220 0.539 1.00 98.06 329 GLY A CA 1
ATOM 2416 C C . GLY A 1 329 ? 8.420 -22.635 0.429 1.00 98.06 329 GLY A C 1
ATOM 2417 O O . GLY A 1 329 ? 8.234 -21.562 -0.132 1.00 98.06 329 GLY A O 1
ATOM 2418 N N . THR A 1 330 ? 7.430 -23.346 0.972 1.00 98.75 330 THR A N 1
ATOM 2419 C CA . THR A 1 330 ? 6.009 -22.955 0.916 1.00 98.75 330 THR A CA 1
ATOM 2420 C C . THR A 1 330 ? 5.566 -22.343 2.234 1.00 98.75 330 THR A C 1
ATOM 2422 O O . THR A 1 330 ? 5.598 -23.018 3.264 1.00 98.75 330 THR A O 1
ATOM 2425 N N . THR A 1 331 ? 5.127 -21.086 2.207 1.00 98.81 331 THR A N 1
ATOM 2426 C CA . THR A 1 331 ? 4.588 -20.405 3.391 1.00 98.81 331 THR A CA 1
ATOM 2427 C C . THR A 1 331 ? 3.102 -20.706 3.529 1.00 98.81 331 THR A C 1
ATOM 2429 O O . THR A 1 331 ? 2.358 -20.536 2.568 1.00 98.81 331 THR A O 1
ATOM 2432 N N . THR A 1 332 ? 2.658 -21.119 4.715 1.00 98.75 332 THR A N 1
ATOM 2433 C CA . THR A 1 332 ? 1.249 -21.377 5.046 1.00 98.75 332 THR A CA 1
ATOM 2434 C C . THR A 1 332 ? 0.781 -20.392 6.113 1.00 98.75 332 THR A C 1
ATOM 2436 O O . THR A 1 332 ? 1.366 -20.321 7.189 1.00 98.75 332 THR A O 1
ATOM 2439 N N . LEU A 1 333 ? -0.290 -19.650 5.837 1.00 98.50 333 LEU A N 1
ATOM 2440 C CA . LEU A 1 333 ? -0.924 -18.735 6.789 1.00 98.50 333 LEU A CA 1
ATOM 2441 C C . LEU A 1 333 ? -2.334 -19.242 7.094 1.00 98.50 333 LEU A C 1
ATOM 2443 O O . LEU A 1 333 ? -3.126 -19.419 6.169 1.00 98.50 333 LEU A O 1
ATOM 2447 N N . ARG A 1 334 ? -2.638 -19.495 8.369 1.00 96.81 334 ARG A N 1
ATOM 2448 C CA . ARG A 1 334 ? -3.892 -20.105 8.847 1.00 96.81 334 ARG A CA 1
ATOM 2449 C C . ARG A 1 334 ? -4.678 -19.152 9.741 1.00 96.81 334 ARG A C 1
ATOM 2451 O O . ARG A 1 334 ? -4.143 -18.148 10.213 1.00 96.81 334 ARG A O 1
ATOM 2458 N N . ASN A 1 335 ? -5.931 -19.509 10.020 1.00 92.81 335 ASN A N 1
ATOM 2459 C CA . ASN A 1 335 ? -6.846 -18.757 10.878 1.00 92.81 335 ASN A CA 1
ATOM 2460 C C . ASN A 1 335 ? -7.078 -17.315 10.395 1.00 92.81 335 ASN A C 1
ATOM 2462 O O . ASN A 1 335 ? -7.159 -16.362 11.169 1.00 92.81 335 ASN A O 1
ATOM 2466 N N . ILE A 1 336 ? -7.214 -17.156 9.078 1.00 93.31 336 ILE A N 1
ATOM 2467 C CA . ILE A 1 336 ? -7.465 -15.872 8.413 1.00 93.31 336 ILE A CA 1
ATOM 2468 C C . ILE A 1 336 ? -8.872 -15.777 7.811 1.00 93.31 336 ILE A C 1
ATOM 2470 O O . ILE A 1 336 ? -9.114 -14.908 6.983 1.00 93.31 336 ILE A O 1
ATOM 2474 N N . ALA A 1 337 ? -9.839 -16.594 8.250 1.00 90.56 337 ALA A N 1
ATOM 2475 C CA . ALA A 1 337 ? -11.219 -16.594 7.726 1.00 90.56 337 ALA A CA 1
ATOM 2476 C C . ALA A 1 337 ? -11.858 -15.191 7.653 1.00 90.56 337 ALA A C 1
ATOM 2478 O O . ALA A 1 337 ? -12.566 -14.859 6.701 1.00 90.56 337 ALA A O 1
ATOM 2479 N N . SER A 1 338 ? -11.546 -14.329 8.630 1.00 87.31 338 SER A N 1
ATOM 2480 C CA . SER A 1 338 ? -12.026 -12.941 8.675 1.00 87.31 338 SER A CA 1
ATOM 2481 C C . SER A 1 338 ? -11.667 -12.109 7.436 1.00 87.31 338 SER A C 1
ATOM 2483 O O . SER A 1 338 ? -12.334 -11.116 7.168 1.00 87.31 338 SER A O 1
ATOM 2485 N N . TRP A 1 339 ? -10.648 -12.489 6.658 1.00 91.81 339 TRP A N 1
ATOM 2486 C CA . TRP A 1 339 ? -10.243 -11.815 5.419 1.00 91.81 339 TRP A CA 1
ATOM 2487 C C . TRP A 1 339 ? -11.332 -11.787 4.354 1.00 91.81 339 TRP A C 1
ATOM 2489 O O . TRP A 1 339 ? -11.359 -10.855 3.555 1.00 91.81 339 TRP A O 1
ATOM 2499 N N . ARG A 1 340 ? -12.241 -12.766 4.360 1.00 89.88 340 ARG A N 1
ATOM 2500 C CA . ARG A 1 340 ? -13.293 -12.898 3.344 1.00 89.88 340 ARG A CA 1
ATOM 2501 C C . ARG A 1 340 ? -14.365 -11.815 3.427 1.00 89.88 340 ARG A C 1
ATOM 2503 O O . ARG A 1 340 ? -14.999 -11.488 2.432 1.00 89.88 340 ARG A O 1
ATOM 2510 N N . VAL A 1 341 ? -14.574 -11.256 4.620 1.00 85.12 341 VAL A N 1
ATOM 2511 C CA . VAL A 1 341 ? -15.681 -10.330 4.930 1.00 85.12 341 VAL A CA 1
ATOM 2512 C C . VAL A 1 341 ? -15.203 -8.905 5.239 1.00 85.12 341 VAL A C 1
ATOM 2514 O O . VAL A 1 341 ? -15.932 -8.104 5.831 1.00 85.12 341 VAL A O 1
ATOM 2517 N N . LYS A 1 342 ? -13.956 -8.586 4.871 1.00 87.38 342 LYS A N 1
ATOM 2518 C CA . LYS A 1 342 ? -13.351 -7.258 5.042 1.00 87.38 342 LYS A CA 1
ATOM 2519 C C . LYS A 1 342 ? -13.673 -6.365 3.835 1.00 87.38 342 LYS A C 1
ATOM 2521 O O . LYS A 1 342 ? -14.761 -6.441 3.268 1.00 87.38 342 LYS A O 1
ATOM 2526 N N . GLU A 1 343 ? -12.797 -5.424 3.500 1.00 86.12 343 GLU A N 1
ATOM 2527 C CA . GLU A 1 343 ? -12.990 -4.492 2.387 1.00 86.12 343 GLU A CA 1
ATOM 2528 C C . GLU A 1 343 ? -13.269 -5.217 1.061 1.00 86.12 343 GLU A C 1
ATOM 2530 O O . GLU A 1 343 ? -14.249 -4.888 0.397 1.00 86.12 343 GLU A O 1
ATOM 2535 N N . THR A 1 344 ? -12.517 -6.278 0.771 1.00 90.25 344 THR A N 1
ATOM 2536 C CA . THR A 1 344 ? -12.758 -7.269 -0.293 1.00 90.25 344 THR A CA 1
ATOM 2537 C C . THR A 1 344 ? -12.666 -8.689 0.293 1.00 90.25 344 THR A C 1
ATOM 2539 O O . THR A 1 344 ? -12.333 -8.831 1.474 1.00 90.25 344 THR A O 1
ATOM 2542 N N . ASP A 1 345 ? -12.935 -9.739 -0.493 1.00 93.81 345 ASP A N 1
ATOM 2543 C CA . ASP A 1 345 ? -12.484 -11.090 -0.124 1.00 93.81 345 ASP A CA 1
ATOM 2544 C C . ASP A 1 345 ? -10.965 -11.151 -0.321 1.00 93.81 345 ASP A C 1
ATOM 2546 O O . ASP A 1 345 ? -10.460 -11.429 -1.410 1.00 93.81 345 ASP A O 1
ATOM 2550 N N . ARG A 1 346 ? -10.225 -10.822 0.742 1.00 96.38 346 ARG A N 1
ATOM 2551 C CA . ARG A 1 346 ? -8.765 -10.688 0.691 1.00 96.38 346 ARG A CA 1
ATOM 2552 C C . ARG A 1 346 ? -8.051 -12.006 0.423 1.00 96.38 346 ARG A C 1
ATOM 2554 O O . ARG A 1 346 ? -6.949 -11.954 -0.104 1.00 96.38 346 ARG A O 1
ATOM 2561 N N . ILE A 1 347 ? -8.634 -13.161 0.761 1.00 97.75 347 ILE A N 1
ATOM 2562 C CA . ILE A 1 347 ? -8.014 -14.457 0.436 1.00 97.75 347 ILE A CA 1
ATOM 2563 C C . ILE A 1 347 ? -8.046 -14.639 -1.081 1.00 97.75 347 ILE A C 1
ATOM 2565 O O . ILE A 1 347 ? -6.988 -14.746 -1.700 1.00 97.75 347 ILE A O 1
ATOM 2569 N N . ALA A 1 348 ? -9.243 -14.539 -1.669 1.00 98.31 348 ALA A N 1
ATOM 2570 C CA . ALA A 1 348 ? -9.434 -14.694 -3.108 1.00 98.31 348 ALA A CA 1
ATOM 2571 C C . ALA A 1 348 ? -8.649 -13.646 -3.914 1.00 98.31 348 ALA A C 1
ATOM 2573 O O . ALA A 1 348 ? -8.019 -13.969 -4.926 1.00 98.31 348 ALA A O 1
ATOM 2574 N N . ALA A 1 349 ? -8.652 -12.390 -3.456 1.00 98.31 349 ALA A N 1
ATOM 2575 C CA . ALA A 1 349 ? -7.908 -11.309 -4.088 1.00 98.31 349 ALA A CA 1
ATOM 2576 C C . ALA A 1 349 ? -6.392 -11.564 -4.029 1.00 98.31 349 ALA A C 1
ATOM 2578 O O . ALA A 1 349 ? -5.733 -11.542 -5.067 1.00 98.31 349 ALA A O 1
ATOM 2579 N N . MET A 1 350 ? -5.834 -11.878 -2.851 1.00 98.44 350 MET A N 1
ATOM 2580 C CA . MET A 1 350 ? -4.403 -12.178 -2.704 1.00 98.44 350 MET A CA 1
ATOM 2581 C C . MET A 1 350 ? -3.984 -13.353 -3.581 1.00 98.44 350 MET A C 1
ATOM 2583 O O . MET A 1 350 ? -2.988 -13.248 -4.290 1.00 98.44 350 MET A O 1
ATOM 2587 N N . ALA A 1 351 ? -4.745 -14.447 -3.592 1.00 98.75 351 ALA A N 1
ATOM 2588 C CA . ALA A 1 351 ? -4.401 -15.607 -4.401 1.00 98.75 351 ALA A CA 1
ATOM 2589 C C . ALA A 1 351 ? -4.468 -15.319 -5.904 1.00 98.75 351 ALA A C 1
ATOM 2591 O O . ALA A 1 351 ? -3.588 -15.742 -6.652 1.00 98.75 351 ALA A O 1
ATOM 2592 N N . THR A 1 352 ? -5.475 -14.565 -6.350 1.00 98.75 352 THR A N 1
ATOM 2593 C CA . THR A 1 352 ? -5.598 -14.140 -7.751 1.00 98.75 352 THR A CA 1
ATOM 2594 C C . THR A 1 352 ? -4.382 -13.327 -8.186 1.00 98.75 352 THR A C 1
ATOM 2596 O O . THR A 1 352 ? -3.761 -13.637 -9.201 1.00 98.75 352 THR A O 1
ATOM 2599 N N . GLU A 1 353 ? -4.008 -12.312 -7.409 1.00 98.69 353 GLU A N 1
ATOM 2600 C CA . GLU A 1 353 ? -2.908 -11.415 -7.763 1.00 98.69 353 GLU A CA 1
ATOM 2601 C C . GLU A 1 353 ? -1.522 -12.077 -7.596 1.00 98.69 353 GLU A C 1
ATOM 2603 O O . GLU A 1 353 ? -0.638 -11.858 -8.423 1.00 98.69 353 GLU A O 1
ATOM 2608 N N . LEU A 1 354 ? -1.330 -12.962 -6.607 1.00 98.69 354 LEU A N 1
ATOM 2609 C CA . LEU A 1 354 ? -0.103 -13.763 -6.450 1.00 98.69 354 LEU A CA 1
ATOM 2610 C C . LEU A 1 354 ? 0.107 -14.730 -7.628 1.00 98.69 354 LEU A C 1
ATOM 2612 O O . LEU A 1 354 ? 1.227 -14.855 -8.125 1.00 98.69 354 LEU A O 1
ATOM 2616 N N . ARG A 1 355 ? -0.962 -15.371 -8.127 1.00 98.56 355 ARG A N 1
ATOM 2617 C CA . ARG A 1 355 ? -0.891 -16.252 -9.307 1.00 98.56 355 ARG A CA 1
ATOM 2618 C C . ARG A 1 355 ? -0.498 -15.493 -10.576 1.00 98.56 355 ARG A C 1
ATOM 2620 O O . ARG A 1 355 ? 0.244 -16.035 -11.389 1.00 98.56 355 ARG A O 1
ATOM 2627 N N . LYS A 1 356 ? -0.922 -14.230 -10.741 1.00 97.81 356 LYS A N 1
ATOM 2628 C CA . LYS A 1 356 ? -0.479 -13.383 -11.872 1.00 97.81 356 LYS A CA 1
ATOM 2629 C C . LYS A 1 356 ? 1.030 -13.146 -11.870 1.00 97.81 356 LYS A C 1
ATOM 2631 O O . LYS A 1 356 ? 1.624 -13.032 -12.936 1.00 97.81 356 LYS A O 1
ATOM 2636 N N . LEU A 1 357 ? 1.644 -13.099 -10.687 1.00 97.69 357 LEU A N 1
ATOM 2637 C CA . LEU A 1 357 ? 3.095 -13.005 -10.532 1.00 97.69 357 LEU A CA 1
ATOM 2638 C C . LEU A 1 357 ? 3.803 -14.353 -10.744 1.00 97.69 357 LEU A C 1
ATOM 2640 O O . LEU A 1 357 ? 5.024 -14.396 -10.681 1.00 97.69 357 LEU A O 1
ATOM 2644 N N . GLY A 1 358 ? 3.076 -15.442 -11.003 1.00 97.62 358 GLY A N 1
ATOM 2645 C CA . GLY A 1 358 ? 3.630 -16.769 -11.283 1.00 97.62 358 GLY A CA 1
ATOM 2646 C C . GLY A 1 358 ? 3.771 -17.688 -10.068 1.00 97.62 358 GLY A C 1
ATOM 2647 O O . GLY A 1 358 ? 4.205 -18.823 -10.240 1.00 97.62 358 GLY A O 1
ATOM 2648 N N . ALA A 1 359 ? 3.409 -17.245 -8.859 1.00 98.25 359 ALA A N 1
ATOM 2649 C CA . ALA A 1 359 ? 3.446 -18.099 -7.673 1.00 98.25 359 ALA A CA 1
ATOM 2650 C C . ALA A 1 359 ? 2.380 -19.206 -7.736 1.00 98.25 359 ALA A C 1
ATOM 2652 O O . ALA A 1 359 ? 1.261 -18.987 -8.211 1.00 98.25 359 ALA A O 1
ATOM 2653 N N . GLU A 1 360 ? 2.703 -20.379 -7.194 1.00 98.56 360 GLU A N 1
ATOM 2654 C CA . GLU A 1 360 ? 1.705 -21.413 -6.930 1.00 98.56 360 GLU A CA 1
ATOM 2655 C C . GLU A 1 360 ? 0.982 -21.070 -5.623 1.00 98.56 360 GLU A C 1
ATOM 2657 O O . GLU A 1 360 ? 1.611 -20.773 -4.602 1.00 98.56 360 GLU A O 1
ATOM 2662 N N . VAL A 1 361 ? -0.353 -21.058 -5.672 1.00 98.69 361 VAL A N 1
ATOM 2663 C CA . VAL A 1 361 ? -1.185 -20.647 -4.538 1.00 98.69 361 VAL A CA 1
ATOM 2664 C C . VAL A 1 361 ? -2.336 -21.617 -4.322 1.00 98.69 361 VAL A C 1
ATOM 2666 O O . VAL A 1 361 ? -3.203 -21.769 -5.190 1.00 98.69 361 VAL A O 1
ATOM 2669 N N . GLU A 1 362 ? -2.384 -22.191 -3.123 1.00 98.62 362 GLU A N 1
ATOM 2670 C CA . GLU A 1 362 ? -3.527 -22.933 -2.591 1.00 98.62 362 GLU A CA 1
ATOM 2671 C C . GLU A 1 362 ? -4.258 -22.047 -1.575 1.00 98.62 362 GLU A C 1
ATOM 2673 O O . GLU A 1 362 ? -3.633 -21.415 -0.726 1.00 98.62 362 GLU A O 1
ATOM 2678 N N . GLU A 1 363 ? -5.583 -21.995 -1.634 1.00 98.25 363 GLU A N 1
ATOM 2679 C CA . GLU A 1 363 ? -6.396 -21.221 -0.697 1.00 98.25 363 GLU A CA 1
ATOM 2680 C C . GLU A 1 363 ? -7.604 -22.036 -0.242 1.00 98.25 363 GLU A C 1
ATOM 2682 O O . GLU A 1 363 ? -8.212 -22.764 -1.027 1.00 98.25 363 GLU A O 1
ATOM 2687 N N . GLY A 1 364 ? -7.961 -21.902 1.031 1.00 96.81 364 GLY A N 1
ATOM 2688 C CA . GLY A 1 364 ? -9.147 -22.524 1.611 1.00 96.81 364 GLY A CA 1
ATOM 2689 C C . GLY A 1 364 ? -9.964 -21.519 2.404 1.00 96.81 364 GLY A C 1
ATOM 2690 O O . GLY A 1 364 ? -9.723 -20.315 2.339 1.00 96.81 364 GLY A O 1
ATOM 2691 N N . ALA A 1 365 ? -10.957 -21.991 3.157 1.00 95.19 365 ALA A N 1
ATOM 2692 C CA . ALA A 1 365 ? -11.892 -21.119 3.875 1.00 95.19 365 ALA A CA 1
ATOM 2693 C C . ALA A 1 365 ? -11.191 -20.108 4.805 1.00 95.19 365 ALA A C 1
ATOM 2695 O O . ALA A 1 365 ? -11.630 -18.963 4.901 1.00 95.19 365 ALA A O 1
ATOM 2696 N N . ASP A 1 366 ? -10.088 -20.511 5.428 1.00 95.12 366 ASP A N 1
ATOM 2697 C CA . ASP A 1 366 ? -9.394 -19.783 6.486 1.00 95.12 366 ASP A CA 1
ATOM 2698 C C . ASP A 1 366 ? -7.861 -19.824 6.365 1.00 95.12 366 ASP A C 1
ATOM 2700 O O . ASP A 1 366 ? -7.168 -19.487 7.327 1.00 95.12 366 ASP A O 1
ATOM 2704 N N . TYR A 1 367 ? -7.326 -20.212 5.203 1.00 97.81 367 TYR A N 1
ATOM 2705 C CA . TYR A 1 367 ? -5.886 -20.286 4.971 1.00 97.81 367 TYR A CA 1
ATOM 2706 C C . TYR A 1 367 ? -5.484 -19.914 3.542 1.00 97.81 367 TYR A C 1
ATOM 2708 O O . TYR A 1 367 ? -6.281 -20.001 2.605 1.00 97.81 367 TYR A O 1
ATOM 2716 N N . ILE A 1 368 ? -4.208 -19.563 3.386 1.00 98.69 368 ILE A N 1
ATOM 2717 C CA . ILE A 1 368 ? -3.524 -19.430 2.097 1.00 98.69 368 ILE A CA 1
ATOM 2718 C C . ILE A 1 368 ? -2.126 -20.055 2.192 1.00 98.69 368 ILE A C 1
ATOM 2720 O O . ILE A 1 368 ? -1.433 -19.901 3.201 1.00 98.69 368 ILE A O 1
ATOM 2724 N N . ARG A 1 369 ? -1.714 -20.778 1.149 1.00 98.81 369 ARG A N 1
ATOM 2725 C CA . ARG A 1 369 ? -0.361 -21.308 0.967 1.00 98.81 369 ARG A CA 1
ATOM 2726 C C . ARG A 1 369 ? 0.256 -20.697 -0.274 1.00 98.81 369 ARG A C 1
ATOM 2728 O O . ARG A 1 369 ? -0.372 -20.708 -1.327 1.00 98.81 369 ARG A O 1
ATOM 2735 N N . VAL A 1 370 ? 1.473 -20.188 -0.142 1.00 98.81 370 VAL A N 1
ATOM 2736 C CA . VAL A 1 370 ? 2.195 -19.511 -1.221 1.00 98.81 370 VAL A CA 1
ATOM 2737 C C . VAL A 1 370 ? 3.532 -20.204 -1.424 1.00 98.81 370 VAL A C 1
ATOM 2739 O O . VAL A 1 370 ? 4.375 -20.211 -0.523 1.00 98.81 370 VAL A O 1
ATOM 2742 N N . THR A 1 371 ? 3.721 -20.770 -2.611 1.00 98.69 371 THR A N 1
ATOM 2743 C CA . THR A 1 371 ? 4.989 -21.346 -3.056 1.00 98.69 371 THR A CA 1
ATOM 2744 C C . THR A 1 371 ? 5.589 -20.419 -4.117 1.00 98.69 371 THR A C 1
ATOM 2746 O O . THR A 1 371 ? 4.970 -20.192 -5.163 1.00 98.69 371 THR A O 1
ATOM 2749 N N . PRO A 1 372 ? 6.770 -19.833 -3.862 1.00 96.94 372 PRO A N 1
ATOM 2750 C CA . PRO A 1 372 ? 7.386 -18.892 -4.782 1.00 96.94 372 PRO A CA 1
ATOM 2751 C C . PRO A 1 372 ? 7.873 -19.584 -6.055 1.00 96.94 372 PRO A C 1
ATOM 2753 O O . PRO A 1 372 ? 8.299 -20.738 -6.042 1.00 96.94 372 PRO A O 1
ATOM 2756 N N . ALA A 1 373 ? 7.859 -18.829 -7.149 1.00 95.19 373 ALA A N 1
ATOM 2757 C CA . ALA A 1 373 ? 8.375 -19.223 -8.453 1.00 95.19 373 ALA A CA 1
ATOM 2758 C C . ALA A 1 373 ? 9.133 -18.047 -9.093 1.00 95.19 373 ALA A C 1
ATOM 2760 O O . ALA A 1 373 ? 9.307 -16.994 -8.476 1.00 95.19 373 ALA A O 1
ATOM 2761 N N . ALA A 1 374 ? 9.589 -18.212 -10.337 1.00 94.12 374 ALA A N 1
ATOM 2762 C CA . ALA A 1 374 ? 10.169 -17.109 -11.099 1.00 94.12 374 ALA A CA 1
ATOM 2763 C C . ALA A 1 374 ? 9.101 -16.037 -11.369 1.00 94.12 374 ALA A C 1
ATOM 2765 O O . ALA A 1 374 ? 8.179 -16.269 -12.157 1.00 94.12 374 ALA A O 1
ATOM 2766 N N . LEU A 1 375 ? 9.233 -14.881 -10.707 1.00 95.81 375 LEU A N 1
ATOM 2767 C CA . LEU A 1 375 ? 8.199 -13.851 -10.751 1.00 95.81 375 LEU A CA 1
ATOM 2768 C C . LEU A 1 375 ? 8.042 -13.248 -12.147 1.00 95.81 375 LEU A C 1
ATOM 2770 O O . LEU A 1 375 ? 9.026 -12.961 -12.831 1.00 95.81 375 LEU A O 1
ATOM 2774 N N . GLN A 1 376 ? 6.790 -13.029 -12.540 1.00 94.62 376 GLN A N 1
ATOM 2775 C CA . GLN A 1 376 ? 6.423 -12.425 -13.816 1.00 94.62 376 GLN A CA 1
ATOM 2776 C C . GLN A 1 376 ? 5.850 -11.018 -13.620 1.00 94.62 376 GLN A C 1
ATOM 2778 O O . GLN A 1 376 ? 5.109 -10.786 -12.664 1.00 94.62 376 GLN A O 1
ATOM 2783 N N . PRO A 1 377 ? 6.137 -10.076 -14.532 1.00 94.88 377 PRO A N 1
ATOM 2784 C CA . PRO A 1 377 ? 5.530 -8.756 -14.494 1.00 94.88 377 PRO A CA 1
ATOM 2785 C C . PRO A 1 377 ? 4.013 -8.834 -14.651 1.00 94.88 377 PRO A C 1
ATOM 2787 O O . PRO A 1 377 ? 3.513 -9.497 -15.559 1.00 94.88 377 PRO A O 1
ATOM 2790 N N . ALA A 1 378 ? 3.283 -8.107 -13.809 1.00 94.94 378 ALA A N 1
ATOM 2791 C CA . ALA A 1 378 ? 1.826 -8.122 -13.817 1.00 94.94 378 ALA A CA 1
ATOM 2792 C C . ALA A 1 378 ? 1.229 -6.759 -13.458 1.00 94.94 378 ALA A C 1
ATOM 2794 O O . ALA A 1 378 ? 1.860 -5.933 -12.794 1.00 94.94 378 ALA A O 1
ATOM 2795 N N . ALA A 1 379 ? -0.020 -6.552 -13.880 1.00 95.56 379 ALA A N 1
ATOM 2796 C CA . ALA A 1 379 ? -0.871 -5.498 -13.350 1.00 95.56 379 ALA A CA 1
ATOM 2797 C C . ALA A 1 379 ? -1.735 -6.052 -12.212 1.00 95.56 379 ALA A C 1
ATOM 2799 O O . ALA A 1 379 ? -2.507 -6.997 -12.402 1.00 95.56 379 ALA A O 1
ATOM 2800 N N . ILE A 1 380 ? -1.592 -5.442 -11.042 1.00 97.88 380 ILE A N 1
ATOM 2801 C CA . ILE A 1 380 ? -2.221 -5.830 -9.791 1.00 97.88 380 ILE A CA 1
ATOM 2802 C C . ILE A 1 380 ? -3.490 -5.011 -9.588 1.00 97.88 380 ILE A C 1
ATOM 2804 O O . ILE A 1 380 ? -3.455 -3.777 -9.554 1.00 97.88 380 ILE A O 1
ATOM 2808 N N . ALA A 1 381 ? -4.620 -5.699 -9.454 1.00 98.12 381 ALA A N 1
ATOM 2809 C CA . ALA A 1 381 ? -5.875 -5.081 -9.047 1.00 98.12 381 ALA A CA 1
ATOM 2810 C C . ALA A 1 381 ? -5.909 -4.899 -7.523 1.00 98.12 381 ALA A C 1
ATOM 2812 O O . ALA A 1 381 ? -5.551 -5.803 -6.770 1.00 98.12 381 ALA A O 1
ATOM 2813 N N . THR A 1 382 ? -6.354 -3.731 -7.062 1.00 96.81 382 THR A N 1
ATOM 2814 C CA . THR A 1 382 ? -6.408 -3.398 -5.628 1.00 96.81 382 THR A CA 1
ATOM 2815 C C . THR A 1 382 ? -7.757 -3.679 -4.993 1.00 96.81 382 THR A C 1
ATOM 2817 O O . THR A 1 382 ? -7.818 -3.821 -3.778 1.00 96.81 382 THR A O 1
ATOM 2820 N N . TYR A 1 383 ? -8.825 -3.807 -5.789 1.00 94.81 383 TYR A N 1
ATOM 2821 C CA . TYR A 1 383 ? -10.190 -4.057 -5.305 1.00 94.81 383 TYR A CA 1
ATOM 2822 C C . TYR A 1 383 ? -10.687 -2.981 -4.318 1.00 94.81 383 TYR A C 1
ATOM 2824 O O . TYR A 1 383 ? -11.451 -3.299 -3.408 1.00 94.81 383 TYR A O 1
ATOM 2832 N N . ASP A 1 384 ? -10.222 -1.730 -4.471 1.00 91.31 384 ASP A N 1
ATOM 2833 C CA . ASP A 1 384 ? -10.435 -0.632 -3.505 1.00 91.31 384 ASP A CA 1
ATOM 2834 C C . ASP A 1 384 ? -9.952 -0.985 -2.075 1.00 91.31 384 ASP A C 1
ATOM 2836 O O . ASP A 1 384 ? -10.458 -0.517 -1.051 1.00 91.31 384 ASP A O 1
ATOM 2840 N N . ASP A 1 385 ? -8.949 -1.865 -1.982 1.00 92.94 385 ASP A N 1
ATOM 2841 C CA . ASP A 1 385 ? -8.327 -2.278 -0.733 1.00 92.94 385 ASP A CA 1
ATOM 2842 C C . ASP A 1 385 ? -6.869 -1.818 -0.671 1.00 92.94 385 ASP A C 1
ATOM 2844 O O . ASP A 1 385 ? -5.961 -2.422 -1.244 1.00 92.94 385 ASP A O 1
ATOM 2848 N N . HIS A 1 386 ? -6.644 -0.764 0.114 1.00 94.12 386 HIS A N 1
ATOM 2849 C CA . HIS A 1 386 ? -5.328 -0.230 0.472 1.00 94.12 386 HIS A CA 1
ATOM 2850 C C . HIS A 1 386 ? -4.262 -1.296 0.775 1.00 94.12 386 HIS A C 1
ATOM 2852 O O . HIS A 1 386 ? -3.099 -1.122 0.406 1.00 94.12 386 HIS A O 1
ATOM 2858 N N . ARG A 1 387 ? -4.627 -2.407 1.431 1.00 96.38 387 ARG A N 1
ATOM 2859 C CA . ARG A 1 387 ? -3.661 -3.458 1.782 1.00 96.38 387 ARG A CA 1
ATOM 2860 C C . ARG A 1 387 ? -3.175 -4.228 0.567 1.00 96.38 387 ARG A C 1
ATOM 2862 O O . ARG A 1 387 ? -2.006 -4.581 0.526 1.00 96.38 387 ARG A O 1
ATOM 2869 N N . MET A 1 388 ? -4.026 -4.438 -0.437 1.00 97.94 388 MET A N 1
ATOM 2870 C CA . MET A 1 388 ? -3.610 -5.064 -1.694 1.00 97.94 388 MET A CA 1
ATOM 2871 C C . MET A 1 388 ? -2.521 -4.217 -2.363 1.00 97.94 388 MET A C 1
ATOM 2873 O O . MET A 1 388 ? -1.456 -4.731 -2.688 1.00 97.94 388 MET A O 1
ATOM 2877 N N . ALA A 1 389 ? -2.728 -2.901 -2.477 1.00 97.88 389 ALA A N 1
ATOM 2878 C CA . ALA A 1 389 ? -1.737 -1.995 -3.063 1.00 97.88 389 ALA A CA 1
ATOM 2879 C C . ALA A 1 389 ? -0.386 -2.033 -2.320 1.00 97.88 389 ALA A C 1
ATOM 2881 O O . ALA A 1 389 ? 0.666 -2.176 -2.944 1.00 97.88 389 ALA A O 1
ATOM 2882 N N . MET A 1 390 ? -0.414 -1.935 -0.986 1.00 98.38 390 MET A N 1
ATOM 2883 C CA . MET A 1 390 ? 0.798 -1.865 -0.159 1.00 98.38 390 MET A CA 1
ATOM 2884 C C . MET A 1 390 ? 1.511 -3.215 -0.001 1.00 98.38 390 MET A C 1
ATOM 2886 O O . MET A 1 390 ? 2.735 -3.249 0.046 1.00 98.38 390 MET A O 1
ATOM 2890 N N . CYS A 1 391 ? 0.791 -4.339 0.060 1.00 98.31 391 CYS A N 1
ATOM 2891 C CA . CYS A 1 391 ? 1.421 -5.660 0.124 1.00 98.31 391 CYS A CA 1
ATOM 2892 C C . CYS A 1 391 ? 2.117 -6.008 -1.195 1.00 98.31 391 CYS A C 1
ATOM 2894 O O . CYS A 1 391 ? 3.238 -6.520 -1.174 1.00 98.31 391 CYS A O 1
ATOM 2896 N N . PHE A 1 392 ? 1.468 -5.744 -2.335 1.00 98.56 392 PHE A N 1
ATOM 2897 C CA . PHE A 1 392 ? 2.004 -6.106 -3.649 1.00 98.56 392 PHE A CA 1
ATOM 2898 C C . PHE A 1 392 ? 3.103 -5.173 -4.148 1.00 98.56 392 PHE A C 1
ATOM 2900 O O . PHE A 1 392 ? 3.889 -5.597 -4.991 1.00 98.56 392 PHE A O 1
ATOM 2907 N N . SER A 1 393 ? 3.246 -3.965 -3.594 1.00 98.38 393 SER A N 1
ATOM 2908 C CA . SER A 1 393 ? 4.406 -3.108 -3.885 1.00 98.38 393 SER A CA 1
ATOM 2909 C C . SER A 1 393 ? 5.740 -3.822 -3.603 1.00 98.38 393 SER A C 1
ATOM 2911 O O . SER A 1 393 ? 6.717 -3.612 -4.318 1.00 98.38 393 SER A O 1
ATOM 2913 N N . LEU A 1 394 ? 5.769 -4.734 -2.620 1.00 98.12 394 LEU A N 1
ATOM 2914 C CA . LEU A 1 394 ? 6.945 -5.527 -2.250 1.00 98.12 394 LEU A CA 1
ATOM 2915 C C . LEU A 1 394 ? 7.400 -6.478 -3.365 1.00 98.12 394 LEU A C 1
ATOM 2917 O O . LEU A 1 394 ? 8.588 -6.783 -3.460 1.00 98.12 394 LEU A O 1
ATOM 2921 N N . ALA A 1 395 ? 6.489 -6.912 -4.245 1.00 98.06 395 ALA A N 1
ATOM 2922 C CA . ALA A 1 395 ? 6.828 -7.760 -5.388 1.00 98.06 395 ALA A CA 1
ATOM 2923 C C . ALA A 1 395 ? 7.774 -7.059 -6.382 1.00 98.06 395 ALA A C 1
ATOM 2925 O O . ALA A 1 395 ? 8.450 -7.738 -7.159 1.00 98.06 395 ALA A O 1
ATOM 2926 N N . ALA A 1 396 ? 7.892 -5.725 -6.299 1.00 97.50 396 ALA A N 1
ATOM 2927 C CA . ALA A 1 396 ? 8.791 -4.921 -7.120 1.00 97.50 396 ALA A CA 1
ATOM 2928 C C . ALA A 1 396 ? 10.263 -5.349 -7.005 1.00 97.50 396 ALA A C 1
ATOM 2930 O O . ALA A 1 396 ? 11.036 -5.124 -7.927 1.00 97.50 396 ALA A O 1
ATOM 2931 N N . PHE A 1 397 ? 10.683 -6.013 -5.923 1.00 96.69 397 PHE A N 1
ATOM 2932 C CA . PHE A 1 397 ? 12.041 -6.567 -5.839 1.00 96.69 397 PHE A CA 1
ATOM 2933 C C . PHE A 1 397 ? 12.306 -7.700 -6.839 1.00 96.69 397 PHE A C 1
ATOM 2935 O O . PHE A 1 397 ? 13.424 -7.847 -7.331 1.00 96.69 397 PHE A O 1
ATOM 2942 N N . GLY A 1 398 ? 11.294 -8.505 -7.167 1.00 95.12 398 GLY A N 1
ATOM 2943 C CA . GLY A 1 398 ? 11.468 -9.636 -8.079 1.00 95.12 398 GLY A CA 1
ATOM 2944 C C . GLY A 1 398 ? 11.134 -9.315 -9.534 1.00 95.12 398 GLY A C 1
ATOM 2945 O O . GLY A 1 398 ? 11.674 -9.958 -10.428 1.00 95.12 398 GLY A O 1
ATOM 2946 N N . THR A 1 399 ? 10.276 -8.325 -9.789 1.00 95.62 399 THR A N 1
ATOM 2947 C CA . THR A 1 399 ? 9.860 -7.941 -11.146 1.00 95.62 399 THR A CA 1
ATOM 2948 C C . THR A 1 399 ? 9.210 -6.552 -11.158 1.00 95.62 399 THR A C 1
ATOM 2950 O O . THR A 1 399 ? 8.567 -6.193 -10.174 1.00 95.62 399 THR A O 1
ATOM 2953 N N . PRO A 1 400 ? 9.278 -5.780 -12.262 1.00 95.44 400 PRO A N 1
ATOM 2954 C CA . PRO A 1 400 ? 8.422 -4.607 -12.437 1.00 95.44 400 PRO A CA 1
ATOM 2955 C C . PRO A 1 400 ? 6.941 -4.988 -12.379 1.00 95.44 400 PRO A C 1
ATOM 2957 O O . PRO A 1 400 ? 6.560 -6.066 -12.847 1.00 95.44 400 PRO A O 1
ATOM 2960 N N . LEU A 1 401 ? 6.098 -4.097 -11.863 1.00 95.31 401 LEU A N 1
ATOM 2961 C CA . LEU A 1 401 ? 4.652 -4.312 -11.796 1.00 95.31 401 LEU A CA 1
ATOM 2962 C C . LEU A 1 401 ? 3.862 -3.010 -11.913 1.00 95.31 401 LEU A C 1
ATOM 2964 O O . LEU A 1 401 ? 4.389 -1.925 -11.686 1.00 95.31 401 LEU A O 1
ATOM 2968 N N . ARG A 1 402 ? 2.574 -3.136 -12.228 1.00 97.06 402 ARG A N 1
ATOM 2969 C CA . ARG A 1 402 ? 1.602 -2.041 -12.194 1.00 97.06 402 ARG A CA 1
ATOM 2970 C C . ARG A 1 402 ? 0.676 -2.222 -11.002 1.00 97.06 402 ARG A C 1
ATOM 2972 O O . ARG A 1 402 ? 0.070 -3.276 -10.873 1.00 97.06 402 ARG A O 1
ATOM 2979 N N . ILE A 1 403 ? 0.515 -1.204 -10.169 1.00 98.12 403 ILE A N 1
ATOM 2980 C CA . ILE A 1 403 ? -0.547 -1.126 -9.164 1.00 98.12 403 ILE A CA 1
ATOM 2981 C C . ILE A 1 403 ? -1.687 -0.294 -9.755 1.00 98.12 403 ILE A C 1
ATOM 2983 O O . ILE A 1 403 ? -1.514 0.896 -10.022 1.00 98.12 403 ILE A O 1
ATOM 2987 N N . ASN A 1 404 ? -2.845 -0.910 -9.980 1.00 97.12 404 ASN A N 1
ATOM 2988 C CA . ASN A 1 404 ? -4.042 -0.198 -10.431 1.00 97.12 404 ASN A CA 1
ATOM 2989 C C . ASN A 1 404 ? -4.710 0.511 -9.252 1.00 97.12 404 ASN A C 1
ATOM 2991 O O . ASN A 1 404 ? -4.755 -0.043 -8.163 1.00 97.12 404 ASN A O 1
ATOM 2995 N N . ASP A 1 405 ? -5.251 1.708 -9.468 1.00 95.81 405 ASP A N 1
ATOM 2996 C CA . ASP A 1 405 ? -5.866 2.526 -8.415 1.00 95.81 405 ASP A CA 1
ATOM 2997 C C . ASP A 1 405 ? -5.003 2.636 -7.133 1.00 95.81 405 ASP A C 1
ATOM 2999 O O . ASP A 1 405 ? -5.403 2.233 -6.035 1.00 95.81 405 ASP A O 1
ATOM 3003 N N . PRO A 1 406 ? -3.767 3.159 -7.247 1.00 96.56 406 PRO A N 1
ATOM 3004 C CA . PRO A 1 406 ? -2.835 3.243 -6.124 1.00 96.56 406 PRO A CA 1
ATOM 3005 C C . PRO A 1 406 ? -3.317 4.200 -5.024 1.00 96.56 406 PRO A C 1
ATOM 3007 O O . PRO A 1 406 ? -2.831 4.122 -3.901 1.00 96.56 406 PRO A O 1
ATOM 3010 N N . LYS A 1 407 ? -4.268 5.099 -5.315 1.00 95.00 407 LYS A N 1
ATOM 3011 C CA . LYS A 1 407 ? -4.777 6.098 -4.363 1.00 95.00 407 LYS A CA 1
ATOM 3012 C C . LYS A 1 407 ? -5.633 5.487 -3.252 1.00 95.00 407 LYS A C 1
ATOM 3014 O O . LYS A 1 407 ? -5.787 6.128 -2.215 1.00 95.00 407 LYS A O 1
ATOM 3019 N N . CYS A 1 408 ? -6.097 4.242 -3.402 1.00 93.12 408 CYS A N 1
ATOM 3020 C CA . CYS A 1 408 ? -6.822 3.530 -2.344 1.00 93.12 408 CYS A CA 1
ATOM 3021 C C . CYS A 1 408 ? -6.033 3.449 -1.017 1.00 93.12 408 CYS A C 1
ATOM 3023 O O . CYS A 1 408 ? -6.638 3.325 0.049 1.00 93.12 408 CYS A O 1
ATOM 3025 N N . VAL A 1 409 ? -4.696 3.603 -1.039 1.00 94.69 409 VAL A N 1
ATOM 3026 C CA . VAL A 1 409 ? -3.845 3.668 0.168 1.00 94.69 409 VAL A CA 1
ATOM 3027 C C . VAL A 1 409 ? -4.198 4.812 1.124 1.00 94.69 409 VAL A C 1
ATOM 3029 O O . VAL A 1 409 ? -3.947 4.686 2.323 1.00 94.69 409 VAL A O 1
ATOM 3032 N N . ALA A 1 410 ? -4.858 5.877 0.646 1.00 91.12 410 ALA A N 1
ATOM 3033 C CA . ALA A 1 410 ? -5.290 7.024 1.453 1.00 91.12 410 ALA A CA 1
ATOM 3034 C C . ALA A 1 410 ? -6.180 6.656 2.649 1.00 91.12 410 ALA A C 1
ATOM 3036 O O . ALA A 1 410 ? -6.244 7.388 3.637 1.00 91.12 410 ALA A O 1
ATOM 3037 N N . LYS A 1 411 ? -6.787 5.466 2.627 1.00 88.31 411 LYS A N 1
ATOM 3038 C CA . LYS A 1 411 ? -7.559 4.938 3.751 1.00 88.31 411 LYS A CA 1
ATOM 3039 C C . LYS A 1 411 ? -6.748 4.757 5.039 1.00 88.31 411 LYS A C 1
ATOM 3041 O O . LYS A 1 411 ? -7.329 4.779 6.125 1.00 88.31 411 LYS A O 1
ATOM 3046 N N . THR A 1 412 ? -5.440 4.513 4.948 1.00 90.81 412 THR A N 1
ATOM 3047 C CA . THR A 1 412 ? -4.575 4.331 6.133 1.00 90.81 412 THR A CA 1
ATOM 3048 C C . THR A 1 412 ? -3.203 4.977 6.022 1.00 90.81 412 THR A C 1
ATOM 3050 O O . THR A 1 412 ? -2.575 5.189 7.052 1.00 90.81 412 THR A O 1
ATOM 3053 N N . PHE A 1 413 ? -2.710 5.240 4.811 1.00 94.19 413 PHE A N 1
ATOM 3054 C CA . PHE A 1 413 ? -1.363 5.758 4.587 1.00 94.19 413 PHE A CA 1
ATOM 3055 C C . PHE A 1 413 ? -1.298 6.570 3.273 1.00 94.19 413 PHE A C 1
ATOM 3057 O O . PHE A 1 413 ? -0.804 6.072 2.261 1.00 94.19 413 PHE A O 1
ATOM 3064 N N . PRO A 1 414 ? -1.814 7.815 3.256 1.00 91.56 414 PRO A N 1
ATOM 3065 C CA . PRO A 1 414 ? -1.947 8.619 2.033 1.00 91.56 414 PRO A CA 1
ATOM 3066 C C . PRO A 1 414 ? -0.657 8.850 1.239 1.00 91.56 414 PRO A C 1
ATOM 3068 O O . PRO A 1 414 ? -0.681 8.805 0.012 1.00 91.56 414 PRO A O 1
ATOM 3071 N N . ASP A 1 415 ? 0.470 9.047 1.918 1.00 94.62 415 ASP A N 1
ATOM 3072 C CA . ASP A 1 415 ? 1.794 9.271 1.330 1.00 94.62 415 ASP A CA 1
ATOM 3073 C C . ASP A 1 415 ? 2.626 7.976 1.217 1.00 94.62 415 ASP A C 1
ATOM 3075 O O . ASP A 1 415 ? 3.843 8.025 1.040 1.00 94.62 415 ASP A O 1
ATOM 3079 N N . TYR A 1 416 ? 1.993 6.795 1.277 1.00 97.69 416 TYR A N 1
ATOM 3080 C CA . TYR A 1 416 ? 2.686 5.499 1.292 1.00 97.69 416 TYR A CA 1
ATOM 3081 C C . TYR A 1 416 ? 3.718 5.343 0.171 1.00 97.69 416 TYR A C 1
ATOM 3083 O O . TYR A 1 416 ? 4.866 4.992 0.440 1.00 97.69 416 TYR A O 1
ATOM 3091 N N . PHE A 1 417 ? 3.332 5.603 -1.083 1.00 97.75 417 PHE A N 1
ATOM 3092 C CA . PHE A 1 417 ? 4.229 5.404 -2.225 1.00 97.75 417 PHE A CA 1
ATOM 3093 C C . PHE A 1 417 ? 5.372 6.426 -2.270 1.00 97.75 417 PHE A C 1
ATOM 3095 O O . PHE A 1 417 ? 6.448 6.102 -2.766 1.00 97.75 417 PHE A O 1
ATOM 3102 N N . GLU A 1 418 ? 5.181 7.618 -1.698 1.00 97.19 418 GLU A N 1
ATOM 3103 C CA . GLU A 1 418 ? 6.258 8.594 -1.509 1.00 97.19 418 GLU A CA 1
ATOM 3104 C C . GLU A 1 418 ? 7.272 8.075 -0.480 1.00 97.19 418 GLU A C 1
ATOM 3106 O O . GLU A 1 418 ? 8.472 8.034 -0.755 1.00 97.19 418 GLU A O 1
ATOM 3111 N N . ARG A 1 419 ? 6.797 7.583 0.674 1.00 97.88 419 ARG A N 1
ATOM 3112 C CA . ARG A 1 419 ? 7.659 6.976 1.704 1.00 97.88 419 ARG A CA 1
ATOM 3113 C C . ARG A 1 419 ? 8.380 5.741 1.186 1.00 97.88 419 ARG A C 1
ATOM 3115 O O . ARG A 1 419 ? 9.569 5.586 1.437 1.00 97.88 419 ARG A O 1
ATOM 3122 N N . PHE A 1 420 ? 7.674 4.890 0.445 1.00 98.19 420 PHE A N 1
ATOM 3123 C CA . PHE A 1 420 ? 8.220 3.705 -0.209 1.00 98.19 420 PHE A CA 1
ATOM 3124 C C . PHE A 1 420 ? 9.348 4.073 -1.177 1.00 98.19 420 PHE A C 1
ATOM 3126 O O . PHE A 1 420 ? 10.435 3.503 -1.095 1.00 98.19 420 PHE A O 1
ATOM 3133 N N . ALA A 1 421 ? 9.138 5.062 -2.050 1.00 96.69 421 ALA A N 1
ATOM 3134 C CA . ALA A 1 421 ? 10.179 5.551 -2.950 1.00 96.69 421 ALA A CA 1
ATOM 3135 C C . ALA A 1 421 ? 11.378 6.136 -2.181 1.00 96.69 421 ALA A C 1
ATOM 3137 O O . ALA A 1 421 ? 12.521 5.891 -2.551 1.00 96.69 421 ALA A O 1
ATOM 3138 N N . GLY A 1 422 ? 11.130 6.842 -1.073 1.00 97.25 422 GLY A N 1
ATOM 3139 C CA . GLY A 1 422 ? 12.171 7.458 -0.244 1.00 97.25 422 GLY A CA 1
ATOM 3140 C C . GLY A 1 422 ? 13.128 6.481 0.449 1.00 97.25 422 GLY A C 1
ATOM 3141 O O . GLY A 1 422 ? 14.219 6.887 0.842 1.00 97.25 422 GLY A O 1
ATOM 3142 N N . VAL A 1 423 ? 12.751 5.206 0.591 1.00 98.12 423 VAL A N 1
ATOM 3143 C CA . VAL A 1 423 ? 13.599 4.167 1.209 1.00 98.12 423 VAL A CA 1
ATOM 3144 C C . VAL A 1 423 ? 13.960 3.027 0.261 1.00 98.12 423 VAL A C 1
ATOM 3146 O O . VAL A 1 423 ? 14.529 2.031 0.704 1.00 98.12 423 VAL A O 1
ATOM 3149 N N . THR A 1 424 ? 13.642 3.140 -1.030 1.00 97.94 424 THR A N 1
ATOM 3150 C CA . THR A 1 424 ? 13.961 2.126 -2.045 1.00 97.94 424 THR A CA 1
ATOM 3151 C C . THR A 1 424 ? 14.872 2.690 -3.125 1.00 97.94 424 THR A C 1
ATOM 3153 O O . THR A 1 424 ? 14.880 3.883 -3.413 1.00 97.94 424 THR A O 1
ATOM 3156 N N . ARG A 1 425 ? 15.656 1.814 -3.756 1.00 96.38 425 ARG A N 1
ATOM 3157 C CA . ARG A 1 425 ? 16.445 2.141 -4.946 1.00 96.38 425 ARG A CA 1
ATOM 3158 C C . ARG A 1 425 ? 15.980 1.270 -6.103 1.00 96.38 425 ARG A C 1
ATOM 3160 O O . ARG A 1 425 ? 16.036 0.048 -6.001 1.00 96.38 425 ARG A O 1
ATOM 3167 N N . ALA A 1 426 ? 15.547 1.891 -7.194 1.00 95.25 426 ALA A N 1
ATOM 3168 C CA . ALA A 1 426 ? 15.167 1.199 -8.422 1.00 95.25 426 ALA A CA 1
ATOM 3169 C C . ALA A 1 426 ? 16.388 0.805 -9.268 1.00 95.25 426 ALA A C 1
ATOM 3171 O O . ALA A 1 426 ? 17.456 1.411 -9.148 1.00 95.25 426 ALA A O 1
ATOM 3172 N N . ALA A 1 427 ? 16.208 -0.173 -10.158 1.00 95.31 427 ALA A N 1
ATOM 3173 C CA . ALA A 1 427 ? 17.151 -0.437 -11.236 1.00 95.31 427 ALA A CA 1
ATOM 3174 C C . ALA A 1 427 ? 17.329 0.833 -12.106 1.00 95.31 427 ALA A C 1
ATOM 3176 O O . ALA A 1 427 ? 16.332 1.483 -12.454 1.00 95.31 427 ALA A O 1
ATOM 3177 N N . PRO A 1 428 ? 18.581 1.238 -12.402 1.00 96.69 428 PRO A N 1
ATOM 3178 C CA . PRO A 1 428 ? 18.871 2.469 -13.124 1.00 96.69 428 PRO A CA 1
ATOM 3179 C C . PRO A 1 428 ? 18.425 2.381 -14.582 1.00 96.69 428 PRO A C 1
ATOM 3181 O O . PRO A 1 428 ? 18.520 1.333 -15.225 1.00 96.69 428 PRO A O 1
ATOM 3184 N N . VAL A 1 429 ? 17.991 3.522 -15.115 1.00 97.75 429 VAL A N 1
ATOM 3185 C CA . VAL A 1 429 ? 17.581 3.658 -16.516 1.00 97.75 429 VAL A CA 1
ATOM 3186 C C . VAL A 1 429 ? 18.413 4.734 -17.198 1.00 97.75 429 VAL A C 1
ATOM 3188 O O . VAL A 1 429 ? 18.519 5.855 -16.695 1.00 97.75 429 VAL A O 1
ATOM 3191 N N . ILE A 1 430 ? 18.946 4.403 -18.371 1.00 98.38 430 ILE A N 1
ATOM 3192 C CA . ILE A 1 430 ? 19.520 5.345 -19.328 1.00 98.38 430 ILE A CA 1
ATOM 3193 C C . ILE A 1 430 ? 18.523 5.498 -20.477 1.00 98.38 430 ILE A C 1
ATOM 3195 O O . ILE A 1 430 ? 18.293 4.564 -21.246 1.00 98.38 430 ILE A O 1
ATOM 3199 N N . ALA A 1 431 ? 17.918 6.676 -20.586 1.00 97.94 431 ALA A N 1
ATOM 3200 C CA . ALA A 1 431 ? 16.997 7.016 -21.661 1.00 97.94 431 ALA A CA 1
ATOM 3201 C C . ALA A 1 431 ? 17.745 7.784 -22.758 1.00 97.94 431 ALA A C 1
ATOM 3203 O O . ALA A 1 431 ? 18.297 8.853 -22.496 1.00 97.94 431 ALA A O 1
ATOM 3204 N N . ILE A 1 432 ? 17.762 7.249 -23.980 1.00 98.00 432 ILE A N 1
ATOM 3205 C CA . ILE A 1 432 ? 18.404 7.872 -25.144 1.00 98.00 432 ILE A CA 1
ATOM 3206 C C . ILE A 1 432 ? 17.329 8.255 -26.162 1.00 98.00 432 ILE A C 1
ATOM 3208 O O . ILE A 1 432 ? 16.873 7.436 -26.963 1.00 98.00 432 ILE A O 1
ATOM 3212 N N . ASP A 1 433 ? 16.943 9.524 -26.147 1.00 97.00 433 ASP A N 1
ATOM 3213 C CA . ASP A 1 433 ? 15.998 10.089 -27.102 1.00 97.00 433 ASP A CA 1
ATOM 3214 C C . ASP A 1 433 ? 16.714 10.724 -28.287 1.00 97.00 433 ASP A C 1
ATOM 3216 O O . ASP A 1 433 ? 17.840 11.200 -28.180 1.00 97.00 433 ASP A O 1
ATOM 3220 N N . GLY A 1 434 ? 16.069 10.742 -29.448 1.00 94.06 434 GLY A N 1
ATOM 3221 C CA . GLY A 1 434 ? 16.615 11.440 -30.605 1.00 94.06 434 GLY A CA 1
ATOM 3222 C C . GLY A 1 434 ? 15.885 11.145 -31.910 1.00 94.06 434 GLY A C 1
ATOM 3223 O O . GLY A 1 434 ? 15.080 10.205 -31.993 1.00 94.06 434 GLY A O 1
ATOM 3224 N N . PRO A 1 435 ? 16.174 11.922 -32.967 1.00 90.94 435 PRO A N 1
ATOM 3225 C CA . PRO A 1 435 ? 15.539 11.739 -34.261 1.00 90.94 435 PRO A CA 1
ATOM 3226 C C . PRO A 1 435 ? 15.864 10.376 -34.886 1.00 90.94 435 PRO A C 1
ATOM 3228 O O . PRO A 1 435 ? 16.715 9.600 -34.432 1.00 90.94 435 PRO A O 1
ATOM 3231 N N . SER A 1 436 ? 15.140 10.030 -35.949 1.00 85.06 436 SER A N 1
ATOM 3232 C CA . SER A 1 436 ? 15.450 8.821 -36.717 1.00 85.06 436 SER A CA 1
ATOM 3233 C C . SER A 1 436 ? 16.829 8.943 -37.373 1.00 85.06 436 SER A C 1
ATOM 3235 O O . SER A 1 436 ? 17.247 10.041 -37.729 1.00 85.06 436 SER A O 1
ATOM 3237 N N . ALA A 1 437 ? 17.522 7.813 -37.544 1.00 83.94 437 ALA A N 1
ATOM 3238 C CA . ALA A 1 437 ? 18.848 7.719 -38.169 1.00 83.94 437 ALA A CA 1
ATOM 3239 C C . ALA A 1 437 ? 19.993 8.499 -37.478 1.00 83.94 437 ALA A C 1
ATOM 3241 O O . ALA A 1 437 ? 21.080 8.587 -38.039 1.00 83.94 437 ALA A O 1
ATOM 3242 N N . SER A 1 438 ? 19.814 8.993 -36.244 1.00 88.69 438 SER A N 1
ATOM 3243 C CA . SER A 1 438 ? 20.894 9.641 -35.475 1.00 88.69 438 SER A CA 1
ATOM 3244 C C . SER A 1 438 ? 21.984 8.683 -34.978 1.00 88.69 438 SER A C 1
ATOM 3246 O O . SER A 1 438 ? 23.043 9.130 -34.565 1.00 88.69 438 SER A O 1
ATOM 3248 N N . GLY A 1 439 ? 21.753 7.368 -35.042 1.00 88.25 439 GLY A N 1
ATOM 3249 C CA . GLY A 1 439 ? 22.652 6.349 -34.482 1.00 88.25 439 GLY A CA 1
ATOM 3250 C C . GLY A 1 439 ? 22.273 5.893 -33.070 1.00 88.25 439 GLY A C 1
ATOM 3251 O O . GLY A 1 439 ? 22.926 5.002 -32.534 1.00 88.25 439 GLY A O 1
ATOM 3252 N N . LYS A 1 440 ? 21.187 6.433 -32.492 1.00 92.56 440 LYS A N 1
ATOM 3253 C CA . LYS A 1 440 ? 20.756 6.124 -31.118 1.00 92.56 440 LYS A CA 1
ATOM 3254 C C . LYS A 1 440 ? 20.575 4.638 -30.813 1.00 92.56 440 LYS A C 1
ATOM 3256 O O . LYS A 1 440 ? 21.087 4.203 -29.797 1.00 92.56 440 LYS A O 1
ATOM 3261 N N . GLY A 1 441 ? 19.942 3.857 -31.694 1.00 91.94 441 GLY A N 1
ATOM 3262 C CA . GLY A 1 441 ? 19.732 2.425 -31.445 1.00 91.94 441 GLY A CA 1
ATOM 3263 C C . GLY A 1 441 ? 21.052 1.658 -31.355 1.00 91.94 441 GLY A C 1
ATOM 3264 O O . GLY A 1 441 ? 21.254 0.862 -30.447 1.00 91.94 441 GLY A O 1
ATOM 3265 N N . THR A 1 442 ? 22.009 1.973 -32.234 1.00 92.25 442 THR A N 1
ATOM 3266 C CA . THR A 1 442 ? 23.350 1.371 -32.199 1.00 92.25 442 THR A CA 1
ATOM 3267 C C . THR A 1 442 ? 24.123 1.772 -30.946 1.00 92.25 442 THR A C 1
ATOM 3269 O O . THR A 1 442 ? 24.726 0.917 -30.304 1.00 92.25 442 THR A O 1
ATOM 3272 N N . VAL A 1 443 ? 24.095 3.055 -30.573 1.00 95.94 443 VAL A N 1
ATOM 3273 C CA . VAL A 1 443 ? 24.751 3.533 -29.347 1.00 95.94 443 VAL A CA 1
ATOM 3274 C C . VAL A 1 443 ? 24.106 2.902 -28.111 1.00 95.94 443 VAL A C 1
ATOM 3276 O O . VAL A 1 443 ? 24.817 2.365 -27.270 1.00 95.94 443 VAL A O 1
ATOM 3279 N N . ALA A 1 444 ? 22.775 2.892 -28.024 1.00 96.94 444 ALA A N 1
ATOM 3280 C CA . ALA A 1 444 ? 22.025 2.337 -26.903 1.00 96.94 444 ALA A CA 1
ATOM 3281 C C . ALA A 1 444 ? 22.293 0.846 -26.704 1.00 96.94 444 ALA A C 1
ATOM 3283 O O . ALA A 1 444 ? 22.593 0.429 -25.588 1.00 96.94 444 ALA A O 1
ATOM 3284 N N . ALA A 1 445 ? 22.252 0.054 -27.777 1.00 96.25 445 ALA A N 1
ATOM 3285 C CA . ALA A 1 445 ? 22.498 -1.376 -27.682 1.00 96.25 445 ALA A CA 1
ATOM 3286 C C . ALA A 1 445 ? 23.932 -1.701 -27.233 1.00 96.25 445 ALA A C 1
ATOM 3288 O O . ALA A 1 445 ? 24.127 -2.597 -26.415 1.00 96.25 445 ALA A O 1
ATOM 3289 N N . ARG A 1 446 ? 24.932 -0.947 -27.712 1.00 96.69 446 ARG A N 1
ATOM 3290 C CA . ARG A 1 446 ? 26.332 -1.114 -27.287 1.00 96.69 446 ARG A CA 1
ATOM 3291 C C . ARG A 1 446 ? 26.568 -0.675 -25.848 1.00 96.69 446 ARG A C 1
ATOM 3293 O O . ARG A 1 446 ? 27.246 -1.378 -25.112 1.00 96.69 446 ARG A O 1
ATOM 3300 N N . VAL A 1 447 ? 25.981 0.448 -25.431 1.00 97.56 447 VAL A N 1
ATOM 3301 C CA . VAL A 1 447 ? 26.023 0.894 -24.028 1.00 97.56 447 VAL A CA 1
ATOM 3302 C C . VAL A 1 447 ? 25.360 -0.148 -23.123 1.00 97.56 447 VAL A C 1
ATOM 3304 O O . VAL A 1 447 ? 25.906 -0.468 -22.072 1.00 97.56 447 VAL A O 1
ATOM 3307 N N . ALA A 1 448 ? 24.223 -0.718 -23.537 1.00 96.88 448 ALA A N 1
ATOM 3308 C CA . ALA A 1 448 ? 23.555 -1.784 -22.795 1.00 96.88 448 ALA A CA 1
ATOM 3309 C C . ALA A 1 448 ? 24.456 -3.015 -22.645 1.00 96.88 448 ALA A C 1
ATOM 3311 O O . ALA A 1 448 ? 24.620 -3.515 -21.536 1.00 96.88 448 ALA A O 1
ATOM 3312 N N . ALA A 1 449 ? 25.076 -3.462 -23.742 1.00 95.62 449 ALA A N 1
ATOM 3313 C CA . ALA A 1 449 ? 25.984 -4.603 -23.744 1.00 95.62 449 ALA A CA 1
ATOM 3314 C C . ALA A 1 449 ? 27.203 -4.378 -22.832 1.00 95.62 449 ALA A C 1
ATOM 3316 O O . ALA A 1 449 ? 27.520 -5.250 -22.027 1.00 95.62 449 ALA A O 1
ATOM 3317 N N . GLU A 1 450 ? 27.832 -3.201 -22.901 1.00 96.25 450 GLU A N 1
ATOM 3318 C CA . GLU A 1 450 ? 28.999 -2.851 -22.079 1.00 96.25 450 GLU A CA 1
ATOM 3319 C C . GLU A 1 450 ? 28.660 -2.788 -20.579 1.00 96.25 450 GLU A C 1
ATOM 3321 O O . GLU A 1 450 ? 29.453 -3.203 -19.736 1.00 96.25 450 GLU A O 1
ATOM 3326 N N . LEU A 1 451 ? 27.465 -2.298 -20.227 1.00 95.62 451 LEU A N 1
ATOM 3327 C CA . LEU A 1 451 ? 26.995 -2.223 -18.838 1.00 95.62 451 LEU A CA 1
ATOM 3328 C C . LEU A 1 451 ? 26.366 -3.533 -18.330 1.00 95.62 451 LEU A C 1
ATOM 3330 O O . LEU A 1 451 ? 26.079 -3.650 -17.138 1.00 95.62 451 LEU A O 1
ATOM 3334 N N . GLY A 1 452 ? 26.105 -4.501 -19.215 1.00 95.69 452 GLY A N 1
ATOM 3335 C CA . GLY A 1 452 ? 25.309 -5.693 -18.907 1.00 95.69 452 GLY A CA 1
ATOM 3336 C C . GLY A 1 452 ? 23.833 -5.389 -18.612 1.00 95.69 452 GLY A C 1
ATOM 3337 O O . GLY A 1 452 ? 23.177 -6.145 -17.896 1.00 95.69 452 GLY A O 1
ATOM 3338 N N . TYR A 1 453 ? 23.316 -4.264 -19.108 1.00 96.25 453 TYR A N 1
ATOM 3339 C CA . TYR A 1 453 ? 21.937 -3.814 -18.902 1.00 96.25 453 TYR A CA 1
ATOM 3340 C C . TYR A 1 453 ? 20.995 -4.423 -19.944 1.00 96.25 453 TYR A C 1
ATOM 3342 O O . TYR A 1 453 ? 21.405 -4.815 -21.037 1.00 96.25 453 TYR A O 1
ATOM 3350 N N . ALA A 1 454 ? 19.701 -4.463 -19.623 1.00 95.31 454 ALA A N 1
ATOM 3351 C CA . ALA A 1 454 ? 18.670 -4.757 -20.607 1.00 95.31 454 ALA A CA 1
ATOM 3352 C C . ALA A 1 454 ? 18.640 -3.667 -21.692 1.00 95.31 454 ALA A C 1
ATOM 3354 O O . ALA A 1 454 ? 18.889 -2.491 -21.414 1.00 95.31 454 ALA A O 1
ATOM 3355 N N . TYR A 1 455 ? 18.301 -4.054 -22.921 1.00 96.81 455 TYR A N 1
ATOM 3356 C CA . TYR A 1 455 ? 18.119 -3.137 -24.045 1.00 96.81 455 TYR A CA 1
ATOM 3357 C C . TYR A 1 455 ? 16.640 -3.063 -24.445 1.00 96.81 455 TYR A C 1
ATOM 3359 O O . TYR A 1 455 ? 15.956 -4.086 -24.505 1.00 96.81 455 TYR A O 1
ATOM 3367 N N . LEU A 1 456 ? 16.148 -1.856 -24.732 1.00 96.50 456 LEU A N 1
ATOM 3368 C CA . LEU A 1 456 ? 14.812 -1.610 -25.276 1.00 96.50 456 LEU A CA 1
ATOM 3369 C C . LEU A 1 456 ? 14.885 -0.669 -26.488 1.00 96.50 456 LEU A C 1
ATOM 3371 O O . LEU A 1 456 ? 15.107 0.529 -26.325 1.00 96.50 456 LEU A O 1
ATOM 3375 N N . ASP A 1 457 ? 14.592 -1.193 -27.684 1.00 95.06 457 ASP A N 1
ATOM 3376 C CA . ASP A 1 457 ? 14.270 -0.377 -28.866 1.00 95.06 457 ASP A CA 1
ATOM 3377 C C . ASP A 1 457 ? 12.761 -0.096 -28.873 1.00 95.06 457 ASP A C 1
ATOM 3379 O O . ASP A 1 457 ? 11.944 -0.891 -29.356 1.00 95.06 457 ASP A O 1
ATOM 3383 N N . SER A 1 458 ? 12.373 1.061 -28.335 1.00 92.81 458 SER A N 1
ATOM 3384 C CA . SER A 1 458 ? 10.970 1.480 -28.281 1.00 92.81 458 SER A CA 1
ATOM 3385 C C . SER A 1 458 ? 10.365 1.610 -29.681 1.00 92.81 458 SER A C 1
ATOM 3387 O O . SER A 1 458 ? 9.209 1.256 -29.906 1.00 92.81 458 SER A O 1
ATOM 3389 N N . GLY A 1 459 ? 11.150 2.050 -30.669 1.00 89.56 459 GLY A N 1
ATOM 3390 C CA . GLY A 1 459 ? 10.691 2.160 -32.050 1.00 89.56 459 GLY A CA 1
ATOM 3391 C C . GLY A 1 459 ? 10.420 0.799 -32.697 1.00 89.56 459 GLY A C 1
ATOM 3392 O O . GLY A 1 459 ? 9.468 0.671 -33.471 1.00 89.56 459 GLY A O 1
ATOM 3393 N N . ALA A 1 460 ? 11.249 -0.208 -32.414 1.00 92.75 460 ALA A N 1
ATOM 3394 C CA . ALA A 1 460 ? 11.037 -1.579 -32.865 1.00 92.75 460 ALA A CA 1
ATOM 3395 C C . ALA A 1 460 ? 9.825 -2.209 -32.197 1.00 92.75 460 ALA A C 1
ATOM 3397 O O . ALA A 1 460 ? 9.122 -2.951 -32.871 1.00 92.75 460 ALA A O 1
ATOM 3398 N N . LEU A 1 461 ? 9.529 -1.868 -30.942 1.00 94.88 461 LEU A N 1
ATOM 3399 C CA . LEU A 1 461 ? 8.359 -2.388 -30.243 1.00 94.88 461 LEU A CA 1
ATOM 3400 C C . LEU A 1 461 ? 7.052 -2.108 -31.008 1.00 94.88 461 LEU A C 1
ATOM 3402 O O . LEU A 1 461 ? 6.287 -3.033 -31.261 1.00 94.88 461 LEU A O 1
ATOM 3406 N N . TYR A 1 462 ? 6.839 -0.880 -31.495 1.00 94.38 462 TYR A N 1
ATOM 3407 C CA . TYR A 1 462 ? 5.667 -0.560 -32.330 1.00 94.38 462 TYR A CA 1
ATOM 3408 C C . TYR A 1 462 ? 5.656 -1.319 -33.670 1.00 94.38 462 TYR A C 1
ATOM 3410 O O . TYR A 1 462 ? 4.594 -1.706 -34.159 1.00 94.38 462 TYR A O 1
ATOM 3418 N N . ARG A 1 463 ? 6.829 -1.560 -34.274 1.00 95.31 463 ARG A N 1
ATOM 3419 C CA . ARG A 1 463 ? 6.948 -2.350 -35.516 1.00 95.31 463 ARG A CA 1
ATOM 3420 C C . ARG A 1 463 ? 6.667 -3.834 -35.276 1.00 95.31 463 ARG A C 1
ATOM 3422 O O . ARG A 1 463 ? 6.039 -4.472 -36.114 1.00 95.31 463 ARG A O 1
ATOM 3429 N N . LEU A 1 464 ? 7.080 -4.365 -34.128 1.00 97.12 464 LEU A N 1
ATOM 3430 C CA . LEU A 1 464 ? 6.779 -5.728 -33.696 1.00 97.12 464 LEU A CA 1
ATOM 3431 C C . LEU A 1 464 ? 5.278 -5.904 -33.464 1.00 97.12 464 LEU A C 1
ATOM 3433 O O . LEU A 1 464 ? 4.723 -6.893 -33.928 1.00 97.12 464 LEU A O 1
ATOM 3437 N N . THR A 1 465 ? 4.603 -4.922 -32.860 1.00 97.50 465 THR A N 1
ATOM 3438 C CA . THR A 1 465 ? 3.138 -4.925 -32.735 1.00 97.50 465 THR A CA 1
ATOM 3439 C C . THR A 1 465 ? 2.450 -4.960 -34.100 1.00 97.50 465 THR A C 1
ATOM 3441 O O . THR A 1 465 ? 1.561 -5.780 -34.314 1.00 97.50 465 THR A O 1
ATOM 3444 N N . ALA A 1 466 ? 2.879 -4.125 -35.054 1.00 97.31 466 ALA A N 1
ATOM 3445 C CA . ALA A 1 466 ? 2.313 -4.124 -36.406 1.00 97.31 466 ALA A CA 1
ATOM 3446 C C . ALA A 1 466 ? 2.556 -5.454 -37.147 1.00 97.31 466 ALA A C 1
ATOM 3448 O O . ALA A 1 466 ? 1.655 -5.966 -37.816 1.00 97.31 466 ALA A O 1
ATOM 3449 N N . LEU A 1 467 ? 3.748 -6.044 -37.000 1.00 97.62 467 LEU A N 1
ATOM 3450 C CA . LEU A 1 467 ? 4.063 -7.363 -37.551 1.00 97.62 467 LEU A CA 1
ATOM 3451 C C . LEU A 1 467 ? 3.190 -8.460 -36.927 1.00 97.62 467 LEU A C 1
ATOM 3453 O O . LEU A 1 467 ? 2.639 -9.278 -37.660 1.00 97.62 467 LEU A O 1
ATOM 3457 N N . ALA A 1 468 ? 3.033 -8.459 -35.603 1.00 97.31 468 ALA A N 1
ATOM 3458 C CA . ALA A 1 468 ? 2.206 -9.426 -34.888 1.00 97.31 468 ALA A CA 1
ATOM 3459 C C . ALA A 1 468 ? 0.725 -9.312 -35.284 1.00 97.31 468 ALA A C 1
ATOM 3461 O O . ALA A 1 468 ? 0.089 -10.327 -35.555 1.00 97.31 468 ALA A O 1
ATOM 3462 N N . ALA A 1 469 ? 0.194 -8.091 -35.412 1.00 97.25 469 ALA A N 1
ATOM 3463 C CA . ALA A 1 469 ? -1.161 -7.855 -35.912 1.00 97.25 469 ALA A CA 1
ATOM 3464 C C . ALA A 1 469 ? -1.353 -8.398 -37.330 1.00 97.25 469 ALA A C 1
ATOM 3466 O O . ALA A 1 469 ? -2.309 -9.126 -37.584 1.00 97.25 469 ALA A O 1
ATOM 3467 N N . ARG A 1 470 ? -0.386 -8.164 -38.224 1.00 96.56 470 ARG A N 1
ATOM 3468 C CA . ARG A 1 470 ? -0.416 -8.732 -39.577 1.00 96.56 470 ARG A CA 1
ATOM 3469 C C . ARG A 1 470 ? -0.407 -10.263 -39.560 1.00 96.56 470 ARG A C 1
ATOM 3471 O O . ARG A 1 470 ? -1.186 -10.878 -40.280 1.00 96.56 470 ARG A O 1
ATOM 3478 N N . GLN A 1 471 ? 0.455 -10.881 -38.752 1.00 95.69 471 GLN A N 1
ATOM 3479 C CA . GLN A 1 471 ? 0.519 -12.344 -38.615 1.00 95.69 471 GLN A CA 1
ATOM 3480 C C . GLN A 1 471 ? -0.789 -12.927 -38.063 1.00 95.69 471 GLN A C 1
ATOM 3482 O O . GLN A 1 471 ? -1.206 -14.002 -38.486 1.00 95.69 471 GLN A O 1
ATOM 3487 N N . ALA A 1 472 ? -1.460 -12.195 -37.173 1.00 96.31 472 ALA A N 1
ATOM 3488 C CA . ALA A 1 472 ? -2.766 -12.545 -36.628 1.00 96.31 472 ALA A CA 1
ATOM 3489 C C . ALA A 1 472 ? -3.945 -12.175 -37.551 1.00 96.31 472 ALA A C 1
ATOM 3491 O O . ALA A 1 472 ? -5.091 -12.425 -37.190 1.00 96.31 472 ALA A O 1
ATOM 3492 N N . SER A 1 473 ? -3.687 -11.594 -38.733 1.00 97.12 473 SER A N 1
ATOM 3493 C CA . SER A 1 473 ? -4.715 -11.064 -39.645 1.00 97.12 473 SER A CA 1
ATOM 3494 C C . SER A 1 473 ? -5.656 -10.039 -38.990 1.00 97.12 473 SER A C 1
ATOM 3496 O O . SER A 1 473 ? -6.834 -9.961 -39.329 1.00 97.12 473 SER A O 1
ATOM 3498 N N . VAL A 1 474 ? -5.129 -9.252 -38.049 1.00 97.50 474 VAL A N 1
ATOM 3499 C CA . VAL A 1 474 ? -5.819 -8.135 -37.395 1.00 97.50 474 VAL A CA 1
ATOM 3500 C C . VAL A 1 474 ? -5.480 -6.842 -38.131 1.00 97.50 474 VAL A C 1
ATOM 3502 O O . VAL A 1 474 ? -4.305 -6.541 -38.359 1.00 97.50 474 VAL A O 1
ATOM 3505 N N . ASP A 1 475 ? -6.509 -6.077 -38.495 1.00 96.69 475 ASP A N 1
ATOM 3506 C CA . ASP A 1 475 ? -6.343 -4.767 -39.125 1.00 96.69 475 ASP A CA 1
ATOM 3507 C C . ASP A 1 475 ? -5.648 -3.795 -38.157 1.00 96.69 475 ASP A C 1
ATOM 3509 O O . ASP A 1 475 ? -5.995 -3.717 -36.979 1.00 96.69 475 ASP A O 1
ATOM 3513 N N . TRP A 1 476 ? -4.660 -3.037 -38.639 1.00 97.38 476 TRP A N 1
ATOM 3514 C CA . TRP A 1 476 ? -3.907 -2.102 -37.799 1.00 97.38 476 TRP A CA 1
ATOM 3515 C C . TRP A 1 476 ? -4.743 -0.962 -37.228 1.00 97.38 476 TRP A C 1
ATOM 3517 O O . TRP A 1 476 ? -4.270 -0.302 -36.309 1.00 97.38 476 TRP A O 1
ATOM 3527 N N . THR A 1 477 ? -5.938 -0.720 -37.765 1.00 95.31 477 THR A N 1
ATOM 3528 C CA . THR A 1 477 ? -6.890 0.282 -37.278 1.00 95.31 477 THR A CA 1
ATOM 3529 C C . THR A 1 477 ? -7.840 -0.256 -36.204 1.00 95.31 477 THR A C 1
ATOM 3531 O O . THR A 1 477 ? -8.509 0.540 -35.545 1.00 95.31 477 THR A O 1
ATOM 3534 N N . ASP A 1 478 ? -7.871 -1.574 -35.968 1.00 96.62 478 ASP A N 1
ATOM 3535 C CA . ASP A 1 478 ? -8.634 -2.179 -34.872 1.00 96.62 478 ASP A CA 1
ATOM 3536 C C . ASP A 1 478 ? -7.907 -1.966 -33.536 1.00 96.62 478 ASP A C 1
ATOM 3538 O O . ASP A 1 478 ? -7.099 -2.777 -33.078 1.00 96.62 478 ASP A O 1
ATOM 3542 N N . GLU A 1 479 ? -8.190 -0.826 -32.912 1.00 96.56 479 GLU A N 1
ATOM 3543 C CA . GLU A 1 479 ? -7.536 -0.374 -31.687 1.00 96.56 479 GLU A CA 1
ATOM 3544 C C . GLU A 1 479 ? -7.548 -1.407 -30.557 1.00 96.56 479 GLU A C 1
ATOM 3546 O O . GLU A 1 479 ? -6.509 -1.634 -29.932 1.00 96.56 479 GLU A O 1
ATOM 3551 N N . PHE A 1 480 ? -8.680 -2.063 -30.302 1.00 96.38 480 PHE A N 1
ATOM 3552 C CA . PHE A 1 480 ? -8.795 -2.992 -29.179 1.00 96.38 480 PHE A CA 1
ATOM 3553 C C . PHE A 1 480 ? -8.118 -4.332 -29.474 1.00 96.38 480 PHE A C 1
ATOM 3555 O O . PHE A 1 480 ? -7.438 -4.873 -28.597 1.00 96.38 480 PHE A O 1
ATOM 3562 N N . ALA A 1 481 ? -8.241 -4.852 -30.700 1.00 96.62 481 ALA A N 1
ATOM 3563 C CA . ALA A 1 481 ? -7.571 -6.092 -31.080 1.00 96.62 481 ALA A CA 1
ATOM 3564 C C . ALA A 1 481 ? -6.042 -5.921 -31.116 1.00 96.62 481 ALA A C 1
ATOM 3566 O O . ALA A 1 481 ? -5.305 -6.762 -30.593 1.00 96.62 481 ALA A O 1
ATOM 3567 N N . VAL A 1 482 ? -5.549 -4.801 -31.654 1.00 97.19 482 VAL A N 1
ATOM 3568 C CA . VAL A 1 482 ? -4.114 -4.485 -31.660 1.00 97.19 482 VAL A CA 1
ATOM 3569 C C . VAL A 1 482 ? -3.597 -4.239 -30.240 1.00 97.19 482 VAL A C 1
ATOM 3571 O O . VAL A 1 482 ? -2.498 -4.689 -29.911 1.00 97.19 482 VAL A O 1
ATOM 3574 N N . ALA A 1 483 ? -4.371 -3.584 -29.367 1.00 95.81 483 ALA A N 1
ATOM 3575 C CA . ALA A 1 483 ? -3.989 -3.398 -27.966 1.00 95.81 483 ALA A CA 1
ATOM 3576 C C . ALA A 1 483 ? -3.857 -4.741 -27.229 1.00 95.81 483 ALA A C 1
ATOM 3578 O O . ALA A 1 483 ? -2.877 -4.949 -26.515 1.00 95.81 483 ALA A O 1
ATOM 3579 N N . ALA A 1 484 ? -4.773 -5.688 -27.461 1.00 94.88 484 ALA A N 1
ATOM 3580 C CA . ALA A 1 484 ? -4.694 -7.031 -26.882 1.00 94.88 484 ALA A CA 1
ATOM 3581 C C . ALA A 1 484 ? -3.438 -7.800 -27.336 1.00 94.88 484 ALA A C 1
ATOM 3583 O O . ALA A 1 484 ? -2.810 -8.498 -26.532 1.00 94.88 484 ALA A O 1
ATOM 3584 N N . ILE A 1 485 ? -3.033 -7.640 -28.602 1.00 95.56 485 ILE A N 1
ATOM 3585 C CA . ILE A 1 485 ? -1.764 -8.177 -29.117 1.00 95.56 485 ILE A CA 1
ATOM 3586 C C . ILE A 1 485 ? -0.574 -7.498 -28.431 1.00 95.56 485 ILE A C 1
ATOM 3588 O O . ILE A 1 485 ? 0.338 -8.177 -27.962 1.00 95.56 485 ILE A O 1
ATOM 3592 N N . ALA A 1 486 ? -0.591 -6.168 -28.326 1.00 94.88 486 ALA A N 1
ATOM 3593 C CA . ALA A 1 486 ? 0.473 -5.394 -27.695 1.00 94.88 486 ALA A CA 1
ATOM 3594 C C . ALA A 1 486 ? 0.702 -5.795 -26.227 1.00 94.88 486 ALA A C 1
ATOM 3596 O O . ALA A 1 486 ? 1.850 -5.914 -25.797 1.00 94.88 486 ALA A O 1
ATOM 3597 N N . THR A 1 487 ? -0.366 -6.058 -25.466 1.00 91.25 487 THR A N 1
ATOM 3598 C CA . THR A 1 487 ? -0.286 -6.498 -24.063 1.00 91.25 487 THR A CA 1
ATOM 3599 C C . THR A 1 487 ? 0.446 -7.832 -23.896 1.00 91.25 487 THR A C 1
ATOM 3601 O O . THR A 1 487 ? 1.166 -8.005 -22.915 1.00 91.25 487 THR A O 1
ATOM 3604 N N . ASN A 1 488 ? 0.302 -8.757 -24.847 1.00 88.88 488 ASN A N 1
ATOM 3605 C CA . ASN A 1 488 ? 0.836 -10.122 -24.751 1.00 88.88 488 ASN A CA 1
ATOM 3606 C C . ASN A 1 488 ? 2.088 -10.350 -25.611 1.00 88.88 488 ASN A C 1
ATOM 3608 O O . ASN A 1 488 ? 2.501 -11.487 -25.824 1.00 88.88 488 ASN A O 1
ATOM 3612 N N . LEU A 1 489 ? 2.684 -9.276 -26.129 1.00 91.25 489 LEU A N 1
ATOM 3613 C CA . LEU A 1 489 ? 3.782 -9.356 -27.081 1.00 91.25 489 LEU A CA 1
ATOM 3614 C C . LEU A 1 489 ? 5.055 -9.907 -26.417 1.00 91.25 489 LEU A C 1
ATOM 3616 O O . LEU A 1 489 ? 5.657 -9.216 -25.593 1.00 91.25 489 LEU A O 1
ATOM 3620 N N . ASP A 1 490 ? 5.488 -11.112 -26.784 1.00 91.56 490 ASP A N 1
ATOM 3621 C CA . ASP A 1 490 ? 6.754 -11.693 -26.322 1.00 91.56 490 ASP A CA 1
ATOM 3622 C C . ASP A 1 490 ? 7.917 -11.211 -27.198 1.00 91.56 490 ASP A C 1
ATOM 3624 O O . ASP A 1 490 ? 8.011 -11.551 -28.381 1.00 91.56 490 ASP A O 1
ATOM 3628 N N . VAL A 1 491 ? 8.779 -10.374 -26.620 1.00 93.88 491 VAL A N 1
ATOM 3629 C CA . VAL A 1 491 ? 9.840 -9.664 -27.340 1.00 93.88 491 VAL A CA 1
ATOM 3630 C C . VAL A 1 491 ? 11.159 -9.704 -26.588 1.00 93.88 491 VAL A C 1
ATOM 3632 O O . VAL A 1 491 ? 11.202 -9.573 -25.365 1.00 93.88 491 VAL A O 1
ATOM 3635 N N . ALA A 1 492 ? 12.245 -9.809 -27.349 1.00 92.94 492 ALA A N 1
ATOM 3636 C CA . ALA A 1 492 ? 13.604 -9.674 -26.845 1.00 92.94 492 ALA A CA 1
ATOM 3637 C C . ALA A 1 492 ? 14.422 -8.780 -27.781 1.00 92.94 492 ALA A C 1
ATOM 3639 O O . ALA A 1 492 ? 14.302 -8.884 -29.005 1.00 92.94 492 ALA A O 1
ATOM 3640 N N . PHE A 1 493 ? 15.256 -7.922 -27.192 1.00 92.94 493 PHE A N 1
ATOM 3641 C CA . PHE A 1 493 ? 16.160 -7.027 -27.909 1.00 92.94 493 PHE A CA 1
ATOM 3642 C C . PHE A 1 493 ? 17.601 -7.258 -27.448 1.00 92.94 493 PHE A C 1
ATOM 3644 O O . PHE A 1 493 ? 17.889 -7.271 -26.253 1.00 92.94 493 PHE A O 1
ATOM 3651 N N . ALA A 1 494 ? 18.506 -7.386 -28.409 1.00 87.31 494 ALA A N 1
ATOM 3652 C CA . ALA A 1 494 ? 19.953 -7.322 -28.247 1.00 87.31 494 ALA A CA 1
ATOM 3653 C C . ALA A 1 494 ? 20.557 -6.579 -29.454 1.00 87.31 494 ALA A C 1
ATOM 3655 O O . ALA A 1 494 ? 19.839 -6.262 -30.402 1.00 87.31 494 ALA A O 1
ATOM 3656 N N . GLU A 1 495 ? 21.870 -6.316 -29.449 1.00 81.81 495 GLU A N 1
ATOM 3657 C CA . GLU A 1 495 ? 22.536 -5.466 -30.460 1.00 81.81 495 GLU A CA 1
ATOM 3658 C C . GLU A 1 495 ? 22.190 -5.826 -31.910 1.00 81.81 495 GLU A C 1
ATOM 3660 O O . GLU A 1 495 ? 21.907 -4.940 -32.715 1.00 81.81 495 GLU A O 1
ATOM 3665 N N . ASN A 1 496 ? 22.140 -7.120 -32.232 1.00 80.06 496 ASN A N 1
ATOM 3666 C CA . ASN A 1 496 ? 21.837 -7.604 -33.581 1.00 80.06 496 ASN A CA 1
ATOM 3667 C C . ASN A 1 496 ? 20.675 -8.608 -33.624 1.00 80.06 496 ASN A C 1
ATOM 3669 O O . ASN A 1 496 ? 20.417 -9.197 -34.673 1.00 80.06 496 ASN A O 1
ATOM 3673 N N . ASP A 1 497 ? 19.971 -8.806 -32.508 1.00 88.62 497 ASP A N 1
ATOM 3674 C CA . ASP A 1 497 ? 18.936 -9.832 -32.370 1.00 88.62 497 ASP A CA 1
ATOM 3675 C C . ASP A 1 497 ? 17.642 -9.197 -31.851 1.00 88.62 497 ASP A C 1
ATOM 3677 O O . ASP A 1 497 ? 17.578 -8.698 -30.729 1.00 88.62 497 ASP A O 1
ATOM 3681 N N . ILE A 1 498 ? 16.617 -9.174 -32.704 1.00 93.38 498 ILE A N 1
ATOM 3682 C CA . ILE A 1 498 ? 15.273 -8.723 -32.342 1.00 93.38 498 ILE A CA 1
ATOM 3683 C C . ILE A 1 498 ? 14.331 -9.889 -32.580 1.00 93.38 498 ILE A C 1
ATOM 3685 O O . ILE A 1 498 ? 14.176 -10.339 -33.724 1.00 93.38 498 ILE A O 1
ATOM 3689 N N . ARG A 1 499 ? 13.693 -10.351 -31.503 1.00 95.31 499 ARG A N 1
ATOM 3690 C CA . ARG A 1 499 ? 12.829 -11.530 -31.527 1.00 95.31 499 ARG A CA 1
ATOM 3691 C C . ARG A 1 499 ? 11.379 -11.199 -31.235 1.00 95.31 499 ARG A C 1
ATOM 3693 O O . ARG A 1 499 ? 11.093 -10.333 -30.412 1.00 95.31 499 ARG A O 1
ATOM 3700 N N . LEU A 1 500 ? 10.494 -11.945 -31.886 1.00 95.69 500 LEU A N 1
ATOM 3701 C CA . LEU A 1 500 ? 9.065 -12.014 -31.601 1.00 95.69 500 LEU A CA 1
ATOM 3702 C C . LEU A 1 500 ? 8.702 -13.485 -31.400 1.00 95.69 500 LEU A C 1
ATOM 3704 O O . LEU A 1 500 ? 8.943 -14.287 -32.303 1.00 95.69 500 LEU A O 1
ATOM 3708 N N . ASN A 1 501 ? 8.164 -13.846 -30.233 1.00 93.06 501 ASN A N 1
ATOM 3709 C CA . ASN A 1 501 ? 7.860 -15.239 -29.871 1.00 93.06 501 ASN A CA 1
ATOM 3710 C C . ASN A 1 501 ? 9.070 -16.177 -30.099 1.00 93.06 501 ASN A C 1
ATOM 3712 O O . ASN A 1 501 ? 8.957 -17.250 -30.692 1.00 93.06 501 ASN A O 1
ATOM 3716 N N . GLY A 1 502 ? 10.270 -15.710 -29.738 1.00 92.81 502 GLY A N 1
ATOM 3717 C CA . GLY A 1 502 ? 11.538 -16.422 -29.937 1.00 92.81 502 GLY A CA 1
ATOM 3718 C C . GLY A 1 502 ? 12.108 -16.434 -31.367 1.00 92.81 502 GLY A C 1
ATOM 3719 O O . GLY A 1 502 ? 13.284 -16.774 -31.530 1.00 92.81 502 GLY A O 1
ATOM 3720 N N . ALA A 1 503 ? 11.354 -16.030 -32.395 1.00 94.12 503 ALA A N 1
ATOM 3721 C CA . ALA A 1 503 ? 11.815 -16.002 -33.786 1.00 94.12 503 ALA A CA 1
ATOM 3722 C C . ALA A 1 503 ? 12.551 -14.697 -34.128 1.00 94.12 503 ALA A C 1
ATOM 3724 O O . ALA A 1 503 ? 12.079 -13.616 -33.784 1.00 94.12 503 ALA A O 1
ATOM 3725 N N . LEU A 1 504 ? 13.678 -14.785 -34.845 1.00 95.06 504 LEU A N 1
ATOM 3726 C CA . LEU A 1 504 ? 14.432 -13.619 -35.317 1.00 95.06 504 LEU A CA 1
ATOM 3727 C C . LEU A 1 504 ? 13.647 -12.894 -36.423 1.00 95.06 504 LEU A C 1
ATOM 3729 O O . LEU A 1 504 ? 13.432 -13.443 -37.501 1.00 95.06 504 LEU A O 1
ATOM 3733 N N . VAL A 1 505 ? 13.243 -11.648 -36.166 1.00 94.44 505 VAL A N 1
ATOM 3734 C CA . VAL A 1 505 ? 12.367 -10.863 -37.061 1.00 94.44 505 VAL A CA 1
ATOM 3735 C C . VAL A 1 505 ? 12.941 -9.494 -37.435 1.00 94.44 505 VAL A C 1
ATOM 3737 O O . VAL A 1 505 ? 12.239 -8.660 -38.007 1.00 94.44 505 VAL A O 1
ATOM 3740 N N . GLY A 1 506 ? 14.224 -9.251 -37.147 1.00 88.44 506 GLY A N 1
ATOM 3741 C CA . GLY A 1 506 ? 14.880 -7.954 -37.345 1.00 88.44 506 GLY A CA 1
ATOM 3742 C C . GLY A 1 506 ? 14.744 -7.371 -38.758 1.00 88.44 506 GLY A C 1
ATOM 3743 O O . GLY A 1 506 ? 14.559 -6.163 -38.897 1.00 88.44 506 GLY A O 1
ATOM 3744 N N . ASP A 1 507 ? 14.790 -8.198 -39.804 1.00 87.50 507 ASP A N 1
ATOM 3745 C CA . ASP A 1 507 ? 14.604 -7.731 -41.185 1.00 87.50 507 ASP A CA 1
ATOM 3746 C C . ASP A 1 507 ? 13.126 -7.573 -41.560 1.00 87.50 507 ASP A C 1
ATOM 3748 O O . ASP A 1 507 ? 12.760 -6.593 -42.209 1.00 87.50 507 ASP A O 1
ATOM 3752 N N . ALA A 1 508 ? 12.255 -8.460 -41.067 1.00 89.88 508 ALA A N 1
ATOM 3753 C CA . ALA A 1 508 ? 10.812 -8.385 -41.304 1.00 89.88 508 ALA A CA 1
ATOM 3754 C C . ALA A 1 508 ? 10.215 -7.066 -40.785 1.00 89.88 508 ALA A C 1
ATOM 3756 O O . ALA A 1 508 ? 9.418 -6.423 -41.473 1.00 89.88 508 ALA A O 1
ATOM 3757 N N . ILE A 1 509 ? 10.660 -6.610 -39.608 1.00 91.69 509 ILE A N 1
ATOM 3758 C CA . ILE A 1 509 ? 10.190 -5.350 -39.019 1.00 91.69 509 ILE A CA 1
ATOM 3759 C C . ILE A 1 509 ? 10.770 -4.096 -39.685 1.00 91.69 509 ILE A C 1
ATOM 3761 O O . ILE A 1 509 ? 10.346 -2.996 -39.351 1.00 91.69 509 ILE A O 1
ATOM 3765 N N . ARG A 1 510 ? 11.753 -4.219 -40.587 1.00 87.19 510 ARG A N 1
ATOM 3766 C CA . ARG A 1 510 ? 12.382 -3.079 -41.287 1.00 87.19 510 ARG A CA 1
ATOM 3767 C C . ARG A 1 510 ? 11.786 -2.815 -42.667 1.00 87.19 510 ARG A C 1
ATOM 3769 O O . ARG A 1 510 ? 12.209 -1.868 -43.326 1.00 87.19 510 ARG A O 1
ATOM 3776 N N . THR A 1 511 ? 10.821 -3.626 -43.091 1.00 86.44 511 THR A N 1
ATOM 3777 C CA . THR A 1 511 ? 10.088 -3.413 -44.340 1.00 86.44 511 THR A CA 1
ATOM 3778 C C . THR A 1 511 ? 9.281 -2.114 -44.294 1.00 86.44 511 THR A C 1
ATOM 3780 O O . THR A 1 511 ? 8.883 -1.624 -43.229 1.00 86.44 511 THR A O 1
ATOM 3783 N N . GLU A 1 512 ? 9.050 -1.539 -45.470 1.00 82.69 512 GLU A N 1
ATOM 3784 C CA . GLU A 1 512 ? 8.309 -0.287 -45.624 1.00 82.69 512 GLU A CA 1
ATOM 3785 C C . GLU A 1 512 ? 6.847 -0.447 -45.182 1.00 82.69 512 GLU A C 1
ATOM 3787 O O . GLU A 1 512 ? 6.326 0.371 -44.425 1.00 82.69 512 GLU A O 1
ATOM 3792 N N . GLU A 1 513 ? 6.238 -1.581 -45.537 1.00 90.31 513 GLU A N 1
ATOM 3793 C CA . GLU A 1 513 ? 4.888 -1.973 -45.128 1.00 90.31 513 GLU A CA 1
ATOM 3794 C C . GLU A 1 513 ? 4.733 -2.011 -43.597 1.00 90.31 513 GLU A C 1
ATOM 3796 O O . GLU A 1 513 ? 3.848 -1.354 -43.049 1.00 90.31 513 GLU A O 1
ATOM 3801 N N . ILE A 1 514 ? 5.618 -2.715 -42.878 1.00 94.31 514 ILE A N 1
ATOM 3802 C CA . ILE A 1 514 ? 5.548 -2.781 -41.408 1.00 94.31 514 ILE A CA 1
ATOM 3803 C C . ILE A 1 514 ? 5.852 -1.421 -40.769 1.00 94.31 514 ILE A C 1
ATOM 3805 O O . ILE A 1 514 ? 5.281 -1.081 -39.735 1.00 94.31 514 ILE A O 1
ATOM 3809 N N . SER A 1 515 ? 6.705 -0.603 -41.387 1.00 87.25 515 SER A N 1
ATOM 3810 C CA . SER A 1 515 ? 6.976 0.760 -40.913 1.00 87.25 515 SER A CA 1
ATOM 3811 C C . SER A 1 515 ? 5.753 1.681 -41.051 1.00 87.25 515 SER A C 1
ATOM 3813 O O . SER A 1 515 ? 5.488 2.495 -40.158 1.00 87.25 515 SER A O 1
ATOM 3815 N N . ALA A 1 516 ? 4.978 1.533 -42.130 1.00 87.19 516 ALA A N 1
ATOM 3816 C CA . ALA A 1 516 ? 3.695 2.208 -42.296 1.00 87.19 516 ALA A CA 1
ATOM 3817 C C . ALA A 1 516 ? 2.675 1.726 -41.253 1.00 87.19 516 ALA A C 1
ATOM 3819 O O . ALA A 1 516 ? 2.054 2.555 -40.583 1.00 87.19 516 ALA A O 1
ATOM 3820 N N . GLY A 1 517 ? 2.575 0.412 -41.030 1.00 93.44 517 GLY A N 1
ATOM 3821 C CA . GLY A 1 517 ? 1.713 -0.154 -39.991 1.00 93.44 517 GLY A CA 1
ATOM 3822 C C . GLY A 1 517 ? 2.067 0.319 -38.586 1.00 93.44 517 GLY A C 1
ATOM 3823 O O . GLY A 1 517 ? 1.193 0.745 -37.836 1.00 93.44 517 GLY A O 1
ATOM 3824 N N . ALA A 1 518 ? 3.358 0.379 -38.257 1.00 92.38 518 ALA A N 1
ATOM 3825 C CA . ALA A 1 518 ? 3.845 0.902 -36.983 1.00 92.38 518 ALA A CA 1
ATOM 3826 C C . ALA A 1 518 ? 3.404 2.354 -36.732 1.00 92.38 518 ALA A C 1
ATOM 3828 O O . ALA A 1 518 ? 3.175 2.752 -35.592 1.00 92.38 518 ALA A O 1
ATOM 3829 N N . SER A 1 519 ? 3.279 3.153 -37.795 1.00 87.88 519 SER A N 1
ATOM 3830 C CA . SER A 1 519 ? 2.809 4.536 -37.698 1.00 87.88 519 SER A CA 1
ATOM 3831 C C . SER A 1 519 ? 1.311 4.617 -37.396 1.00 87.88 519 SER A C 1
ATOM 3833 O O . SER A 1 519 ? 0.910 5.497 -36.637 1.00 87.88 519 SER A O 1
ATOM 3835 N N . GLN A 1 520 ? 0.513 3.693 -37.942 1.00 91.00 520 GLN A N 1
ATOM 3836 C CA . GLN A 1 520 ? -0.922 3.582 -37.663 1.00 91.00 520 GLN A CA 1
ATOM 3837 C C . GLN A 1 520 ? -1.169 3.103 -36.229 1.00 91.00 520 GLN A C 1
ATOM 3839 O O . GLN A 1 520 ? -1.836 3.795 -35.467 1.00 91.00 520 GLN A O 1
ATOM 3844 N N . VAL A 1 521 ? -0.540 1.998 -35.811 1.00 93.75 521 VAL A N 1
ATOM 3845 C CA . VAL A 1 521 ? -0.715 1.461 -34.447 1.00 93.75 521 VAL A CA 1
ATOM 3846 C C . VAL A 1 521 ? -0.223 2.440 -33.373 1.00 93.75 521 VAL A C 1
ATOM 3848 O O . VAL A 1 521 ? -0.820 2.542 -32.308 1.00 93.75 521 VAL A O 1
ATOM 3851 N N . ALA A 1 522 ? 0.834 3.218 -33.647 1.00 89.00 522 ALA A N 1
ATOM 3852 C CA . ALA A 1 522 ? 1.356 4.212 -32.706 1.00 89.00 522 ALA A CA 1
ATOM 3853 C C . ALA A 1 522 ? 0.440 5.433 -32.511 1.00 89.00 522 ALA A C 1
ATOM 3855 O O . ALA A 1 522 ? 0.677 6.212 -31.581 1.00 89.00 522 ALA A O 1
ATOM 3856 N N . ALA A 1 523 ? -0.550 5.626 -33.390 1.00 88.31 523 ALA A N 1
ATOM 3857 C CA . ALA A 1 523 ? -1.558 6.674 -33.275 1.00 88.31 523 ALA A CA 1
ATOM 3858 C C . ALA A 1 523 ? -2.748 6.260 -32.392 1.00 88.31 523 ALA A C 1
ATOM 3860 O O . ALA A 1 523 ? -3.507 7.133 -31.980 1.00 88.31 523 ALA A O 1
ATOM 3861 N N . LEU A 1 524 ? -2.892 4.966 -32.079 1.00 91.69 524 LEU A N 1
ATOM 3862 C CA . LEU A 1 524 ? -4.026 4.421 -31.332 1.00 91.69 524 LEU A CA 1
ATOM 3863 C C . LEU A 1 524 ? -3.792 4.518 -29.811 1.00 91.69 524 LEU A C 1
ATOM 3865 O O . LEU A 1 524 ? -2.823 3.933 -29.307 1.00 91.69 524 LEU A O 1
ATOM 3869 N N . PRO A 1 525 ? -4.641 5.247 -29.060 1.00 91.56 525 PRO A N 1
ATOM 3870 C CA . PRO A 1 525 ? -4.480 5.441 -27.617 1.00 91.56 525 PRO A CA 1
ATOM 3871 C C . PRO A 1 525 ? -4.361 4.151 -26.792 1.00 91.56 525 PRO A C 1
ATOM 3873 O O . PRO A 1 525 ? -3.422 4.031 -26.003 1.00 91.56 525 PRO A O 1
ATOM 3876 N N . ALA A 1 526 ? -5.244 3.169 -26.993 1.00 92.06 526 ALA A N 1
ATOM 3877 C CA . ALA A 1 526 ? -5.243 1.921 -26.227 1.00 92.06 526 ALA A CA 1
ATOM 3878 C C . ALA A 1 526 ? -3.974 1.092 -26.478 1.00 92.06 526 ALA A C 1
ATOM 3880 O O . ALA A 1 526 ? -3.432 0.471 -25.562 1.00 92.06 526 ALA A O 1
ATOM 3881 N N . VAL A 1 527 ? -3.441 1.134 -27.705 1.00 93.62 527 VAL A N 1
ATOM 3882 C CA . VAL A 1 527 ? -2.168 0.485 -28.049 1.00 93.62 527 VAL A CA 1
ATOM 3883 C C . VAL A 1 527 ? -1.008 1.164 -27.324 1.00 93.62 527 VAL A C 1
ATOM 3885 O O . VAL A 1 527 ? -0.142 0.479 -26.781 1.00 93.62 527 VAL A O 1
ATOM 3888 N N . ARG A 1 528 ? -0.986 2.504 -27.262 1.00 91.25 528 ARG A N 1
ATOM 3889 C CA . ARG A 1 528 ? 0.041 3.243 -26.506 1.00 91.25 528 ARG A CA 1
ATOM 3890 C C . ARG A 1 528 ? -0.014 2.923 -25.013 1.00 91.25 528 ARG A C 1
ATOM 3892 O O . ARG A 1 528 ? 1.037 2.736 -24.409 1.00 91.25 528 ARG A O 1
ATOM 3899 N N . GLU A 1 529 ? -1.205 2.836 -24.424 1.00 89.38 529 GLU A N 1
ATOM 3900 C CA . GLU A 1 529 ? -1.371 2.468 -23.012 1.00 89.38 529 GLU A CA 1
ATOM 3901 C C . GLU A 1 529 ? -0.869 1.042 -22.731 1.00 89.38 529 GLU A C 1
ATOM 3903 O O . GLU A 1 529 ? -0.124 0.829 -21.768 1.00 89.38 529 GLU A O 1
ATOM 3908 N N . ALA A 1 530 ? -1.210 0.082 -23.600 1.00 91.06 530 ALA A N 1
ATOM 3909 C CA . ALA A 1 530 ? -0.734 -1.297 -23.507 1.00 91.06 530 ALA A CA 1
ATOM 3910 C C . ALA A 1 530 ? 0.797 -1.385 -23.633 1.00 91.06 530 ALA A C 1
ATOM 3912 O O . ALA A 1 530 ? 1.461 -2.037 -22.821 1.00 91.06 530 ALA A O 1
ATOM 3913 N N . LEU A 1 531 ? 1.374 -0.687 -24.615 1.00 94.25 531 LEU A N 1
ATOM 3914 C CA . LEU A 1 531 ? 2.817 -0.670 -24.839 1.00 94.25 531 LEU A CA 1
ATOM 3915 C C . LEU A 1 531 ? 3.584 0.070 -23.745 1.00 94.25 531 LEU A C 1
ATOM 3917 O O . LEU A 1 531 ? 4.704 -0.335 -23.447 1.00 94.25 531 LEU A O 1
ATOM 3921 N N . LEU A 1 532 ? 3.000 1.081 -23.099 1.00 93.88 532 LEU A N 1
ATOM 3922 C CA . LEU A 1 532 ? 3.656 1.802 -22.008 1.00 93.88 532 LEU A CA 1
ATOM 3923 C C . LEU A 1 532 ? 4.043 0.866 -20.860 1.00 93.88 532 LEU A C 1
ATOM 3925 O O . LEU A 1 532 ? 5.176 0.912 -20.376 1.00 93.88 532 LEU A O 1
ATOM 3929 N N . PHE A 1 533 ? 3.134 -0.023 -20.446 1.00 91.56 533 PHE A N 1
ATOM 3930 C CA . PHE A 1 533 ? 3.474 -1.011 -19.424 1.00 91.56 533 PHE A CA 1
ATOM 3931 C C . PHE A 1 533 ? 4.553 -1.974 -19.927 1.00 91.56 533 PHE A C 1
ATOM 3933 O O . PHE A 1 533 ? 5.529 -2.224 -19.224 1.00 91.56 533 PHE A O 1
ATOM 3940 N N . ARG A 1 534 ? 4.439 -2.459 -21.172 1.00 92.94 534 ARG A N 1
ATOM 3941 C CA . ARG A 1 534 ? 5.447 -3.349 -21.775 1.00 92.94 534 ARG A CA 1
ATOM 3942 C C . ARG A 1 534 ? 6.832 -2.717 -21.817 1.00 92.94 534 ARG A C 1
ATOM 3944 O O . ARG A 1 534 ? 7.798 -3.394 -21.494 1.00 92.94 534 ARG A O 1
ATOM 3951 N N . GLN A 1 535 ? 6.934 -1.435 -22.152 1.00 95.50 535 GLN A N 1
ATOM 3952 C CA . GLN A 1 535 ? 8.192 -0.693 -22.116 1.00 95.50 535 GLN A CA 1
ATOM 3953 C C . GLN A 1 535 ? 8.756 -0.642 -20.690 1.00 95.50 535 GLN A C 1
ATOM 3955 O O . GLN A 1 535 ? 9.930 -0.934 -20.483 1.00 95.50 535 GLN A O 1
ATOM 3960 N N . ARG A 1 536 ? 7.924 -0.340 -19.686 1.00 94.94 536 ARG A N 1
ATOM 3961 C CA . ARG A 1 536 ? 8.349 -0.262 -18.276 1.00 94.94 536 ARG A CA 1
ATOM 3962 C C . ARG A 1 536 ? 8.781 -1.608 -17.692 1.00 94.94 536 ARG A C 1
ATOM 3964 O O . ARG A 1 536 ? 9.671 -1.644 -16.847 1.00 94.94 536 ARG A O 1
ATOM 3971 N N . VAL A 1 537 ? 8.241 -2.713 -18.203 1.00 94.12 537 VAL A N 1
ATOM 3972 C CA . VAL A 1 537 ? 8.638 -4.085 -17.841 1.00 94.12 537 VAL A CA 1
ATOM 3973 C C . VAL A 1 537 ? 10.095 -4.420 -18.204 1.00 94.12 537 VAL A C 1
ATOM 3975 O O . VAL A 1 537 ? 10.671 -5.343 -17.620 1.00 94.12 537 VAL A O 1
ATOM 3978 N N . PHE A 1 538 ? 10.722 -3.670 -19.117 1.00 94.69 538 PHE A N 1
ATOM 3979 C CA . PHE A 1 538 ? 12.151 -3.815 -19.412 1.00 94.69 538 PHE A CA 1
ATOM 3980 C C . PHE A 1 538 ? 13.062 -3.250 -18.320 1.00 94.69 538 PHE A C 1
ATOM 3982 O O . PHE A 1 538 ? 14.252 -3.560 -18.335 1.00 94.69 538 PHE A O 1
ATOM 3989 N N . ASN A 1 539 ? 12.549 -2.453 -17.371 1.00 95.12 539 ASN A N 1
ATOM 3990 C CA . ASN A 1 539 ? 13.368 -1.926 -16.281 1.00 95.12 539 ASN A CA 1
ATOM 3991 C C . ASN A 1 539 ? 13.650 -3.004 -15.226 1.00 95.12 539 ASN A C 1
ATOM 3993 O O . ASN A 1 539 ? 13.006 -3.059 -14.177 1.00 95.12 539 ASN A O 1
ATOM 3997 N N . ARG A 1 540 ? 14.596 -3.882 -15.553 1.00 92.69 540 ARG A N 1
ATOM 3998 C CA . ARG A 1 540 ? 15.018 -5.025 -14.749 1.00 92.69 540 ARG A CA 1
ATOM 3999 C C . ARG A 1 540 ? 16.442 -4.835 -14.248 1.00 92.69 540 ARG A C 1
ATOM 4001 O O . ARG A 1 540 ? 17.225 -4.096 -14.834 1.00 92.69 540 ARG A O 1
ATOM 4008 N N . VAL A 1 541 ? 16.790 -5.544 -13.181 1.00 93.25 541 VAL A N 1
ATOM 4009 C CA . VAL A 1 541 ? 18.171 -5.631 -12.680 1.00 93.25 541 VAL A CA 1
ATOM 4010 C C . VAL A 1 541 ? 19.066 -6.288 -13.751 1.00 93.25 541 VAL A C 1
ATOM 4012 O O . VAL A 1 541 ? 18.639 -7.286 -14.335 1.00 93.25 541 VAL A O 1
ATOM 4015 N N . PRO A 1 542 ? 20.293 -5.786 -14.014 1.00 94.94 542 PRO A N 1
ATOM 4016 C CA . PRO A 1 542 ? 21.006 -4.719 -13.294 1.00 94.94 542 PRO A CA 1
ATOM 4017 C C . PRO A 1 542 ? 20.690 -3.280 -13.735 1.00 94.94 542 PRO A C 1
ATOM 4019 O O . PRO A 1 542 ? 21.126 -2.349 -13.062 1.00 94.94 542 PRO A O 1
ATOM 4022 N N . GLY A 1 543 ? 19.934 -3.085 -14.813 1.00 96.25 543 GLY A N 1
ATOM 4023 C CA . GLY A 1 543 ? 19.525 -1.778 -15.322 1.00 96.25 543 GLY A CA 1
ATOM 4024 C C . GLY A 1 543 ? 18.967 -1.868 -16.742 1.00 96.25 543 GLY A C 1
ATOM 4025 O O . GLY A 1 543 ? 18.913 -2.948 -17.335 1.00 96.25 543 GLY A O 1
ATOM 4026 N N . LEU A 1 544 ? 18.577 -0.723 -17.300 1.00 97.56 544 LEU A N 1
ATOM 4027 C CA . LEU A 1 544 ? 18.003 -0.608 -18.642 1.00 97.56 544 LEU A CA 1
ATOM 4028 C C . LEU A 1 544 ? 18.652 0.529 -19.433 1.00 97.56 544 LEU A C 1
ATOM 4030 O O . LEU A 1 544 ? 18.789 1.644 -18.933 1.00 97.56 544 LEU A O 1
ATOM 4034 N N . VAL A 1 545 ? 18.950 0.277 -20.705 1.00 98.25 545 VAL A N 1
ATOM 4035 C CA . VAL A 1 545 ? 19.178 1.319 -21.712 1.00 98.25 545 VAL A CA 1
ATOM 4036 C C . VAL A 1 545 ? 18.042 1.256 -22.725 1.00 98.25 545 VAL A C 1
ATOM 4038 O O . VAL A 1 545 ? 17.863 0.251 -23.415 1.00 98.25 545 VAL A O 1
ATOM 4041 N N . GLY A 1 546 ? 17.247 2.319 -22.799 1.00 97.38 546 GLY A N 1
ATOM 4042 C CA . GLY A 1 546 ? 16.118 2.407 -23.718 1.00 97.38 546 GLY A CA 1
ATOM 4043 C C . GLY A 1 546 ? 16.306 3.530 -24.727 1.00 97.38 546 GLY A C 1
ATOM 4044 O O . GLY A 1 546 ? 16.616 4.653 -24.329 1.00 97.38 546 GLY A O 1
ATOM 4045 N N . ASP A 1 547 ? 16.084 3.247 -26.012 1.00 96.44 547 ASP A N 1
ATOM 4046 C CA . ASP A 1 547 ? 16.124 4.255 -27.071 1.00 96.44 547 ASP A CA 1
ATOM 4047 C C . ASP A 1 547 ? 14.759 4.502 -27.714 1.00 96.44 547 ASP A C 1
ATOM 4049 O O . ASP A 1 547 ? 13.934 3.598 -27.875 1.00 96.44 547 ASP A O 1
ATOM 4053 N N . GLY A 1 548 ? 14.508 5.762 -28.066 1.00 93.69 548 GLY A N 1
ATOM 4054 C CA . GLY A 1 548 ? 13.226 6.178 -28.612 1.00 93.69 548 GLY A CA 1
ATOM 4055 C C . GLY A 1 548 ? 13.154 7.666 -28.930 1.00 93.69 548 GLY A C 1
ATOM 4056 O O . GLY A 1 548 ? 14.148 8.293 -29.297 1.00 93.69 548 GLY A O 1
ATOM 4057 N N . ARG A 1 549 ? 11.934 8.203 -28.892 1.00 90.75 549 ARG A N 1
ATOM 4058 C CA . ARG A 1 549 ? 11.670 9.644 -29.056 1.00 90.75 549 ARG A CA 1
ATOM 4059 C C . ARG A 1 549 ? 11.183 10.298 -27.764 1.00 90.75 549 ARG A C 1
ATOM 4061 O O . ARG A 1 549 ? 11.302 11.510 -27.636 1.00 90.75 549 ARG A O 1
ATOM 4068 N N . ASP A 1 550 ? 10.577 9.504 -26.888 1.00 92.75 550 ASP A N 1
ATOM 4069 C CA . ASP A 1 550 ? 9.866 9.906 -25.678 1.00 92.75 550 ASP A CA 1
ATOM 4070 C C . ASP A 1 550 ? 10.239 9.041 -24.455 1.00 92.75 550 ASP A C 1
ATOM 4072 O O . ASP A 1 550 ? 9.469 8.913 -23.499 1.00 92.75 550 ASP A O 1
ATOM 4076 N N . MET A 1 551 ? 11.432 8.439 -24.464 1.00 95.31 551 MET A N 1
ATOM 4077 C CA . MET A 1 551 ? 11.936 7.591 -23.385 1.00 95.31 551 MET A CA 1
ATOM 4078 C C . MET A 1 551 ? 12.143 8.380 -22.098 1.00 95.31 551 MET A C 1
ATOM 4080 O O . MET A 1 551 ? 11.690 7.944 -21.046 1.00 95.31 551 MET A O 1
ATOM 4084 N N . GLY A 1 552 ? 12.805 9.533 -22.164 1.00 94.25 552 GLY A N 1
ATOM 4085 C CA . GLY A 1 552 ? 13.119 10.369 -21.008 1.00 94.25 552 GLY A CA 1
ATOM 4086 C C . GLY A 1 552 ? 11.988 11.312 -20.599 1.00 94.25 552 GLY A C 1
ATOM 4087 O O . GLY A 1 552 ? 12.015 11.836 -19.486 1.00 94.25 552 GLY A O 1
ATOM 4088 N N . SER A 1 553 ? 10.997 11.527 -21.469 1.00 92.00 553 SER A N 1
ATOM 4089 C CA . SER A 1 553 ? 9.875 12.441 -21.221 1.00 92.00 553 SER A CA 1
ATOM 4090 C C . SER A 1 553 ? 8.591 11.730 -20.786 1.00 92.00 553 SER A C 1
ATOM 4092 O O . SER A 1 553 ? 7.870 12.251 -19.938 1.00 92.00 553 SER A O 1
ATOM 4094 N N . VAL A 1 554 ? 8.302 10.537 -21.323 1.00 92.44 554 VAL A N 1
ATOM 4095 C CA . VAL A 1 554 ? 7.037 9.816 -21.082 1.00 92.44 554 VAL A CA 1
ATOM 4096 C C . VAL A 1 554 ? 7.259 8.447 -20.447 1.00 92.44 554 VAL A C 1
ATOM 4098 O O . VAL A 1 554 ? 6.620 8.119 -19.444 1.00 92.44 554 VAL A O 1
ATOM 4101 N N . VAL A 1 555 ? 8.147 7.628 -21.014 1.00 94.62 555 VAL A N 1
ATOM 4102 C CA . VAL A 1 555 ? 8.288 6.226 -20.582 1.00 94.62 555 VAL A CA 1
ATOM 4103 C C . VAL A 1 555 ? 8.977 6.140 -19.215 1.00 94.62 555 VAL A C 1
ATOM 4105 O O . VAL A 1 555 ? 8.434 5.532 -18.286 1.00 94.62 555 VAL A O 1
ATOM 4108 N N . PHE A 1 556 ? 10.125 6.809 -19.083 1.00 95.75 556 PHE A N 1
ATOM 4109 C CA . PHE A 1 556 ? 10.995 6.860 -17.908 1.00 95.75 556 PHE A CA 1
ATOM 4110 C C . PHE A 1 556 ? 11.347 8.314 -17.538 1.00 95.75 556 PHE A C 1
ATOM 4112 O O . PHE A 1 556 ? 12.506 8.729 -17.636 1.00 95.75 556 PHE A O 1
ATOM 4119 N N . PRO A 1 557 ? 10.369 9.105 -17.059 1.00 94.12 557 PRO A N 1
ATOM 4120 C CA . PRO A 1 557 ? 10.592 10.499 -16.662 1.00 94.12 557 PRO A CA 1
ATOM 4121 C C . PRO A 1 557 ? 11.589 10.658 -15.505 1.00 94.12 557 PRO A C 1
ATOM 4123 O O . PRO A 1 557 ? 12.141 11.739 -15.320 1.00 94.12 557 PRO A O 1
ATOM 4126 N N . HIS A 1 558 ? 11.852 9.585 -14.757 1.00 92.50 558 HIS A N 1
ATOM 4127 C CA . HIS A 1 558 ? 12.803 9.536 -13.644 1.00 92.50 558 HIS A CA 1
ATOM 4128 C C . HIS A 1 558 ? 14.063 8.715 -13.978 1.00 92.50 558 HIS A C 1
ATOM 4130 O O . HIS A 1 558 ? 14.681 8.144 -13.083 1.00 92.50 558 HIS A O 1
ATOM 4136 N N . ALA A 1 559 ? 14.418 8.596 -15.264 1.00 96.00 559 ALA A N 1
ATOM 4137 C CA . ALA A 1 559 ? 15.651 7.932 -15.680 1.00 96.00 559 ALA A CA 1
ATOM 4138 C C . ALA A 1 559 ? 16.883 8.576 -15.022 1.00 96.00 559 ALA A C 1
ATOM 4140 O O . ALA A 1 559 ? 16.983 9.798 -14.946 1.00 96.00 559 ALA A O 1
ATOM 4141 N N . THR A 1 560 ? 17.830 7.742 -14.584 1.00 95.94 560 THR A N 1
ATOM 4142 C CA . THR A 1 560 ? 19.086 8.165 -13.942 1.00 95.94 560 THR A CA 1
ATOM 4143 C C . THR A 1 560 ? 19.933 9.029 -14.875 1.00 95.94 560 THR A C 1
ATOM 4145 O O . THR A 1 560 ? 20.573 9.978 -14.435 1.00 95.94 560 THR A O 1
ATOM 4148 N N . LEU A 1 561 ? 19.917 8.717 -16.173 1.00 97.88 561 LEU A N 1
ATOM 4149 C CA . LEU A 1 561 ? 20.553 9.519 -17.210 1.00 97.88 561 LEU A CA 1
ATOM 4150 C C . LEU A 1 561 ? 19.600 9.674 -18.395 1.00 97.88 561 LEU A C 1
ATOM 4152 O O . LEU A 1 561 ? 19.117 8.684 -18.945 1.00 97.88 561 LEU A O 1
ATOM 4156 N N . LYS A 1 562 ? 19.385 10.917 -18.824 1.00 98.19 562 LYS A N 1
ATOM 4157 C CA . LYS A 1 562 ? 18.689 11.246 -20.070 1.00 98.19 562 LYS A CA 1
ATOM 4158 C C . LYS A 1 562 ? 19.684 11.832 -21.063 1.00 98.19 562 LYS A C 1
ATOM 4160 O O . LYS A 1 562 ? 20.411 12.773 -20.743 1.00 98.19 562 LYS A O 1
ATOM 4165 N N . VAL A 1 563 ? 19.715 11.279 -22.268 1.00 98.19 563 VAL A N 1
ATOM 4166 C CA . VAL A 1 563 ? 20.561 11.733 -23.373 1.00 98.19 563 VAL A CA 1
ATOM 4167 C C . VAL A 1 563 ? 19.669 12.085 -24.550 1.00 98.19 563 VAL A C 1
ATOM 4169 O O . VAL A 1 563 ? 18.846 11.274 -24.963 1.00 98.19 563 VAL A O 1
ATOM 4172 N N . PHE A 1 564 ? 19.863 13.271 -25.119 1.00 97.69 564 PHE A N 1
ATOM 4173 C CA . PHE A 1 564 ? 19.295 13.624 -26.412 1.00 97.69 564 PHE A CA 1
ATOM 4174 C C . PHE A 1 564 ? 20.378 13.482 -27.484 1.00 97.69 564 PHE A C 1
ATOM 4176 O O . PHE A 1 564 ? 21.278 14.315 -27.590 1.00 97.69 564 PHE A O 1
ATOM 4183 N N . LEU A 1 565 ? 20.325 12.394 -28.249 1.00 97.06 565 LEU A N 1
ATOM 4184 C CA . LEU A 1 565 ? 21.316 12.027 -29.253 1.00 97.06 565 LEU A CA 1
ATOM 4185 C C . LEU A 1 565 ? 20.864 12.476 -30.643 1.00 97.06 565 LEU A C 1
ATOM 4187 O O . LEU A 1 565 ? 19.939 11.910 -31.237 1.00 97.06 565 LEU A O 1
ATOM 4191 N N . THR A 1 566 ? 21.566 13.463 -31.193 1.00 95.06 566 THR A N 1
ATOM 4192 C CA . THR A 1 566 ? 21.246 14.082 -32.483 1.00 95.06 566 THR A CA 1
ATOM 4193 C C . THR A 1 566 ? 22.405 13.991 -33.479 1.00 95.06 566 THR A C 1
ATOM 4195 O O . THR A 1 566 ? 23.508 13.558 -33.146 1.00 95.06 566 THR A O 1
ATOM 4198 N N . ALA A 1 567 ? 22.123 14.344 -34.730 1.00 93.00 567 ALA A N 1
ATOM 4199 C CA . ALA A 1 567 ? 23.100 14.640 -35.774 1.00 93.00 567 ALA A CA 1
ATOM 4200 C C . ALA A 1 567 ? 22.417 15.485 -36.865 1.00 93.00 567 ALA A C 1
ATOM 4202 O O . ALA A 1 567 ? 21.185 15.424 -37.007 1.00 93.00 567 ALA A O 1
ATOM 4203 N N . SER A 1 568 ? 23.191 16.222 -37.665 1.00 93.19 568 SER A N 1
ATOM 4204 C CA . SER A 1 568 ? 22.647 16.990 -38.793 1.00 93.19 568 SER A CA 1
ATOM 4205 C C . SER A 1 568 ? 21.827 16.103 -39.742 1.00 93.19 568 SER A C 1
ATOM 4207 O O . SER A 1 568 ? 22.077 14.899 -39.873 1.00 93.19 568 SER A O 1
ATOM 4209 N N . ALA A 1 569 ? 20.794 16.670 -40.372 1.00 91.75 569 ALA A N 1
ATOM 4210 C CA . ALA A 1 569 ? 19.923 15.913 -41.275 1.00 91.75 569 ALA A CA 1
ATOM 4211 C C . ALA A 1 569 ? 20.720 15.331 -42.453 1.00 91.75 569 ALA A C 1
ATOM 4213 O O . ALA A 1 569 ? 20.500 14.187 -42.846 1.00 91.75 569 ALA A O 1
ATOM 4214 N N . GLU A 1 570 ? 21.709 16.082 -42.928 1.00 92.12 570 GLU A N 1
ATOM 4215 C CA . GLU A 1 570 ? 22.649 15.715 -43.980 1.00 92.12 570 GLU A CA 1
ATOM 4216 C C . GLU A 1 570 ? 23.484 14.498 -43.564 1.00 92.12 570 GLU A C 1
ATOM 4218 O O . GLU A 1 570 ? 23.490 13.487 -44.265 1.00 92.12 570 GLU A O 1
ATOM 4223 N N . ALA A 1 571 ? 24.100 14.528 -42.375 1.00 90.50 571 ALA A N 1
ATOM 4224 C CA . ALA A 1 571 ? 24.898 13.407 -41.878 1.00 90.50 571 ALA A CA 1
ATOM 4225 C C . ALA A 1 571 ? 24.048 12.140 -41.683 1.00 90.50 571 ALA A C 1
ATOM 4227 O O . ALA A 1 571 ? 24.495 11.026 -41.968 1.00 90.50 571 ALA A O 1
ATOM 4228 N N . ARG A 1 572 ? 22.799 12.287 -41.222 1.00 90.62 572 ARG A N 1
ATOM 4229 C CA . ARG A 1 572 ? 21.862 11.160 -41.075 1.00 90.62 572 ARG A CA 1
ATOM 4230 C C . ARG A 1 572 ? 21.431 10.588 -42.423 1.00 90.62 572 ARG A C 1
ATOM 4232 O O . ARG A 1 572 ? 21.378 9.363 -42.559 1.00 90.62 572 ARG A O 1
ATOM 4239 N N . ALA A 1 573 ? 21.167 11.443 -43.411 1.00 90.06 573 ALA A N 1
ATOM 4240 C CA . ALA A 1 573 ? 20.832 11.033 -44.770 1.00 90.06 573 ALA A CA 1
ATOM 4241 C C . ALA A 1 573 ? 22.000 10.278 -45.423 1.00 90.06 573 ALA A C 1
ATOM 4243 O O . ALA A 1 573 ? 21.796 9.191 -45.960 1.00 90.06 573 ALA A O 1
ATOM 4244 N N . GLU A 1 574 ? 23.234 10.775 -45.286 1.00 89.38 574 GLU A N 1
ATOM 4245 C CA . GLU A 1 574 ? 24.439 10.110 -45.798 1.00 89.38 574 GLU A CA 1
ATOM 4246 C C . GLU A 1 574 ? 24.675 8.736 -45.159 1.00 89.38 574 GLU A C 1
ATOM 4248 O O . GLU A 1 574 ? 24.954 7.761 -45.860 1.00 89.38 574 GLU A O 1
ATOM 4253 N N . ARG A 1 575 ? 24.534 8.624 -43.830 1.00 87.19 575 ARG A N 1
ATOM 4254 C CA . ARG A 1 575 ? 24.649 7.340 -43.113 1.00 87.19 575 ARG A CA 1
ATOM 4255 C C . ARG A 1 575 ? 23.597 6.343 -43.589 1.00 87.19 575 ARG A C 1
ATOM 4257 O O . ARG A 1 575 ? 23.914 5.181 -43.841 1.00 87.19 575 ARG A O 1
ATOM 4264 N N . ARG A 1 576 ? 22.347 6.793 -43.734 1.00 83.75 576 ARG A N 1
ATOM 4265 C CA . ARG A 1 576 ? 21.243 5.953 -44.212 1.00 83.75 576 ARG A CA 1
ATOM 4266 C C . ARG A 1 576 ? 21.452 5.515 -45.659 1.00 83.75 576 ARG A C 1
ATOM 4268 O O . ARG A 1 576 ? 21.206 4.353 -45.969 1.00 83.75 576 ARG A O 1
ATOM 4275 N N . TYR A 1 577 ? 21.930 6.416 -46.511 1.00 87.69 577 TYR A N 1
ATOM 4276 C CA . TYR A 1 577 ? 22.276 6.123 -47.895 1.00 87.69 577 TYR A CA 1
ATOM 4277 C C . TYR A 1 577 ? 23.345 5.026 -47.974 1.00 87.69 577 TYR A C 1
ATOM 4279 O O . TYR A 1 577 ? 23.109 4.001 -48.610 1.00 87.69 577 TYR A O 1
ATOM 4287 N N . LYS A 1 578 ? 24.465 5.171 -47.247 1.00 86.12 578 LYS A N 1
ATOM 4288 C CA . LYS A 1 578 ? 25.528 4.147 -47.183 1.00 86.12 578 LYS A CA 1
ATOM 4289 C C . LYS A 1 578 ? 24.986 2.784 -46.740 1.00 86.12 578 LYS A C 1
ATOM 4291 O O . LYS A 1 578 ? 25.228 1.789 -47.415 1.00 86.12 578 LYS A O 1
ATOM 4296 N N . GLN A 1 579 ? 24.168 2.756 -45.685 1.00 81.88 579 GLN A N 1
ATOM 4297 C CA . GLN A 1 579 ? 23.552 1.526 -45.175 1.00 81.88 579 GLN A CA 1
ATOM 4298 C C . GLN A 1 579 ? 22.662 0.816 -46.213 1.00 81.88 579 GLN A C 1
ATOM 4300 O O . GLN A 1 579 ? 22.611 -0.413 -46.242 1.00 81.88 579 GLN A O 1
ATOM 4305 N N . LEU A 1 580 ? 21.916 1.567 -47.028 1.00 82.19 580 LEU A N 1
ATOM 4306 C CA . LEU A 1 580 ? 21.042 0.994 -48.057 1.00 82.19 580 LEU A CA 1
ATOM 4307 C C . LEU A 1 580 ? 21.849 0.441 -49.237 1.00 82.19 580 LEU A C 1
ATOM 4309 O O . LEU A 1 580 ? 21.581 -0.680 -49.671 1.00 82.19 580 LEU A O 1
ATOM 4313 N N . ILE A 1 581 ? 22.869 1.177 -49.687 1.00 85.81 581 ILE A N 1
ATOM 4314 C CA . ILE A 1 581 ? 23.766 0.751 -50.770 1.00 85.81 581 ILE A CA 1
ATOM 4315 C C . ILE A 1 581 ? 24.548 -0.511 -50.377 1.00 85.81 581 ILE A C 1
ATOM 4317 O O . ILE A 1 581 ? 24.605 -1.457 -51.159 1.00 85.81 581 ILE A O 1
ATOM 4321 N N . GLU A 1 582 ? 25.084 -0.580 -49.153 1.00 85.25 582 GLU A N 1
ATOM 4322 C CA . GLU A 1 582 ? 25.792 -1.766 -48.634 1.00 85.25 582 GLU A CA 1
ATOM 4323 C C . GLU A 1 582 ? 24.908 -3.021 -48.591 1.00 85.25 582 GLU A C 1
ATOM 4325 O O . GLU A 1 582 ? 25.400 -4.137 -48.741 1.00 85.25 582 GLU A O 1
ATOM 4330 N N . LYS A 1 583 ? 23.592 -2.850 -48.425 1.00 77.50 583 LYS A N 1
ATOM 4331 C CA . LYS A 1 583 ? 22.608 -3.940 -48.437 1.00 77.50 583 LYS A CA 1
ATOM 4332 C C . LYS A 1 583 ? 22.051 -4.257 -49.831 1.00 77.50 583 LYS A C 1
ATOM 4334 O O . LYS A 1 583 ? 21.159 -5.093 -49.942 1.00 77.50 583 LYS A O 1
ATOM 4339 N N . GLY A 1 584 ? 22.564 -3.612 -50.881 1.00 80.50 584 GLY A N 1
ATOM 4340 C CA . GLY A 1 584 ? 22.165 -3.853 -52.269 1.00 80.50 584 GLY A CA 1
ATOM 4341 C C . GLY A 1 584 ? 20.862 -3.170 -52.696 1.00 80.50 584 GLY A C 1
ATOM 4342 O O . GLY A 1 584 ? 20.303 -3.536 -53.727 1.00 80.50 584 GLY A O 1
ATOM 4343 N N . PHE A 1 585 ? 20.367 -2.188 -51.935 1.00 78.69 585 PHE A N 1
ATOM 4344 C CA . PHE A 1 585 ? 19.185 -1.404 -52.303 1.00 78.69 585 PHE A CA 1
ATOM 4345 C C . PHE A 1 585 ? 19.575 -0.138 -53.071 1.00 78.69 585 PHE A C 1
ATOM 4347 O O . PHE A 1 585 ? 20.552 0.528 -52.733 1.00 78.69 585 PHE A O 1
ATOM 4354 N N . SER A 1 586 ? 18.776 0.249 -54.069 1.00 80.75 586 SER A N 1
ATOM 4355 C CA . SER A 1 586 ? 18.882 1.571 -54.696 1.00 80.75 586 SER A CA 1
ATOM 4356 C C . SER A 1 586 ? 18.314 2.642 -53.764 1.00 80.75 586 SER A C 1
ATOM 4358 O O . SER A 1 586 ? 17.189 2.501 -53.287 1.00 80.75 586 SER A O 1
ATOM 4360 N N . ALA A 1 587 ? 19.054 3.724 -53.536 1.00 82.56 587 ALA A N 1
ATOM 4361 C CA . ALA A 1 587 ? 18.615 4.852 -52.718 1.00 82.56 587 ALA A CA 1
ATOM 4362 C C . ALA A 1 587 ? 18.987 6.186 -53.383 1.00 82.56 587 ALA A C 1
ATOM 4364 O O . ALA A 1 587 ? 19.941 6.242 -54.156 1.00 82.56 587 ALA A O 1
ATOM 4365 N N . ASN A 1 588 ? 18.254 7.257 -53.073 1.00 89.44 588 ASN A N 1
ATOM 4366 C CA . ASN A 1 588 ? 18.518 8.619 -53.545 1.00 89.44 588 ASN A CA 1
ATOM 4367 C C . ASN A 1 588 ? 18.739 9.532 -52.328 1.00 89.44 588 ASN A C 1
ATOM 4369 O O . ASN A 1 588 ? 17.897 9.599 -51.436 1.00 89.44 588 ASN A O 1
ATOM 4373 N N . LEU A 1 589 ? 19.902 10.187 -52.256 1.00 88.00 589 LEU A N 1
ATOM 4374 C CA . LEU A 1 589 ? 20.303 10.975 -51.087 1.00 88.00 589 LEU A CA 1
ATOM 4375 C C . LEU A 1 589 ? 19.414 12.222 -50.859 1.00 88.00 589 LEU A C 1
ATOM 4377 O O . LEU A 1 589 ? 18.959 12.390 -49.728 1.00 88.00 589 LEU A O 1
ATOM 4381 N N . PRO A 1 590 ? 19.127 13.067 -51.873 1.00 91.06 590 PRO A N 1
ATOM 4382 C CA . PRO A 1 590 ? 18.126 14.132 -51.772 1.00 91.06 590 PRO A CA 1
ATOM 4383 C C . PRO A 1 590 ? 16.765 13.689 -51.222 1.00 91.06 590 PRO A C 1
ATOM 4385 O O . PRO A 1 590 ? 16.239 14.341 -50.320 1.00 91.06 590 PRO A O 1
ATOM 4388 N N . ASP A 1 591 ? 16.226 12.572 -51.717 1.00 86.94 591 ASP A N 1
ATOM 4389 C CA . ASP A 1 591 ? 14.915 12.073 -51.281 1.00 86.94 591 ASP A CA 1
ATOM 4390 C C . ASP A 1 591 ? 14.964 11.632 -49.808 1.00 86.94 591 ASP A C 1
ATOM 4392 O O . ASP A 1 591 ? 14.124 12.030 -49.003 1.00 86.94 591 ASP A O 1
ATOM 4396 N N . LEU A 1 592 ? 16.020 10.908 -49.410 1.00 85.88 592 LEU A N 1
ATOM 4397 C CA . LEU A 1 592 ? 16.246 10.510 -48.014 1.00 85.88 592 LEU A CA 1
ATOM 4398 C C . LEU A 1 592 ? 16.389 11.708 -47.067 1.00 85.88 592 LEU A C 1
ATOM 4400 O O . LEU A 1 592 ? 15.923 11.652 -45.927 1.00 85.88 592 LEU A O 1
ATOM 4404 N N . LEU A 1 593 ? 17.064 12.773 -47.509 1.00 90.94 593 LEU A N 1
ATOM 4405 C CA . LEU A 1 593 ? 17.220 13.995 -46.726 1.00 90.94 593 LEU A CA 1
ATOM 4406 C C . LEU A 1 593 ? 15.866 14.672 -46.502 1.00 90.94 593 LEU A C 1
ATOM 4408 O O . LEU A 1 593 ? 15.537 15.013 -45.363 1.00 90.94 593 LEU A O 1
ATOM 4412 N N . LEU A 1 594 ? 15.075 14.822 -47.567 1.00 89.25 594 LEU A N 1
ATOM 4413 C CA . LEU A 1 594 ? 13.742 15.411 -47.495 1.00 89.25 594 LEU A CA 1
ATOM 4414 C C . LEU A 1 594 ? 12.827 14.597 -46.568 1.00 89.25 594 LEU A C 1
ATOM 4416 O O . LEU A 1 594 ? 12.176 15.168 -45.691 1.00 89.25 594 LEU A O 1
ATOM 4420 N N . ASP A 1 595 ? 12.834 13.271 -46.700 1.00 84.75 595 ASP A N 1
ATOM 4421 C CA . ASP A 1 595 ? 12.043 12.366 -45.864 1.00 84.75 595 ASP A CA 1
ATOM 4422 C C . ASP A 1 595 ? 12.407 12.478 -44.379 1.00 84.75 595 ASP A C 1
ATOM 4424 O O . ASP A 1 595 ? 11.526 12.522 -43.512 1.00 84.75 595 ASP A O 1
ATOM 4428 N N . LEU A 1 596 ? 13.705 12.548 -44.058 1.00 86.69 596 LEU A N 1
ATOM 4429 C CA . LEU A 1 596 ? 14.171 12.723 -42.682 1.00 86.69 596 LEU A CA 1
ATOM 4430 C C . LEU A 1 596 ? 13.749 14.081 -42.113 1.00 86.69 596 LEU A C 1
ATOM 4432 O O . LEU A 1 596 ? 13.213 14.120 -41.007 1.00 86.69 596 LEU A O 1
ATOM 4436 N N . GLN A 1 597 ? 13.915 15.170 -42.867 1.00 88.75 597 GLN A N 1
ATOM 4437 C CA . GLN A 1 597 ? 13.503 16.511 -42.437 1.00 88.75 597 GLN A CA 1
ATOM 4438 C C . GLN A 1 597 ? 11.990 16.594 -42.188 1.00 88.75 597 GLN A C 1
ATOM 4440 O O . GLN A 1 597 ? 11.553 17.110 -41.157 1.00 88.75 597 GLN A O 1
ATOM 4445 N N . GLN A 1 598 ? 11.176 16.036 -43.089 1.00 86.81 598 GLN A N 1
ATOM 4446 C CA . GLN A 1 598 ? 9.721 15.989 -42.922 1.00 86.81 598 GLN A CA 1
ATOM 4447 C C . GLN A 1 598 ? 9.307 15.144 -41.715 1.00 86.81 598 GLN A C 1
ATOM 4449 O O . GLN A 1 598 ? 8.359 15.487 -41.001 1.00 86.81 598 GLN A O 1
ATOM 4454 N N . ARG A 1 599 ? 10.002 14.028 -41.475 1.00 84.06 599 ARG A N 1
ATOM 4455 C CA . ARG A 1 599 ? 9.749 13.173 -40.316 1.00 84.06 599 ARG A CA 1
ATOM 4456 C C . ARG A 1 599 ? 10.097 13.874 -39.010 1.00 84.06 599 ARG A C 1
ATOM 4458 O O . ARG A 1 599 ? 9.308 13.783 -38.074 1.00 84.06 599 ARG A O 1
ATOM 4465 N N . ASP A 1 600 ? 11.221 14.578 -38.952 1.00 86.00 600 ASP A N 1
ATOM 4466 C CA . ASP A 1 600 ? 11.625 15.320 -37.759 1.00 86.00 600 ASP A CA 1
ATOM 4467 C C . ASP A 1 600 ? 10.629 16.444 -37.452 1.00 86.00 600 ASP A C 1
ATOM 4469 O O . ASP A 1 600 ? 10.158 16.544 -36.322 1.00 86.00 600 ASP A O 1
ATOM 4473 N N . ALA A 1 601 ? 10.209 17.212 -38.465 1.00 86.00 601 ALA A N 1
ATOM 4474 C CA . ALA A 1 601 ? 9.172 18.234 -38.308 1.00 86.00 601 ALA A CA 1
ATOM 4475 C C . ALA A 1 601 ? 7.858 17.640 -37.770 1.00 86.00 601 ALA A C 1
ATOM 4477 O O . ALA A 1 601 ? 7.232 18.202 -36.871 1.00 86.00 601 ALA A O 1
ATOM 4478 N N . ARG A 1 602 ? 7.457 16.467 -38.278 1.00 84.62 602 ARG A N 1
ATOM 4479 C CA . ARG A 1 602 ? 6.263 15.751 -37.813 1.00 84.62 602 ARG A CA 1
ATOM 4480 C C . ARG A 1 602 ? 6.407 15.253 -36.379 1.00 84.62 602 ARG A C 1
ATOM 4482 O O . ARG A 1 602 ? 5.456 15.356 -35.614 1.00 84.62 602 ARG A O 1
ATOM 4489 N N . ASP A 1 603 ? 7.559 14.689 -36.022 1.00 83.88 603 ASP A N 1
ATOM 4490 C CA . ASP A 1 603 ? 7.803 14.110 -34.701 1.00 83.88 603 ASP A CA 1
ATOM 4491 C C . ASP A 1 603 ? 7.970 15.188 -33.619 1.00 83.88 603 ASP A C 1
ATOM 4493 O O . ASP A 1 603 ? 7.444 15.020 -32.520 1.00 83.88 603 ASP A O 1
ATOM 4497 N N . SER A 1 604 ? 8.616 16.314 -33.927 1.00 86.94 604 SER A N 1
ATOM 4498 C CA . SER A 1 604 ? 8.692 17.474 -33.030 1.00 86.94 604 SER A CA 1
ATOM 4499 C C . SER A 1 604 ? 7.373 18.249 -32.947 1.00 86.94 604 SER A C 1
ATOM 4501 O O . SER A 1 604 ? 7.087 18.850 -31.916 1.00 86.94 604 SER A O 1
ATOM 4503 N N . GLY A 1 605 ? 6.546 18.211 -33.996 1.00 85.31 605 GLY A N 1
ATOM 4504 C CA . GLY A 1 605 ? 5.236 18.866 -34.047 1.00 85.31 605 GLY A CA 1
ATOM 4505 C C . GLY A 1 605 ? 4.070 18.068 -33.447 1.00 85.31 605 GLY A C 1
ATOM 4506 O O . GLY A 1 605 ? 2.927 18.514 -33.543 1.00 85.31 605 GLY A O 1
ATOM 4507 N N . ARG A 1 606 ? 4.305 16.883 -32.861 1.00 81.75 606 ARG A N 1
ATOM 4508 C CA . ARG A 1 606 ? 3.229 16.070 -32.262 1.00 81.75 606 ARG A CA 1
ATOM 4509 C C . ARG A 1 606 ? 2.617 16.770 -31.050 1.00 81.75 606 ARG A C 1
ATOM 4511 O O . ARG A 1 606 ? 3.327 17.289 -30.196 1.00 81.75 606 ARG A O 1
ATOM 4518 N N . SER A 1 607 ? 1.295 16.681 -30.918 1.00 79.56 607 SER A N 1
ATOM 4519 C CA . SER A 1 607 ? 0.583 17.143 -29.718 1.00 79.56 607 SER A CA 1
ATOM 4520 C C . SER A 1 607 ? 0.873 16.280 -28.487 1.00 79.56 607 SER A C 1
ATOM 4522 O O . SER A 1 607 ? 0.851 16.777 -27.365 1.00 79.56 607 SER A O 1
ATOM 4524 N N . VAL A 1 608 ? 1.161 14.992 -28.693 1.00 74.06 608 VAL A N 1
ATOM 4525 C CA . VAL A 1 608 ? 1.475 14.023 -27.638 1.00 74.06 608 VAL A CA 1
ATOM 4526 C C . VAL A 1 608 ? 2.904 13.528 -27.821 1.00 74.06 608 VAL A C 1
ATOM 4528 O O . VAL A 1 608 ? 3.243 13.017 -28.890 1.00 74.06 608 VAL A O 1
ATOM 4531 N N . ALA A 1 609 ? 3.705 13.646 -26.758 1.00 80.56 609 ALA A N 1
ATOM 4532 C CA . ALA A 1 609 ? 5.091 13.180 -26.697 1.00 80.56 609 ALA A CA 1
ATOM 4533 C C . ALA A 1 609 ? 5.967 13.685 -27.873 1.00 80.56 609 ALA A C 1
ATOM 4535 O O . ALA A 1 609 ? 6.498 12.873 -28.638 1.00 80.56 609 ALA A O 1
ATOM 4536 N N . PRO A 1 610 ? 6.079 15.017 -28.075 1.00 86.00 610 PRO A N 1
ATOM 4537 C CA . PRO A 1 610 ? 6.898 15.573 -29.146 1.00 86.00 610 PRO A CA 1
ATOM 4538 C C . PRO A 1 610 ? 8.372 15.219 -28.954 1.00 86.00 610 PRO A C 1
ATOM 4540 O O . PRO A 1 610 ? 8.883 15.227 -27.834 1.00 86.00 610 PRO A O 1
ATOM 4543 N N . LEU A 1 611 ? 9.072 14.973 -30.061 1.00 89.06 611 LEU A N 1
ATOM 4544 C CA . LEU A 1 611 ? 10.521 14.814 -30.040 1.00 89.06 611 LEU A CA 1
ATOM 4545 C C . LEU A 1 611 ? 11.177 16.150 -29.672 1.00 89.06 611 LEU A C 1
ATOM 4547 O O . LEU A 1 611 ? 11.188 17.086 -30.479 1.00 89.06 611 LEU A O 1
ATOM 4551 N N . ARG A 1 612 ? 11.754 16.216 -28.472 1.00 91.50 612 ARG A N 1
ATOM 4552 C CA . ARG A 1 612 ? 12.494 17.373 -27.965 1.00 91.50 612 ARG A CA 1
ATOM 4553 C C . ARG A 1 612 ? 13.556 16.940 -26.959 1.00 91.50 612 ARG A C 1
ATOM 4555 O O . ARG A 1 612 ? 13.442 15.882 -26.347 1.00 91.50 612 ARG A O 1
ATOM 4562 N N . GLN A 1 613 ? 14.562 17.785 -26.773 1.00 94.00 613 GLN A N 1
ATOM 4563 C CA . GLN A 1 613 ? 15.492 17.649 -25.660 1.00 94.00 613 GLN A CA 1
ATOM 4564 C C . GLN A 1 613 ? 14.792 18.101 -24.371 1.00 94.00 613 GLN A C 1
ATOM 4566 O O . GLN A 1 613 ? 14.340 19.243 -24.284 1.00 94.00 613 GLN A O 1
ATOM 4571 N N . GLU A 1 614 ? 14.697 17.214 -23.381 1.00 93.69 614 GLU A N 1
ATOM 4572 C CA . GLU A 1 614 ? 14.229 17.587 -22.041 1.00 93.69 614 GLU A CA 1
ATOM 4573 C C . GLU A 1 614 ? 15.270 18.454 -21.318 1.00 93.69 614 GLU A C 1
ATOM 4575 O O . GLU A 1 614 ? 16.466 18.379 -21.599 1.00 93.69 614 GLU A O 1
ATOM 4580 N N . VAL A 1 615 ? 14.816 19.287 -20.377 1.00 92.81 615 VAL A N 1
ATOM 4581 C CA . VAL A 1 615 ? 15.671 20.261 -19.666 1.00 92.81 615 VAL A CA 1
ATOM 4582 C C . VAL A 1 615 ? 16.823 19.580 -18.918 1.00 92.81 615 VAL A C 1
ATOM 4584 O O . VAL A 1 615 ? 17.914 20.133 -18.818 1.00 92.81 615 VAL A O 1
ATOM 4587 N N . ASP A 1 616 ? 16.584 18.373 -18.416 1.00 94.69 616 ASP A N 1
ATOM 4588 C CA . ASP A 1 616 ? 17.542 17.541 -17.692 1.00 94.69 616 ASP A CA 1
ATOM 4589 C C . ASP A 1 616 ? 18.296 16.543 -18.596 1.00 94.69 616 ASP A C 1
ATOM 4591 O O . ASP A 1 616 ? 19.082 15.736 -18.098 1.00 94.69 616 ASP A O 1
ATOM 4595 N N . ALA A 1 617 ? 18.099 16.589 -19.921 1.00 96.81 617 ALA A N 1
ATOM 4596 C CA . ALA A 1 617 ? 18.787 15.712 -20.866 1.00 96.81 617 ALA A CA 1
ATOM 4597 C C . ALA A 1 617 ? 20.117 16.304 -21.359 1.00 96.81 617 ALA A C 1
ATOM 4599 O O . ALA A 1 617 ? 20.183 17.438 -21.845 1.00 96.81 617 ALA A O 1
ATOM 4600 N N . LYS A 1 618 ? 21.182 15.492 -21.324 1.00 97.81 618 LYS A N 1
ATOM 4601 C CA . LYS A 1 618 ? 22.489 15.839 -21.903 1.00 97.81 618 LYS A CA 1
ATOM 4602 C C . LYS A 1 618 ? 22.435 15.733 -23.432 1.00 97.81 618 LYS A C 1
ATOM 4604 O O . LYS A 1 618 ? 22.043 14.698 -23.970 1.00 97.81 618 LYS A O 1
ATOM 4609 N N . LEU A 1 619 ? 22.839 16.789 -24.138 1.00 97.44 619 LEU A N 1
ATOM 4610 C CA . LEU A 1 619 ? 22.903 16.804 -25.603 1.00 97.44 619 LEU A CA 1
ATOM 4611 C C . LEU A 1 619 ? 24.160 16.077 -26.094 1.00 97.44 619 LEU A C 1
ATOM 4613 O O . LEU A 1 619 ? 25.270 16.461 -25.731 1.00 97.44 619 LEU A O 1
ATOM 4617 N N . LEU A 1 620 ? 23.987 15.081 -26.964 1.00 97.31 620 LEU A N 1
ATOM 4618 C CA . LEU A 1 620 ? 25.075 14.407 -27.671 1.00 97.31 620 LEU A CA 1
ATOM 4619 C C . LEU A 1 620 ? 24.903 14.591 -29.181 1.00 97.31 620 LEU A C 1
ATOM 4621 O O . LEU A 1 620 ? 24.108 13.895 -29.815 1.00 97.31 620 LEU A O 1
ATOM 4625 N N . ASP A 1 621 ? 25.649 15.531 -29.759 1.00 96.06 621 ASP A N 1
ATOM 4626 C CA . ASP A 1 621 ? 25.717 15.695 -31.211 1.00 96.06 621 ASP A CA 1
ATOM 4627 C C . ASP A 1 621 ? 26.754 14.732 -31.795 1.00 96.06 621 ASP A C 1
ATOM 4629 O O . ASP A 1 621 ? 27.956 14.857 -31.573 1.00 96.06 621 ASP A O 1
ATOM 4633 N N . THR A 1 622 ? 26.272 13.750 -32.551 1.00 94.06 622 THR A N 1
ATOM 4634 C CA . THR A 1 622 ? 27.105 12.715 -33.166 1.00 94.06 622 THR A CA 1
ATOM 4635 C C . THR A 1 622 ? 27.538 13.059 -34.584 1.00 94.06 622 THR A C 1
ATOM 4637 O O . THR A 1 622 ? 28.116 12.200 -35.240 1.00 94.06 622 THR A O 1
ATOM 4640 N N . THR A 1 623 ? 27.273 14.267 -35.100 1.00 92.38 623 THR A N 1
ATOM 4641 C CA . THR A 1 623 ? 27.549 14.644 -36.502 1.00 92.38 623 THR A CA 1
ATOM 4642 C C . THR A 1 623 ? 28.988 14.325 -36.917 1.00 92.38 623 THR A C 1
ATOM 4644 O O . THR A 1 623 ? 29.193 13.689 -37.951 1.00 92.38 623 THR A O 1
ATOM 4647 N N . ALA A 1 624 ? 29.962 14.684 -36.077 1.00 92.25 624 ALA A N 1
ATOM 4648 C CA . ALA A 1 624 ? 31.389 14.449 -36.308 1.00 92.25 624 ALA A CA 1
ATOM 4649 C C . ALA A 1 624 ? 31.979 13.301 -35.466 1.00 92.25 624 ALA A C 1
ATOM 4651 O O . ALA A 1 624 ? 33.189 13.099 -35.495 1.00 92.25 624 ALA A O 1
ATOM 4652 N N . LEU A 1 625 ? 31.149 12.570 -34.714 1.00 92.88 625 LEU A N 1
ATOM 4653 C CA . LEU A 1 625 ? 31.607 11.501 -33.827 1.00 92.88 625 LEU A CA 1
ATOM 4654 C C . LEU A 1 625 ? 31.485 10.134 -34.495 1.00 92.88 625 LEU A C 1
ATOM 4656 O O . LEU A 1 625 ? 30.511 9.830 -35.192 1.00 92.88 625 LEU A O 1
ATOM 4660 N N . THR A 1 626 ? 32.454 9.275 -34.209 1.00 92.62 626 THR A N 1
ATOM 4661 C CA . THR A 1 626 ? 32.336 7.835 -34.420 1.00 92.62 626 THR A CA 1
ATOM 4662 C C . THR A 1 626 ? 31.342 7.225 -33.424 1.00 92.62 626 THR A C 1
ATOM 4664 O O . THR A 1 626 ? 31.011 7.804 -32.387 1.00 92.62 626 THR A O 1
ATOM 4667 N N . ILE A 1 627 ? 30.861 6.013 -33.724 1.00 91.62 627 ILE A N 1
ATOM 4668 C CA . ILE A 1 627 ? 29.981 5.270 -32.807 1.00 91.62 627 ILE A CA 1
ATOM 4669 C C . ILE A 1 627 ? 30.698 4.995 -31.477 1.00 91.62 627 ILE A C 1
ATOM 4671 O O . ILE A 1 627 ? 30.073 5.102 -30.427 1.00 91.62 627 ILE A O 1
ATOM 4675 N N . GLU A 1 628 ? 31.994 4.670 -31.506 1.00 95.31 628 GLU A N 1
ATOM 4676 C CA . GLU A 1 628 ? 32.776 4.389 -30.295 1.00 95.31 628 GLU A CA 1
ATOM 4677 C C . GLU A 1 628 ? 32.920 5.621 -29.402 1.00 95.31 628 GLU A C 1
ATOM 4679 O O . GLU A 1 628 ? 32.708 5.526 -28.196 1.00 95.31 628 GLU A O 1
ATOM 4684 N N . GLU A 1 629 ? 33.198 6.795 -29.974 1.00 96.88 629 GLU A N 1
ATOM 4685 C CA . GLU A 1 629 ? 33.249 8.050 -29.214 1.00 96.88 629 GLU A CA 1
ATOM 4686 C C . GLU A 1 629 ? 31.895 8.376 -28.576 1.00 96.88 629 GLU A C 1
ATOM 4688 O O . GLU A 1 629 ? 31.836 8.723 -27.396 1.00 96.88 629 GLU A O 1
ATOM 4693 N N . ALA A 1 630 ? 30.796 8.200 -29.319 1.00 96.81 630 ALA A N 1
ATOM 4694 C CA . ALA A 1 630 ? 29.451 8.409 -28.792 1.00 96.81 630 ALA A CA 1
ATOM 4695 C C . ALA A 1 630 ? 29.120 7.438 -27.642 1.00 96.81 630 ALA A C 1
ATOM 4697 O O . ALA A 1 630 ? 28.602 7.863 -26.609 1.00 96.81 630 ALA A O 1
ATOM 4698 N N . VAL A 1 631 ? 29.455 6.150 -27.784 1.00 97.88 631 VAL A N 1
ATOM 4699 C CA . VAL A 1 631 ? 29.279 5.133 -26.731 1.00 97.88 631 VAL A CA 1
ATOM 4700 C C . VAL A 1 631 ? 30.104 5.486 -25.492 1.00 97.88 631 VAL A C 1
ATOM 4702 O O . VAL A 1 631 ? 29.560 5.537 -24.389 1.00 97.88 631 VAL A O 1
ATOM 4705 N N . ASN A 1 632 ? 31.387 5.810 -25.664 1.00 97.94 632 ASN A N 1
ATOM 4706 C CA . ASN A 1 632 ? 32.281 6.188 -24.568 1.00 97.94 632 ASN A CA 1
ATOM 4707 C C . ASN A 1 632 ? 31.777 7.420 -23.807 1.00 97.94 632 ASN A C 1
ATOM 4709 O O . ASN A 1 632 ? 31.858 7.460 -22.577 1.00 97.94 632 ASN A O 1
ATOM 4713 N N . GLN A 1 633 ? 31.209 8.397 -24.517 1.00 98.19 633 GLN A N 1
ATOM 4714 C CA . GLN A 1 633 ? 30.640 9.592 -23.903 1.00 98.19 633 GLN A CA 1
ATOM 4715 C C . GLN A 1 633 ? 29.411 9.275 -23.040 1.00 98.19 633 GLN A C 1
ATOM 4717 O O . GLN A 1 633 ? 29.298 9.786 -21.923 1.00 98.19 633 GLN A O 1
ATOM 4722 N N . VAL A 1 634 ? 28.510 8.404 -23.513 1.00 98.00 634 VAL A N 1
ATOM 4723 C CA . VAL A 1 634 ? 27.344 7.966 -22.725 1.00 98.00 634 VAL A CA 1
ATOM 4724 C C . VAL A 1 634 ? 27.785 7.158 -21.502 1.00 98.00 634 VAL A C 1
ATOM 4726 O O . VAL A 1 634 ? 27.281 7.392 -20.406 1.00 98.00 634 VAL A O 1
ATOM 4729 N N . LEU A 1 635 ? 28.770 6.266 -21.645 1.00 97.88 635 LEU A N 1
ATOM 4730 C CA . LEU A 1 635 ? 29.333 5.497 -20.527 1.00 97.88 635 LEU A CA 1
ATOM 4731 C C . LEU A 1 635 ? 30.018 6.392 -19.486 1.00 97.88 635 LEU A C 1
ATOM 4733 O O . LEU A 1 635 ? 29.941 6.126 -18.286 1.00 97.88 635 LEU A O 1
ATOM 4737 N N . LEU A 1 636 ? 30.697 7.458 -19.918 1.00 97.69 636 LEU A N 1
ATOM 4738 C CA . LEU A 1 636 ? 31.258 8.460 -19.013 1.00 97.69 636 LEU A CA 1
ATOM 4739 C C . LEU A 1 636 ? 30.147 9.138 -18.202 1.00 97.69 636 LEU A C 1
ATOM 4741 O O . LEU A 1 636 ? 30.186 9.107 -16.975 1.00 97.69 636 LEU A O 1
ATOM 4745 N N . TRP A 1 637 ? 29.116 9.661 -18.870 1.00 98.06 637 TRP A N 1
ATOM 4746 C CA . TRP A 1 637 ? 27.987 10.298 -18.188 1.00 98.06 637 TRP A CA 1
ATOM 4747 C C . TRP A 1 637 ? 27.206 9.344 -17.285 1.00 98.06 637 TRP A C 1
ATOM 4749 O O . TRP A 1 637 ? 26.723 9.766 -16.239 1.00 98.06 637 TRP A O 1
ATOM 4759 N N . SER A 1 638 ? 27.098 8.065 -17.652 1.00 95.88 638 SER A N 1
ATOM 4760 C CA . SER A 1 638 ? 26.451 7.052 -16.814 1.00 95.88 638 SER A CA 1
ATOM 4761 C C . SER A 1 638 ? 27.205 6.834 -15.505 1.00 95.88 638 SER A C 1
ATOM 4763 O O . SER A 1 638 ? 26.579 6.644 -14.463 1.00 95.88 638 SER A O 1
ATOM 4765 N N . ARG A 1 639 ? 28.544 6.861 -15.542 1.00 93.88 639 ARG A N 1
ATOM 4766 C CA . ARG A 1 639 ? 29.383 6.750 -14.341 1.00 93.88 639 ARG A CA 1
ATOM 4767 C C . ARG A 1 639 ? 29.251 7.982 -13.455 1.00 93.88 639 ARG A C 1
ATOM 4769 O O . ARG A 1 639 ? 29.100 7.828 -12.251 1.00 93.88 639 ARG A O 1
ATOM 4776 N N . GLU A 1 640 ? 29.232 9.174 -14.047 1.00 93.06 640 GLU A N 1
ATOM 4777 C CA . GLU A 1 640 ? 28.994 10.431 -13.322 1.00 93.06 640 GLU A CA 1
ATOM 4778 C C . GLU A 1 640 ? 27.628 10.457 -12.629 1.00 93.06 640 GLU A C 1
ATOM 4780 O O . GLU A 1 640 ? 27.531 10.932 -11.508 1.00 93.06 640 GLU A O 1
ATOM 4785 N N . ALA A 1 641 ? 26.583 9.935 -13.278 1.00 87.62 641 ALA A N 1
ATOM 4786 C CA . ALA A 1 641 ? 25.225 9.907 -12.732 1.00 87.62 641 ALA A CA 1
ATOM 4787 C C . ALA A 1 641 ? 25.001 8.814 -11.667 1.00 87.62 641 ALA A C 1
ATOM 4789 O O . ALA A 1 641 ? 23.949 8.782 -11.031 1.00 87.62 641 ALA A O 1
ATOM 4790 N N . SER A 1 642 ? 25.951 7.886 -11.512 1.00 74.81 642 SER A N 1
ATOM 4791 C CA . SER A 1 642 ? 25.880 6.785 -10.540 1.00 74.81 642 SER A CA 1
ATOM 4792 C C . SER A 1 642 ? 26.642 7.067 -9.236 1.00 74.81 642 SER A C 1
ATOM 4794 O O . SER A 1 642 ? 26.542 6.256 -8.309 1.00 74.81 642 SER A O 1
ATOM 4796 N N . LEU A 1 643 ? 27.415 8.161 -9.198 1.00 49.62 643 LEU A N 1
ATOM 4797 C CA . LEU A 1 643 ? 28.116 8.710 -8.029 1.00 49.62 643 LEU A CA 1
ATOM 4798 C C . LEU A 1 643 ? 27.190 9.652 -7.259 1.00 49.62 643 LEU A C 1
ATOM 4800 O O . LEU A 1 643 ? 27.281 9.637 -6.011 1.00 49.62 643 LEU A O 1
#